Protein AF-A0A1L7TWR3-F1 (afdb_monomer_lite)

pLDDT: mean 76.26, std 24.82, range [23.84, 98.69]

Secondary structure (DSSP, 8-state):
--------------------------------------SS--PPPHHHHHHHHHHHHHS--SS---HHHHHHHHHHHTT-----SSHHHHHHHTBPS-HHHHHHHHHHHS--PPPP--SS-TTGGGG-SS-SS---S-HHHHHHHHHHHHHHHHHHTTSS-GGGSEE-BS-SS-SEEEEES---TTSS--SSEESS-TT-HHHHHHT----TTEEEEESS-------TTT---HHHH-TTHHHHHHHHHHHHHHHTTT-SEEEEESSTTHHHHHHHHHHTT-EEEEEEB--SS-BTTBS-EEEEEE-TT--EEEEEEEE--GGGGGG---HHHHHHHHHHHHHHHHHHT---S-TTHHHHHHHHTTTTTTS-TTGGGSPPPHHHHHHHHHHHHHHHTSPPPHHHHHHH-HHHHHH-HHHHHHHHHHHHTTS-THHHHHHHHHHHHH--HHHHHHHHHHHS---PPPP-----------SS--SSSSSSS-SS--

Radius of gyration: 29.19 Å; chains: 1; bounding box: 91×65×85 Å

Sequence (494 aa):
MSIEKYFFKKSVVASSPAAPSPAKAQEKENDDSGSVLDKDTGLILPGDIKVAYEIRANTDVGPVRSLQDSVRATAKVLGLETQASTYRDLALGLITPSSLKNKLVAFIDAPHALPDKSLVPVDAFLGKPNRDDWDTHCVTVKESWQIFCAKVDSISGGQIELKHMAAPSGPAHSKVAMLWHYPTFTSGNSVYSHVMDPDSPSLWAQQMGLDDGIKTLDMFPFRLDYNHDNGPEWEKRFDNWPALREACLEHVKEIIEDDRLLVVVGDEIWQEAKWLVKSRRWTLTYVELQVDIKMFSAKPRIYLAQDFQGRVRQVLIRIWHGQYVYHNSHEERGAIWDLMWNTACEIAGVEIKNPELLTWAATHFLRSSSQDPEVAQTRPGSYTVFMNLRRRQNAEGRLLSAEEIRQYLPALFNRFPELGDLVQQASDKGHAALSAVEQHFNQKSVQTPQDRKNKREAESPAIAPPAKRVATDAKKIEAAGASAAARKTSQDRK

Foldseek 3Di:
DDDDDDDDDDDDDDDDDDDDDDDDDDDDDDDDDDDDDPPPDLDQALVLVCVVLVCVVVPCPDDADQLQVLCVVLCVLLVHDDPDSALQCVQLVQFDDDPVSVLVVCLLPDDDDDFDFFPDQQQVCVVPPDDPAADGREPVQVVLLVVLLVQCCVLQVPLADSQQFAGKTAYLGALEEEEAAEAEPSFPRRGNHHPPRPSDSQCSLLCLDRGRRYIYDYLQRGYDHADPPPGPPQVVSGVSSVSSNVSSLVSVLNSCQNYAEYEYEAPNCVVSVCVSLVVQVWDKDWTFGNGPDDDPPHGFIWIFTAHPVRRGRHIYGYAYGSCVLLVALRLSNLSVRLSSSSSSCVSSVHDDPRSSSSSVSSNCNVCLCPPDPVSCVSDRRLVVLLVVVVVVCVVVVHADALVRNCVNRVVVCVVVVVLSVQLNVCRVVVHRSSVSVVVVVVVVVPCDPVNVVVVVVVPDDDDDDDDPPDDDDDDDDPDDPPDDPDPDPPPDDD

Structure (mmCIF, N/CA/C/O backbone):
data_AF-A0A1L7TWR3-F1
#
_entry.id   AF-A0A1L7TWR3-F1
#
loop_
_atom_site.group_PDB
_atom_site.id
_atom_site.type_symbol
_atom_site.label_atom_id
_atom_site.label_alt_id
_atom_site.label_comp_id
_atom_site.label_asym_id
_atom_site.label_entity_id
_atom_site.label_seq_id
_atom_site.pdbx_PDB_ins_code
_atom_site.Cartn_x
_atom_site.Cartn_y
_atom_site.Cartn_z
_atom_site.occupancy
_atom_site.B_iso_or_equiv
_atom_site.auth_seq_id
_atom_site.auth_comp_id
_atom_site.auth_asym_id
_atom_site.auth_atom_id
_atom_site.pdbx_PDB_model_num
ATOM 1 N N . MET A 1 1 ? -16.410 27.431 -16.424 1.00 33.34 1 MET A N 1
ATOM 2 C CA . MET A 1 1 ? -15.319 28.266 -15.879 1.00 33.34 1 MET A CA 1
ATOM 3 C C . MET A 1 1 ? -14.069 27.957 -16.681 1.00 33.34 1 MET A C 1
ATOM 5 O O . MET A 1 1 ? -13.707 26.793 -16.780 1.00 33.34 1 MET A O 1
ATOM 9 N N . SER A 1 2 ? -13.554 28.975 -17.370 1.00 24.41 2 SER A N 1
ATOM 10 C CA . SER A 1 2 ? -12.520 28.897 -18.410 1.00 24.41 2 SER A CA 1
ATOM 11 C C . SER A 1 2 ? -11.128 28.674 -17.810 1.00 24.41 2 SER A C 1
ATOM 13 O O . SER A 1 2 ? -10.820 29.269 -16.782 1.00 24.41 2 SER A O 1
ATOM 15 N N . ILE A 1 3 ? -10.306 27.838 -18.450 1.00 25.19 3 ILE A N 1
ATOM 16 C CA . ILE A 1 3 ? -8.891 27.622 -18.115 1.00 25.19 3 ILE A CA 1
ATOM 17 C C . ILE A 1 3 ? -8.056 28.372 -19.157 1.00 25.19 3 ILE A C 1
ATOM 19 O O . ILE A 1 3 ? -8.074 28.024 -20.340 1.00 25.19 3 ILE A O 1
ATOM 23 N N . GLU A 1 4 ? -7.341 29.407 -18.719 1.00 27.27 4 GLU A N 1
ATOM 24 C CA . GLU A 1 4 ? -6.384 30.151 -19.538 1.00 27.27 4 GLU A CA 1
ATOM 25 C C . GLU A 1 4 ? -5.033 29.430 -19.629 1.00 27.27 4 GLU A C 1
ATOM 27 O O . GLU A 1 4 ? -4.490 28.922 -18.648 1.00 27.27 4 GLU A O 1
ATOM 32 N N . LYS A 1 5 ? -4.504 29.401 -20.856 1.00 28.45 5 LYS A N 1
ATOM 33 C CA . LYS A 1 5 ? -3.187 28.893 -21.248 1.00 28.45 5 LYS A CA 1
ATOM 34 C C . LYS A 1 5 ? -2.144 30.003 -21.108 1.00 28.45 5 LYS A C 1
ATOM 36 O O . LYS A 1 5 ? -2.371 31.098 -21.612 1.00 28.45 5 LYS A O 1
ATOM 41 N N . TYR A 1 6 ? -0.959 29.683 -20.589 1.00 26.34 6 TYR A N 1
ATOM 42 C CA . TYR A 1 6 ? 0.237 30.516 -20.754 1.00 26.34 6 TYR A CA 1
ATOM 43 C C . TYR A 1 6 ? 1.272 29.805 -21.636 1.00 26.34 6 TYR A C 1
ATOM 45 O O . TYR A 1 6 ? 1.757 28.726 -21.311 1.00 26.34 6 TYR A O 1
ATOM 53 N N . PHE A 1 7 ? 1.593 30.439 -22.767 1.00 26.62 7 PHE A N 1
ATOM 54 C CA . PHE A 1 7 ? 2.707 30.124 -23.665 1.00 26.62 7 PHE A CA 1
ATOM 55 C C . PHE A 1 7 ? 3.829 31.147 -23.441 1.00 26.62 7 PHE A C 1
ATOM 57 O O . PHE A 1 7 ? 3.547 32.339 -23.336 1.00 26.62 7 PHE A O 1
ATOM 64 N N . PHE A 1 8 ? 5.092 30.718 -23.499 1.00 28.03 8 PHE A N 1
ATOM 65 C CA . PHE A 1 8 ? 6.225 31.616 -23.746 1.00 28.03 8 PHE A CA 1
ATOM 66 C C . PHE A 1 8 ? 7.075 31.105 -24.916 1.00 28.03 8 PHE A C 1
ATOM 68 O O . PHE A 1 8 ? 7.555 29.975 -24.920 1.00 28.03 8 PHE A O 1
ATOM 75 N N . LYS A 1 9 ? 7.236 31.977 -25.920 1.00 26.38 9 LYS A N 1
ATOM 76 C CA . LYS A 1 9 ? 8.148 31.867 -27.069 1.00 26.38 9 LYS A CA 1
ATOM 77 C C . LYS A 1 9 ? 9.580 32.195 -26.635 1.00 26.38 9 LYS A C 1
ATOM 79 O O . LYS A 1 9 ? 9.781 33.175 -25.923 1.00 26.38 9 LYS A O 1
ATOM 84 N N . LYS A 1 10 ? 10.573 31.503 -27.202 1.00 29.05 10 LYS A N 1
ATOM 85 C CA . LYS A 1 10 ? 11.921 32.059 -27.406 1.00 29.05 10 LYS A CA 1
ATOM 86 C C . LYS A 1 10 ? 12.441 31.744 -28.808 1.00 29.05 10 LYS A C 1
ATOM 88 O O . LYS A 1 10 ? 12.200 30.670 -29.348 1.00 29.05 10 LYS A O 1
ATOM 93 N N . SER A 1 11 ? 13.086 32.753 -29.385 1.00 27.77 11 SER A N 1
ATOM 94 C CA . SER A 1 11 ? 13.611 32.847 -30.745 1.00 27.77 11 SER A CA 1
ATOM 95 C C . SER A 1 11 ? 14.991 32.208 -30.895 1.00 27.77 11 SER A C 1
ATOM 97 O O . SER A 1 11 ? 15.807 32.255 -29.977 1.00 27.77 11 SER A O 1
ATOM 99 N N . VAL A 1 12 ? 15.248 31.692 -32.095 1.00 27.02 12 VAL A N 1
ATOM 100 C CA . VAL A 1 12 ? 16.516 31.125 -32.572 1.00 27.02 12 VAL A CA 1
ATOM 101 C C . VAL A 1 12 ? 17.364 32.215 -33.233 1.00 27.02 12 VAL A C 1
ATOM 103 O O . VAL A 1 12 ? 16.824 33.016 -33.993 1.00 27.02 12 VAL A O 1
ATOM 106 N N . VAL A 1 13 ? 18.684 32.191 -33.021 1.00 28.09 13 VAL A N 1
ATOM 107 C CA . VAL A 1 13 ? 19.682 32.740 -33.958 1.00 28.09 13 VAL A CA 1
ATOM 108 C C . VAL A 1 13 ? 20.826 31.730 -34.075 1.00 28.09 13 VAL A C 1
ATOM 110 O O . VAL A 1 13 ? 21.262 31.165 -33.076 1.00 28.09 13 VAL A O 1
ATOM 113 N N . ALA A 1 14 ? 21.249 31.471 -35.310 1.00 29.09 14 ALA A N 1
ATOM 114 C CA . ALA A 1 14 ? 22.211 30.450 -35.709 1.00 29.09 14 ALA A CA 1
ATOM 115 C C . ALA A 1 14 ? 23.612 31.029 -35.970 1.00 29.09 14 ALA A C 1
ATOM 117 O O . ALA A 1 14 ? 23.724 32.168 -36.422 1.00 29.09 14 ALA A O 1
ATOM 118 N N . SER A 1 15 ? 24.651 30.200 -35.823 1.00 27.00 15 SER A N 1
ATOM 119 C CA . SER A 1 15 ? 25.868 30.242 -36.650 1.00 27.00 15 SER A CA 1
ATOM 120 C C . SER A 1 15 ? 26.677 28.934 -36.532 1.00 27.00 15 SER A C 1
ATOM 122 O O . SER A 1 15 ? 26.673 28.257 -35.509 1.00 27.00 15 SER A O 1
ATOM 124 N N . SER A 1 16 ? 27.330 28.568 -37.633 1.00 26.81 16 SER A N 1
ATOM 125 C CA . SER A 1 16 ? 28.243 27.431 -37.889 1.00 26.81 16 SER A CA 1
ATOM 126 C C . SER A 1 16 ? 29.450 28.013 -38.674 1.00 26.81 16 SER A C 1
ATOM 128 O O . SER A 1 16 ? 29.364 29.208 -38.988 1.00 26.81 16 SER A O 1
ATOM 130 N N . PRO A 1 17 ? 30.499 27.283 -39.138 1.00 44.88 17 PRO A N 1
ATOM 131 C CA . PRO A 1 17 ? 30.949 25.891 -38.915 1.00 44.88 17 PRO A CA 1
ATOM 132 C C . PRO A 1 17 ? 32.497 25.747 -38.708 1.00 44.88 17 PRO A C 1
ATOM 134 O O . PRO A 1 17 ? 33.215 26.741 -38.735 1.00 44.88 17 PRO A O 1
ATOM 137 N N . ALA A 1 18 ? 33.011 24.504 -38.573 1.00 27.86 18 ALA A N 1
ATOM 138 C CA . ALA A 1 18 ? 34.141 23.905 -39.342 1.00 27.86 18 ALA A CA 1
ATOM 139 C C . ALA A 1 18 ? 35.055 22.916 -38.556 1.00 27.86 18 ALA A C 1
ATOM 141 O O . ALA A 1 18 ? 35.405 23.137 -37.404 1.00 27.86 18 ALA A O 1
ATOM 142 N N . ALA A 1 19 ? 35.424 21.824 -39.246 1.00 27.86 19 ALA A N 1
ATOM 143 C CA . ALA A 1 19 ? 36.259 20.654 -38.882 1.00 27.86 19 ALA A CA 1
ATOM 144 C C . ALA A 1 19 ? 37.789 20.927 -39.104 1.00 27.86 19 ALA A C 1
ATOM 146 O O . ALA A 1 19 ? 38.071 22.071 -39.467 1.00 27.86 19 ALA A O 1
ATOM 147 N N . PRO A 1 20 ? 38.787 19.985 -39.010 1.00 34.16 20 PRO A N 1
ATOM 148 C CA . PRO A 1 20 ? 38.741 18.503 -38.981 1.00 34.16 20 PRO A CA 1
ATOM 149 C C . PRO A 1 20 ? 39.737 17.735 -38.041 1.00 34.16 20 PRO A C 1
ATOM 151 O O . PRO A 1 20 ? 40.578 18.309 -37.362 1.00 34.16 20 PRO A O 1
ATOM 154 N N . SER A 1 21 ? 39.588 16.395 -38.051 1.00 28.08 21 SER A N 1
ATOM 155 C CA . SER A 1 21 ? 40.400 15.269 -37.489 1.00 28.08 21 SER A CA 1
ATOM 156 C C . SER A 1 21 ? 41.876 15.222 -37.996 1.00 28.08 21 SER A C 1
ATOM 158 O O . SER A 1 21 ? 42.127 15.987 -38.932 1.00 28.08 21 SER A O 1
ATOM 160 N N . PRO A 1 22 ? 42.842 14.347 -37.543 1.00 39.19 22 PRO A N 1
ATOM 161 C CA . PRO A 1 22 ? 42.726 12.861 -37.421 1.00 39.19 22 PRO A CA 1
ATOM 162 C C . PRO A 1 22 ? 43.636 12.062 -36.419 1.00 39.19 22 PRO A C 1
ATOM 164 O O . PRO A 1 22 ? 44.619 12.574 -35.900 1.00 39.19 22 PRO A O 1
ATOM 167 N N . ALA A 1 23 ? 43.354 10.737 -36.327 1.00 28.34 23 ALA A N 1
ATOM 168 C CA . ALA A 1 23 ? 44.261 9.570 -36.091 1.00 28.34 23 ALA A CA 1
ATOM 169 C C . ALA A 1 23 ? 44.884 9.358 -34.675 1.00 28.34 23 ALA A C 1
ATOM 171 O O . ALA A 1 23 ? 45.258 10.322 -34.034 1.00 28.34 23 ALA A O 1
ATOM 172 N N . LYS A 1 24 ? 45.117 8.154 -34.099 1.00 29.20 24 LYS A N 1
ATOM 173 C CA . LYS A 1 24 ? 45.209 6.740 -34.548 1.00 29.20 24 LYS A CA 1
ATOM 174 C C . LYS A 1 24 ? 45.230 5.775 -33.317 1.00 29.20 24 LYS A C 1
ATOM 176 O O . LYS A 1 24 ? 45.803 6.133 -32.300 1.00 29.20 24 LYS A O 1
ATOM 181 N N . ALA A 1 25 ? 44.659 4.574 -33.499 1.00 25.89 25 ALA A N 1
ATOM 182 C CA . ALA A 1 25 ? 44.954 3.207 -32.988 1.00 25.89 25 ALA A CA 1
ATOM 183 C C . ALA A 1 25 ? 45.669 2.925 -31.634 1.00 25.89 25 ALA A C 1
ATOM 185 O O . ALA A 1 25 ? 46.789 3.378 -31.438 1.00 25.89 25 ALA A O 1
ATOM 186 N N . GLN A 1 26 ? 45.141 1.979 -30.829 1.00 26.97 26 GLN A N 1
ATOM 187 C CA . GLN A 1 26 ? 45.625 0.575 -30.742 1.00 26.97 26 GLN A CA 1
ATOM 188 C C . GLN A 1 26 ? 44.828 -0.304 -29.748 1.00 26.97 26 GLN A C 1
ATOM 190 O O . GLN A 1 26 ? 44.261 0.180 -28.774 1.00 26.97 26 GLN A O 1
ATOM 195 N N . GLU A 1 27 ? 44.800 -1.603 -30.060 1.00 27.47 27 GLU A N 1
ATOM 196 C CA . GLU A 1 27 ? 44.145 -2.737 -29.392 1.00 27.47 27 GLU A CA 1
ATOM 197 C C . GLU A 1 27 ? 44.714 -3.085 -28.005 1.00 27.47 27 GLU A C 1
ATOM 199 O O . GLU A 1 27 ? 45.917 -2.948 -27.774 1.00 27.47 27 GLU A O 1
ATOM 204 N N . LYS A 1 28 ? 43.872 -3.683 -27.146 1.00 26.55 28 LYS A N 1
ATOM 205 C CA . LYS A 1 28 ? 44.233 -4.873 -26.351 1.00 26.55 28 LYS A CA 1
ATOM 206 C C . LYS A 1 28 ? 43.001 -5.568 -25.756 1.00 26.55 28 LYS A C 1
ATOM 208 O O . LYS A 1 28 ? 42.209 -4.940 -25.060 1.00 26.55 28 LYS A O 1
ATOM 213 N N . GLU A 1 29 ? 42.890 -6.866 -26.029 1.00 28.58 29 GLU A N 1
ATOM 214 C CA . GLU A 1 29 ? 42.097 -7.843 -25.276 1.00 28.58 29 GLU A CA 1
ATOM 215 C C . GLU A 1 29 ? 42.581 -7.925 -23.819 1.00 28.58 29 GLU A C 1
ATOM 217 O O . GLU A 1 29 ? 43.788 -7.854 -23.571 1.00 28.58 29 GLU A O 1
ATOM 222 N N . ASN A 1 30 ? 41.651 -8.098 -22.872 1.00 26.22 30 ASN A N 1
ATOM 223 C CA . ASN A 1 30 ? 41.750 -9.120 -21.826 1.00 26.22 30 ASN A CA 1
ATOM 224 C C . ASN A 1 30 ? 40.468 -9.241 -20.983 1.00 26.22 30 ASN A C 1
ATOM 226 O O . ASN A 1 30 ? 39.692 -8.301 -20.823 1.00 26.22 30 ASN A O 1
ATOM 230 N N . ASP A 1 31 ? 40.336 -10.462 -20.488 1.00 23.84 31 ASP A N 1
ATOM 231 C CA . ASP A 1 31 ? 39.291 -11.148 -19.740 1.00 23.84 31 ASP A CA 1
ATOM 232 C C . ASP A 1 31 ? 38.797 -10.513 -18.420 1.00 23.84 31 ASP A C 1
ATOM 234 O O . ASP A 1 31 ? 39.563 -9.918 -17.665 1.00 23.84 31 ASP A O 1
ATOM 238 N N . ASP A 1 32 ? 37.523 -10.818 -18.145 1.00 28.98 32 ASP A N 1
ATOM 239 C CA . ASP A 1 32 ? 36.941 -11.292 -16.876 1.00 28.98 32 ASP A CA 1
ATOM 240 C C . ASP A 1 32 ? 36.729 -10.363 -15.647 1.00 28.98 32 ASP A C 1
ATOM 242 O O . ASP A 1 32 ? 37.497 -9.463 -15.314 1.00 28.98 32 ASP A O 1
ATOM 246 N N . SER A 1 33 ? 35.641 -10.670 -14.924 1.00 25.56 33 SER A N 1
ATOM 247 C CA . SER A 1 33 ? 35.015 -10.020 -13.755 1.00 25.56 33 SER A CA 1
ATOM 248 C C . SER A 1 33 ? 34.181 -8.757 -14.029 1.00 25.56 33 SER A C 1
ATOM 250 O O . SER A 1 33 ? 34.590 -7.611 -13.841 1.00 25.56 33 SER A O 1
ATOM 252 N N . GLY A 1 34 ? 32.929 -8.981 -14.442 1.00 24.44 34 GLY A N 1
ATOM 253 C CA . GLY A 1 34 ? 31.938 -7.929 -14.664 1.00 24.44 34 GLY A CA 1
ATOM 254 C C . GLY A 1 34 ? 31.682 -7.086 -13.411 1.00 24.44 34 GLY A C 1
ATOM 255 O O . GLY A 1 34 ? 31.042 -7.523 -12.458 1.00 24.44 34 GLY A O 1
ATOM 256 N N . SER A 1 35 ? 32.165 -5.846 -13.433 1.00 25.62 35 SER A N 1
ATOM 257 C CA . SER A 1 35 ? 31.869 -4.812 -12.447 1.00 25.62 35 SER A CA 1
ATOM 258 C C . SER A 1 35 ? 30.372 -4.467 -12.444 1.00 25.62 35 SER A C 1
ATOM 260 O O . SER A 1 35 ? 29.858 -3.960 -13.443 1.00 25.62 35 SER A O 1
ATOM 262 N N . VAL A 1 36 ? 29.688 -4.678 -11.317 1.00 32.81 36 VAL A N 1
ATOM 263 C CA . VAL A 1 36 ? 28.269 -4.331 -11.125 1.00 32.81 36 VAL A CA 1
ATOM 264 C C . VAL A 1 36 ? 28.180 -3.065 -10.272 1.00 32.81 36 VAL A C 1
ATOM 266 O O . VAL A 1 36 ? 28.066 -3.112 -9.052 1.00 32.81 36 VAL A O 1
ATOM 269 N N . LEU A 1 37 ? 28.293 -1.910 -10.923 1.00 30.02 37 LEU A N 1
ATOM 270 C CA . LEU A 1 37 ? 27.984 -0.604 -10.346 1.00 30.02 37 LEU A CA 1
ATOM 271 C C . LEU A 1 37 ? 27.101 0.138 -11.345 1.00 30.02 37 LEU A C 1
ATOM 273 O O . LEU A 1 37 ? 27.542 0.403 -12.465 1.00 30.02 37 LEU A O 1
ATOM 277 N N . ASP A 1 38 ? 25.897 0.522 -10.922 1.00 32.44 38 ASP A N 1
ATOM 278 C CA . ASP A 1 38 ? 25.247 1.680 -11.524 1.00 32.44 38 ASP A CA 1
ATOM 279 C C . ASP A 1 38 ? 26.088 2.896 -11.138 1.00 32.44 38 ASP A C 1
ATOM 281 O O . ASP A 1 38 ? 26.249 3.250 -9.965 1.00 32.44 38 ASP A O 1
ATOM 285 N N . LYS A 1 39 ? 26.726 3.474 -12.151 1.00 32.78 39 LYS A N 1
ATOM 286 C CA . LYS A 1 39 ? 27.720 4.511 -11.954 1.00 32.78 39 LYS A CA 1
ATOM 287 C C . LYS A 1 39 ? 27.061 5.811 -11.496 1.00 32.78 39 LYS A C 1
ATOM 289 O O . LYS A 1 39 ? 27.788 6.620 -10.953 1.00 32.78 39 LYS A O 1
ATOM 294 N N . ASP A 1 40 ? 25.756 6.059 -11.590 1.00 30.08 40 ASP A N 1
ATOM 295 C CA . ASP A 1 40 ? 25.267 7.450 -11.521 1.00 30.08 40 ASP A CA 1
ATOM 296 C C . ASP A 1 40 ? 24.499 7.902 -10.268 1.00 30.08 40 ASP A C 1
ATOM 298 O O . ASP A 1 40 ? 24.368 9.111 -10.074 1.00 30.08 40 ASP A O 1
ATOM 302 N N . THR A 1 41 ? 24.081 7.016 -9.359 1.00 36.50 41 THR A N 1
ATOM 303 C CA . THR A 1 41 ? 23.050 7.394 -8.362 1.00 36.50 41 THR A CA 1
ATOM 304 C C . THR A 1 41 ? 23.507 7.511 -6.904 1.00 36.50 41 THR A C 1
ATOM 306 O O . THR A 1 41 ? 22.880 8.238 -6.137 1.00 36.50 41 THR A O 1
ATOM 309 N N . GLY A 1 42 ? 24.606 6.868 -6.487 1.00 31.30 42 GLY A N 1
ATOM 310 C CA . GLY A 1 42 ? 25.104 6.972 -5.102 1.00 31.30 42 GLY A CA 1
ATOM 311 C C . GLY A 1 42 ? 24.111 6.512 -4.019 1.00 31.30 42 GLY A C 1
ATOM 312 O O . GLY A 1 42 ? 24.248 6.913 -2.862 1.00 31.30 42 GLY A O 1
ATOM 313 N N . LEU A 1 43 ? 23.117 5.702 -4.391 1.00 34.00 43 LEU A N 1
ATOM 314 C CA . LEU A 1 43 ? 22.130 5.108 -3.490 1.00 34.00 43 LEU A CA 1
ATOM 315 C C . LEU A 1 43 ? 22.718 3.896 -2.752 1.00 34.00 43 LEU A C 1
ATOM 317 O O . LEU A 1 43 ? 23.590 3.204 -3.274 1.00 34.00 43 LEU A O 1
ATOM 321 N N . ILE A 1 44 ? 22.211 3.633 -1.543 1.00 36.25 44 ILE A N 1
ATOM 322 C CA . ILE A 1 44 ? 22.414 2.352 -0.852 1.00 36.25 44 ILE A CA 1
ATOM 323 C C . ILE A 1 44 ? 21.772 1.275 -1.730 1.00 36.25 44 ILE A C 1
ATOM 325 O O . ILE A 1 44 ? 20.587 1.380 -2.060 1.00 36.25 44 ILE A O 1
ATOM 329 N N . LEU A 1 45 ? 22.550 0.277 -2.150 1.00 37.00 45 LEU A N 1
ATOM 330 C CA . LEU A 1 45 ? 22.025 -0.797 -2.984 1.00 37.00 45 LEU A CA 1
ATOM 331 C C . LEU A 1 45 ? 21.066 -1.670 -2.155 1.00 37.00 45 LEU A C 1
ATOM 333 O O . LEU A 1 45 ? 21.332 -1.923 -0.978 1.00 37.00 45 LEU A O 1
ATOM 337 N N . PRO A 1 46 ? 19.985 -2.196 -2.755 1.00 38.91 46 PRO A N 1
ATOM 338 C CA . PRO A 1 46 ? 19.039 -3.094 -2.087 1.00 38.91 46 PRO A CA 1
ATOM 339 C C . PRO A 1 46 ? 19.668 -4.272 -1.317 1.00 38.91 46 PRO A C 1
ATOM 341 O O . PRO A 1 46 ? 19.087 -4.739 -0.338 1.00 38.91 46 PRO A O 1
ATOM 344 N N . GLY A 1 47 ? 20.860 -4.728 -1.724 1.00 37.75 47 GLY A N 1
ATOM 345 C CA . GLY A 1 47 ? 21.589 -5.831 -1.090 1.00 37.75 47 GLY A CA 1
ATOM 346 C C . GLY A 1 47 ? 22.038 -5.560 0.353 1.00 37.75 47 GLY A C 1
ATOM 347 O O . GLY A 1 47 ? 21.882 -6.435 1.199 1.00 37.75 47 GLY A O 1
ATOM 348 N N . ASP A 1 48 ? 22.502 -4.348 0.672 1.00 39.19 48 ASP A N 1
ATOM 349 C CA . ASP A 1 48 ? 22.974 -3.999 2.029 1.00 39.19 48 ASP A CA 1
ATOM 350 C C . ASP A 1 48 ? 21.805 -3.878 3.028 1.00 39.19 48 ASP A C 1
ATOM 352 O O . ASP A 1 48 ? 21.935 -4.112 4.230 1.00 39.19 48 ASP A O 1
ATOM 356 N N . ILE A 1 49 ? 20.618 -3.555 2.514 1.00 48.84 49 ILE A N 1
ATOM 357 C CA . ILE A 1 49 ? 19.377 -3.421 3.280 1.00 48.84 49 ILE A CA 1
ATOM 358 C C . ILE A 1 49 ? 18.748 -4.789 3.542 1.00 48.84 49 ILE A C 1
ATOM 360 O O . ILE A 1 49 ? 18.264 -5.020 4.651 1.00 48.84 49 ILE A O 1
ATOM 364 N N . LYS A 1 50 ? 18.794 -5.709 2.565 1.00 46.84 50 LYS A N 1
ATOM 365 C CA . LYS A 1 50 ? 18.401 -7.110 2.769 1.00 46.84 50 LYS A CA 1
ATOM 366 C C . LYS A 1 50 ? 19.175 -7.705 3.941 1.00 46.84 50 LYS A C 1
ATOM 368 O O . LYS A 1 50 ? 18.552 -8.247 4.842 1.00 46.84 50 LYS A O 1
ATOM 373 N N . VAL A 1 51 ? 20.485 -7.459 4.012 1.00 44.81 51 VAL A N 1
ATOM 374 C CA . VAL A 1 51 ? 21.325 -7.874 5.144 1.00 44.81 51 VAL A CA 1
ATOM 375 C C . VAL A 1 51 ? 20.902 -7.197 6.452 1.00 44.81 51 VAL A C 1
ATOM 377 O O . VAL A 1 51 ? 20.769 -7.891 7.443 1.00 44.81 51 VAL A O 1
ATOM 380 N N . ALA A 1 52 ? 20.610 -5.893 6.503 1.00 47.16 52 ALA A N 1
ATOM 381 C CA . ALA A 1 52 ? 20.167 -5.232 7.745 1.00 47.16 52 ALA A CA 1
ATOM 382 C C . ALA A 1 52 ? 18.785 -5.710 8.258 1.00 47.16 52 ALA A C 1
ATOM 384 O O . ALA A 1 52 ? 18.562 -5.796 9.469 1.00 47.16 52 ALA A O 1
ATOM 385 N N . TYR A 1 53 ? 17.857 -6.033 7.351 1.00 51.38 53 TYR A N 1
ATOM 386 C CA . TYR A 1 53 ? 16.544 -6.594 7.692 1.00 51.38 53 TYR A CA 1
ATOM 387 C C . TYR A 1 53 ? 16.607 -8.088 8.014 1.00 51.38 53 TYR A C 1
ATOM 389 O O . TYR A 1 53 ? 15.935 -8.512 8.948 1.00 51.38 53 TYR A O 1
ATOM 397 N N . GLU A 1 54 ? 17.413 -8.874 7.295 1.00 51.31 54 GLU A N 1
ATOM 398 C CA . GLU A 1 54 ? 17.736 -10.263 7.643 1.00 51.31 54 GLU A CA 1
ATOM 399 C C . GLU A 1 54 ? 18.487 -10.319 8.965 1.00 51.31 54 GLU A C 1
ATOM 401 O O . GLU A 1 54 ? 18.231 -11.215 9.751 1.00 51.31 54 GLU A O 1
ATOM 406 N N . ILE A 1 55 ? 19.342 -9.337 9.259 1.00 43.53 55 ILE A N 1
ATOM 407 C CA . ILE A 1 55 ? 19.928 -9.134 10.578 1.00 43.53 55 ILE A CA 1
ATOM 408 C C . ILE A 1 55 ? 18.790 -8.905 11.561 1.00 43.53 55 ILE A C 1
ATOM 410 O O . ILE A 1 55 ? 18.614 -9.760 12.390 1.00 43.53 55 ILE A O 1
ATOM 414 N N . ARG A 1 56 ? 17.905 -7.908 11.463 1.00 46.12 56 ARG A N 1
ATOM 415 C CA . ARG A 1 56 ? 16.823 -7.791 12.472 1.00 46.12 56 ARG A CA 1
ATOM 416 C C . ARG A 1 56 ? 15.880 -9.010 12.549 1.00 46.12 56 ARG A C 1
ATOM 418 O O . ARG A 1 56 ? 15.324 -9.270 13.609 1.00 46.12 56 ARG A O 1
ATOM 425 N N . ALA A 1 57 ? 15.680 -9.736 11.451 1.00 46.19 57 ALA A N 1
ATOM 426 C CA . ALA A 1 57 ? 14.858 -10.945 11.419 1.00 46.19 57 ALA A CA 1
ATOM 427 C C . ALA A 1 57 ? 15.576 -12.193 11.980 1.00 46.19 57 ALA A C 1
ATOM 429 O O . ALA A 1 57 ? 14.897 -13.094 12.463 1.00 46.19 57 ALA A O 1
ATOM 430 N N . ASN A 1 58 ? 16.915 -12.246 11.930 1.00 38.84 58 ASN A N 1
ATOM 431 C CA . ASN A 1 58 ? 17.744 -13.398 12.328 1.00 38.84 58 ASN A CA 1
ATOM 432 C C . ASN A 1 58 ? 18.706 -13.111 13.497 1.00 38.84 58 ASN A C 1
ATOM 434 O O . ASN A 1 58 ? 19.299 -14.039 14.041 1.00 38.84 58 ASN A O 1
ATOM 438 N N . THR A 1 59 ? 18.906 -11.852 13.878 1.00 37.78 59 THR A N 1
ATOM 439 C CA . THR A 1 59 ? 19.642 -11.426 15.061 1.00 37.78 59 THR A CA 1
ATOM 440 C C . THR A 1 59 ? 18.653 -11.164 16.172 1.00 37.78 59 THR A C 1
ATOM 442 O O . THR A 1 59 ? 17.650 -10.468 16.035 1.00 37.78 59 THR A O 1
ATOM 445 N N . ASP A 1 60 ? 18.975 -11.785 17.291 1.00 39.28 60 ASP A N 1
ATOM 446 C CA . ASP A 1 60 ? 18.284 -11.767 18.564 1.00 39.28 60 ASP A CA 1
ATOM 447 C C . ASP A 1 60 ? 18.397 -10.360 19.193 1.00 39.28 60 ASP A C 1
ATOM 449 O O . ASP A 1 60 ? 19.079 -10.146 20.198 1.00 39.28 60 ASP A O 1
ATOM 453 N N . VAL A 1 61 ? 17.810 -9.338 18.554 1.00 40.53 61 VAL A N 1
ATOM 454 C CA . VAL A 1 61 ? 17.805 -7.953 19.054 1.00 40.53 61 VAL A CA 1
ATOM 455 C C . VAL A 1 61 ? 16.744 -7.823 20.152 1.00 40.53 61 VAL A C 1
ATOM 457 O O . VAL A 1 61 ? 15.738 -7.132 20.010 1.00 40.53 61 VAL A O 1
ATOM 460 N N . GLY A 1 62 ? 16.993 -8.509 21.267 1.00 47.72 62 GLY A N 1
ATOM 461 C CA . GLY A 1 62 ? 16.146 -8.531 22.455 1.00 47.72 62 GLY A CA 1
ATOM 462 C C . GLY A 1 62 ? 14.879 -9.382 22.306 1.00 47.72 62 GLY A C 1
ATOM 463 O O . GLY A 1 62 ? 14.459 -9.699 21.194 1.00 47.72 62 GLY A O 1
ATOM 464 N N . PRO A 1 63 ? 14.242 -9.765 23.429 1.00 50.41 63 PRO A N 1
ATOM 465 C CA . PRO A 1 63 ? 13.000 -10.520 23.381 1.00 50.41 63 PRO A CA 1
ATOM 466 C C . PRO A 1 63 ? 11.967 -9.730 22.579 1.00 50.41 63 PRO A C 1
ATOM 468 O O . PRO A 1 63 ? 11.730 -8.552 22.871 1.00 50.41 63 PRO A O 1
ATOM 471 N N . VAL A 1 64 ? 11.357 -10.383 21.583 1.00 59.09 64 VAL A N 1
ATOM 472 C CA . VAL A 1 64 ? 10.197 -9.850 20.862 1.00 59.09 64 VAL A CA 1
ATOM 473 C C . VAL A 1 64 ? 9.206 -9.375 21.916 1.00 59.09 64 VAL A C 1
ATOM 475 O O . VAL A 1 64 ? 8.706 -10.166 22.721 1.00 59.09 64 VAL A O 1
ATOM 478 N N . ARG A 1 65 ? 8.991 -8.057 21.968 1.00 74.81 65 ARG A N 1
ATOM 479 C CA . ARG A 1 65 ? 8.009 -7.469 22.874 1.00 74.81 65 ARG A CA 1
ATOM 480 C C . ARG A 1 65 ? 6.668 -8.126 22.605 1.00 74.81 65 ARG A C 1
ATOM 482 O O . ARG A 1 65 ? 6.329 -8.417 21.458 1.00 74.81 65 ARG A O 1
ATOM 489 N N . SER A 1 66 ? 5.892 -8.339 23.662 1.00 89.12 66 SER A N 1
ATOM 490 C CA . SER A 1 66 ? 4.500 -8.717 23.462 1.00 89.12 66 SER A CA 1
ATOM 491 C C . SER A 1 66 ? 3.816 -7.654 22.596 1.00 89.12 66 SER A C 1
ATOM 493 O O . SER A 1 66 ? 4.174 -6.474 22.655 1.00 89.12 66 SER A O 1
ATOM 495 N N . LEU A 1 67 ? 2.809 -8.046 21.813 1.00 91.12 67 LEU A N 1
ATOM 496 C CA . LEU A 1 67 ? 2.047 -7.097 20.997 1.00 91.12 67 LEU A CA 1
ATOM 497 C C . LEU A 1 67 ? 1.533 -5.916 21.838 1.00 91.12 67 LEU A C 1
ATOM 499 O O . LEU A 1 67 ? 1.631 -4.766 21.421 1.00 91.12 67 LEU A O 1
ATOM 503 N N . GLN A 1 68 ? 1.080 -6.193 23.063 1.00 94.75 68 GLN A N 1
ATOM 504 C CA . GLN A 1 68 ? 0.641 -5.176 24.014 1.00 94.75 68 GLN A CA 1
ATOM 505 C C . GLN A 1 68 ? 1.758 -4.187 24.383 1.00 94.75 68 GLN A C 1
ATOM 507 O O . GLN A 1 68 ? 1.510 -2.982 24.462 1.00 94.75 68 GLN A O 1
ATOM 512 N N . ASP A 1 69 ? 2.980 -4.666 24.613 1.00 94.12 69 ASP A N 1
ATOM 513 C CA . ASP A 1 69 ? 4.113 -3.791 24.919 1.00 94.12 69 ASP A CA 1
ATOM 514 C C . ASP A 1 69 ? 4.508 -2.944 23.709 1.00 94.12 69 ASP A C 1
ATOM 516 O O . ASP A 1 69 ? 4.842 -1.771 23.879 1.00 94.12 69 ASP A O 1
ATOM 520 N N . SER A 1 70 ? 4.390 -3.486 22.494 1.00 94.69 70 SER A N 1
ATOM 521 C CA . SER A 1 70 ? 4.622 -2.716 21.272 1.00 94.69 70 SER A CA 1
ATOM 522 C C . SER A 1 70 ? 3.559 -1.660 21.006 1.00 94.69 70 SER A C 1
ATOM 524 O O . SER A 1 70 ? 3.898 -0.522 20.687 1.00 94.69 70 SER A O 1
ATOM 526 N N . VAL A 1 71 ? 2.285 -1.963 21.258 1.00 96.94 71 VAL A N 1
ATOM 527 C CA . VAL A 1 71 ? 1.197 -0.973 21.213 1.00 96.94 71 VAL A CA 1
ATOM 528 C C . VAL A 1 71 ? 1.466 0.173 22.193 1.00 96.94 71 VAL A C 1
ATOM 530 O O . VAL A 1 71 ? 1.345 1.346 21.831 1.00 96.94 71 VAL A O 1
ATOM 533 N N . ARG A 1 72 ? 1.898 -0.142 23.422 1.00 96.44 72 ARG A N 1
ATOM 534 C CA . ARG A 1 72 ? 2.279 0.865 24.427 1.00 96.44 72 ARG A CA 1
ATOM 535 C C . ARG A 1 72 ? 3.506 1.671 24.007 1.00 96.44 72 ARG A C 1
ATOM 537 O O . ARG A 1 72 ? 3.534 2.879 24.230 1.00 96.44 72 ARG A O 1
ATOM 544 N N . ALA A 1 73 ? 4.505 1.033 23.402 1.00 95.19 73 ALA A N 1
ATOM 545 C CA . ALA A 1 73 ? 5.696 1.711 22.904 1.00 95.19 73 ALA A CA 1
ATOM 546 C C . ALA A 1 73 ? 5.354 2.690 21.773 1.00 95.19 73 ALA A C 1
ATOM 548 O O . ALA A 1 73 ? 5.740 3.856 21.850 1.00 95.19 73 ALA A O 1
ATOM 549 N N . THR A 1 74 ? 4.559 2.263 20.784 1.00 96.62 74 THR A N 1
ATOM 550 C CA . THR A 1 74 ? 4.056 3.141 19.719 1.00 96.62 74 THR A CA 1
ATOM 551 C C . THR A 1 74 ? 3.262 4.310 20.305 1.00 96.62 74 THR A C 1
ATOM 553 O O . THR A 1 74 ? 3.536 5.461 19.971 1.00 96.62 74 THR A O 1
ATOM 556 N N . ALA A 1 75 ? 2.324 4.054 21.224 1.00 97.31 75 ALA A N 1
ATOM 557 C CA . ALA A 1 75 ? 1.548 5.112 21.871 1.00 97.31 75 ALA A CA 1
ATOM 558 C C . ALA A 1 75 ? 2.441 6.118 22.615 1.00 97.31 75 ALA A C 1
ATOM 560 O O . ALA A 1 75 ? 2.261 7.325 22.466 1.00 97.31 75 ALA A O 1
ATOM 561 N N .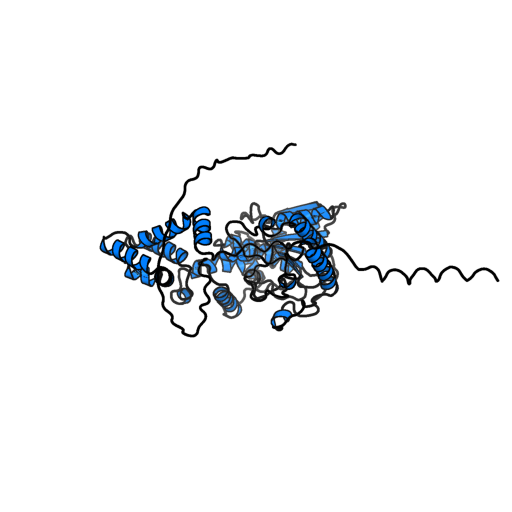 LYS A 1 76 ? 3.456 5.635 23.342 1.00 96.94 76 LYS A N 1
ATOM 562 C CA . LYS A 1 76 ? 4.425 6.480 24.047 1.00 96.94 76 LYS A CA 1
ATOM 563 C C . LYS A 1 76 ? 5.201 7.391 23.094 1.00 96.94 76 LYS A C 1
ATOM 565 O O . LYS A 1 76 ? 5.333 8.575 23.389 1.00 96.94 76 LYS A O 1
ATOM 570 N N . VAL A 1 77 ? 5.692 6.868 21.965 1.00 96.31 77 VAL A N 1
ATOM 571 C CA . VAL A 1 77 ? 6.386 7.674 20.939 1.00 96.31 77 VAL A CA 1
ATOM 572 C C . VAL A 1 77 ? 5.469 8.769 20.389 1.00 96.31 77 VAL A C 1
ATOM 574 O O . VAL A 1 77 ? 5.909 9.888 20.146 1.00 96.31 77 VAL A O 1
ATOM 577 N N . LEU A 1 78 ? 4.178 8.469 20.245 1.00 96.69 78 LEU A N 1
ATOM 578 C CA . LEU A 1 78 ? 3.167 9.424 19.791 1.00 96.69 78 LEU A CA 1
ATOM 579 C C . LEU A 1 78 ? 2.678 10.387 20.889 1.00 96.69 78 LEU A C 1
ATOM 581 O O . LEU A 1 78 ? 1.814 11.215 20.612 1.00 96.69 78 LEU A O 1
ATOM 585 N N . GLY A 1 79 ? 3.208 10.298 22.116 1.00 96.56 79 GLY A N 1
ATOM 586 C CA . GLY A 1 79 ? 2.797 11.142 23.242 1.00 96.56 79 GLY A CA 1
ATOM 587 C C . GLY A 1 79 ? 1.393 10.830 23.770 1.00 96.56 79 GLY A C 1
ATOM 588 O O . GLY A 1 79 ? 0.720 11.720 24.283 1.00 96.56 79 GLY A O 1
ATOM 589 N N . LEU A 1 80 ? 0.935 9.586 23.618 1.00 96.44 80 LEU A N 1
ATOM 590 C CA . LEU A 1 80 ? -0.414 9.146 23.962 1.00 96.44 80 LEU A CA 1
ATOM 591 C C . LEU A 1 80 ? -0.408 8.286 25.227 1.00 96.44 80 LEU A C 1
ATOM 593 O O . LEU A 1 80 ? 0.356 7.326 25.343 1.00 96.44 80 LEU A O 1
ATOM 597 N N . GLU A 1 81 ? -1.334 8.567 26.139 1.00 93.94 81 GLU A N 1
ATOM 598 C CA . GLU A 1 81 ? -1.694 7.631 27.201 1.00 93.94 81 GLU A CA 1
ATOM 599 C C . GLU A 1 81 ? -2.708 6.616 26.661 1.00 93.94 81 GLU A C 1
ATOM 601 O O . GLU A 1 81 ? -3.703 6.985 26.036 1.00 93.94 81 GLU A O 1
ATOM 606 N N . THR A 1 82 ? -2.469 5.322 26.883 1.00 93.81 82 THR A N 1
ATOM 607 C CA . THR A 1 82 ? -3.374 4.272 26.405 1.00 93.81 82 THR A CA 1
ATOM 608 C C . THR A 1 82 ? -3.402 3.059 27.325 1.00 93.81 82 THR A C 1
ATOM 610 O O . THR A 1 82 ? -2.415 2.725 27.978 1.00 93.81 82 THR A O 1
ATOM 613 N N . GLN A 1 83 ? -4.546 2.378 27.333 1.00 94.38 83 GLN A N 1
ATOM 614 C CA . GLN A 1 83 ? -4.722 1.042 27.910 1.00 94.38 83 GLN A CA 1
ATOM 615 C C . GLN A 1 83 ? -4.956 -0.025 26.828 1.00 94.38 83 GLN A C 1
ATOM 617 O O . GLN A 1 83 ? -5.201 -1.184 27.154 1.00 94.38 83 GLN A O 1
ATOM 622 N N . ALA A 1 84 ? -4.896 0.355 25.547 1.00 97.00 84 ALA A N 1
ATOM 623 C CA . ALA A 1 84 ? -5.073 -0.570 24.439 1.00 97.00 84 ALA A CA 1
ATOM 624 C C . ALA A 1 84 ? -3.989 -1.657 24.449 1.00 97.00 84 ALA A C 1
ATOM 626 O O . ALA A 1 84 ? -2.815 -1.389 24.713 1.00 97.00 84 ALA A O 1
ATOM 627 N N . SER A 1 85 ? -4.397 -2.885 24.140 1.00 96.12 85 SER A N 1
ATOM 628 C CA . SER A 1 85 ? -3.503 -4.036 23.968 1.00 96.12 85 SER A CA 1
ATOM 629 C C . SER A 1 85 ? -3.309 -4.438 22.507 1.00 96.12 85 SER A C 1
ATOM 631 O O . SER A 1 85 ? -2.481 -5.298 22.231 1.00 96.12 85 SER A O 1
ATOM 633 N N . THR A 1 86 ? -4.065 -3.825 21.596 1.00 97.69 86 THR A N 1
ATOM 634 C CA . THR A 1 86 ? -4.035 -4.051 20.145 1.00 97.69 86 THR A CA 1
ATOM 635 C C . THR A 1 86 ? -3.884 -2.708 19.423 1.00 97.69 86 THR A C 1
ATOM 637 O O . THR A 1 86 ? -4.265 -1.657 19.955 1.00 97.69 86 THR A O 1
ATOM 640 N N . TYR A 1 87 ? -3.332 -2.715 18.210 1.00 97.88 87 TYR A N 1
ATOM 641 C CA . TYR A 1 87 ? -3.272 -1.525 17.356 1.00 97.88 87 TYR A CA 1
ATOM 642 C C . TYR A 1 87 ? -4.664 -1.096 16.889 1.00 97.88 87 TYR A C 1
ATOM 644 O O . TYR A 1 87 ? -4.946 0.101 16.838 1.00 97.88 87 TYR A O 1
ATOM 652 N N . ARG A 1 88 ? -5.564 -2.053 16.645 1.00 97.44 88 ARG A N 1
ATOM 653 C CA . ARG A 1 88 ? -6.983 -1.844 16.366 1.00 97.44 88 ARG A CA 1
ATOM 654 C C . ARG A 1 88 ? -7.631 -1.016 17.471 1.00 97.44 88 ARG A C 1
ATOM 656 O O . ARG A 1 88 ? -8.231 0.017 17.173 1.00 97.44 88 ARG A O 1
ATOM 663 N N . ASP A 1 89 ? -7.509 -1.433 18.729 1.00 98.12 89 ASP A N 1
ATOM 664 C CA . ASP A 1 89 ? -8.126 -0.721 19.852 1.00 98.12 89 ASP A CA 1
ATOM 665 C C . ASP A 1 89 ? -7.468 0.637 20.084 1.00 98.12 89 ASP A C 1
ATOM 667 O O . ASP A 1 89 ? -8.164 1.608 20.385 1.00 98.12 89 ASP A O 1
ATOM 671 N N . LEU A 1 90 ? -6.149 0.741 19.884 1.00 98.50 90 LEU A N 1
ATOM 672 C CA . LEU A 1 90 ? -5.442 2.017 19.950 1.00 98.50 90 LEU A CA 1
ATOM 673 C C . LEU A 1 90 ? -5.980 2.994 18.893 1.00 98.50 90 LEU A C 1
ATOM 675 O O . LEU A 1 90 ? -6.425 4.088 19.238 1.00 98.50 90 LEU A O 1
ATOM 679 N N . ALA A 1 91 ? -6.014 2.599 17.619 1.00 98.25 91 ALA A N 1
ATOM 680 C CA . ALA A 1 91 ? -6.500 3.441 16.529 1.00 98.25 91 ALA A CA 1
ATOM 681 C C . ALA A 1 91 ? -7.980 3.814 16.695 1.00 98.25 91 ALA A C 1
ATOM 683 O O . ALA A 1 91 ? -8.348 4.980 16.530 1.00 98.25 91 ALA A O 1
ATOM 684 N N . LEU A 1 92 ? -8.836 2.855 17.068 1.00 98.25 92 LEU A N 1
ATOM 685 C CA . LEU A 1 92 ? -10.252 3.117 17.333 1.00 98.25 92 LEU A CA 1
ATOM 686 C C . LEU A 1 92 ? -10.446 4.016 18.558 1.00 98.25 92 LEU A C 1
ATOM 688 O O . LEU A 1 92 ? -11.329 4.877 18.545 1.00 98.25 92 LEU A O 1
ATOM 692 N N . GLY A 1 93 ? -9.622 3.874 19.596 1.00 98.00 93 GLY A N 1
ATOM 693 C CA . GLY A 1 93 ? -9.609 4.745 20.772 1.00 98.00 93 GLY A CA 1
ATOM 694 C C . GLY A 1 93 ? -9.287 6.200 20.428 1.00 98.00 93 GLY A C 1
ATOM 695 O O . GLY A 1 93 ? -9.917 7.108 20.967 1.00 98.00 93 GLY A O 1
ATOM 696 N N . LEU A 1 94 ? -8.399 6.420 19.454 1.00 98.06 94 LEU A N 1
ATOM 697 C CA . LEU A 1 94 ? -7.980 7.748 18.993 1.00 98.06 94 LEU A CA 1
ATOM 698 C C . LEU A 1 94 ? -9.010 8.467 18.117 1.00 98.06 94 LEU A C 1
ATOM 700 O O . LEU A 1 94 ? -8.809 9.629 17.776 1.00 98.06 94 LEU A O 1
ATOM 704 N N . ILE A 1 95 ? -10.113 7.826 17.736 1.00 98.31 95 ILE A N 1
ATOM 705 C CA . ILE A 1 95 ? -11.163 8.466 16.936 1.00 98.31 95 ILE A CA 1
ATOM 706 C C . ILE A 1 95 ? -12.224 9.073 17.858 1.00 98.31 95 ILE A C 1
ATOM 708 O O . ILE A 1 95 ? -12.816 8.375 18.690 1.00 98.31 95 ILE A O 1
ATOM 712 N N . THR A 1 96 ? -12.546 10.354 17.657 1.00 97.31 96 THR A N 1
ATOM 713 C CA . THR A 1 96 ? -13.643 11.030 18.365 1.00 97.31 96 THR A CA 1
ATOM 714 C C . THR A 1 96 ? -14.973 10.282 18.168 1.00 97.31 96 THR A C 1
ATOM 716 O O . THR A 1 96 ? -15.314 9.936 17.027 1.00 97.31 96 THR A O 1
ATOM 719 N N . PRO A 1 97 ? -15.753 10.033 19.240 1.00 97.88 97 PRO A N 1
ATOM 720 C CA . PRO A 1 97 ? -17.067 9.407 19.130 1.00 97.88 97 PRO A CA 1
ATOM 721 C C . PRO A 1 97 ? -17.954 10.120 18.106 1.00 97.88 97 PRO A C 1
ATOM 723 O O . PRO A 1 97 ? -18.164 11.328 18.171 1.00 97.88 97 PRO A O 1
ATOM 726 N N . SER A 1 98 ? -18.449 9.368 17.127 1.00 97.88 98 SER A N 1
ATOM 727 C CA . SER A 1 98 ? -19.262 9.894 16.031 1.00 97.88 98 SER A CA 1
ATOM 728 C C . SER A 1 98 ? -20.057 8.774 15.365 1.00 97.88 98 SER A C 1
ATOM 730 O O . SER A 1 98 ? -19.740 7.590 15.508 1.00 97.88 98 SER A O 1
ATOM 732 N N . SER A 1 99 ? -21.069 9.138 14.576 1.00 97.62 99 SER A N 1
ATOM 733 C CA . SER A 1 99 ? -21.817 8.167 13.769 1.00 97.62 99 SER A CA 1
ATOM 734 C C . SER A 1 99 ? -20.921 7.434 12.762 1.00 97.62 99 SER A C 1
ATOM 736 O O . SER A 1 99 ? -21.124 6.247 12.520 1.00 97.62 99 SER A O 1
ATOM 738 N N . LEU A 1 100 ? -19.897 8.103 12.216 1.00 97.88 100 LEU A N 1
ATOM 739 C CA . LEU A 1 100 ? -18.919 7.486 11.317 1.00 97.88 100 LEU A CA 1
ATOM 740 C C . LEU A 1 100 ? -18.027 6.473 12.040 1.00 97.88 100 LEU A C 1
ATOM 742 O O . LEU A 1 100 ? -17.824 5.382 11.512 1.00 97.88 100 LEU A O 1
ATOM 746 N N . LYS A 1 101 ? -17.567 6.779 13.262 1.00 98.38 101 LYS A N 1
ATOM 747 C CA . LYS A 1 101 ? -16.837 5.811 14.098 1.00 98.38 101 LYS A CA 1
ATOM 748 C C . LYS A 1 101 ? -17.676 4.558 14.342 1.00 98.38 101 LYS A C 1
ATOM 750 O O . LYS A 1 101 ? -17.192 3.452 14.136 1.00 98.38 101 LYS A O 1
ATOM 755 N N . ASN A 1 102 ? -18.947 4.725 14.705 1.00 98.31 102 ASN A N 1
ATOM 756 C CA . ASN A 1 102 ? -19.840 3.592 14.958 1.00 98.31 102 ASN A CA 1
ATOM 757 C C . ASN A 1 102 ? -20.050 2.737 13.699 1.00 98.31 102 ASN A C 1
ATOM 759 O O . ASN A 1 102 ? -20.065 1.514 13.787 1.00 98.31 102 ASN A O 1
ATOM 763 N N . LYS A 1 103 ? -20.159 3.366 12.519 1.00 98.31 103 LYS A N 1
ATOM 764 C CA . LYS A 1 103 ? -20.228 2.650 11.235 1.00 98.31 103 LYS A CA 1
ATOM 765 C C . LYS A 1 103 ? -18.943 1.884 10.920 1.00 98.31 103 LYS A C 1
ATOM 767 O O . LYS A 1 103 ? -19.036 0.767 10.426 1.00 98.31 103 LYS A O 1
ATOM 772 N N . LEU A 1 104 ? -17.773 2.466 11.197 1.00 98.50 104 LEU A N 1
ATOM 773 C CA . LEU A 1 104 ? -16.483 1.790 11.037 1.00 98.50 104 LEU A CA 1
ATOM 774 C C . LEU A 1 104 ? -16.406 0.547 11.931 1.00 98.50 104 LEU A C 1
ATOM 776 O O . LEU A 1 104 ? -16.124 -0.535 11.432 1.00 98.50 104 LEU A O 1
ATOM 780 N N . VAL A 1 105 ? -16.708 0.694 13.224 1.00 98.31 105 VAL A N 1
ATOM 781 C CA . VAL A 1 105 ? -16.691 -0.414 14.193 1.00 98.31 105 VAL A CA 1
ATOM 782 C C . VAL A 1 105 ? -17.667 -1.512 13.772 1.00 98.31 105 VAL A C 1
ATOM 784 O O . VAL A 1 105 ? -17.261 -2.658 13.623 1.00 98.31 105 VAL A O 1
ATOM 787 N N . ALA A 1 106 ? -18.918 -1.155 13.462 1.00 97.88 106 ALA A N 1
ATOM 788 C CA . ALA A 1 106 ? -19.922 -2.115 13.008 1.00 97.88 106 ALA A CA 1
ATOM 789 C C . ALA A 1 106 ? -19.518 -2.834 11.711 1.00 97.88 106 ALA A C 1
ATOM 791 O O . ALA A 1 106 ? -19.831 -4.007 11.544 1.00 97.88 106 ALA A O 1
ATOM 792 N N . PHE A 1 107 ? -18.830 -2.151 10.790 1.00 97.38 107 PHE A N 1
ATOM 793 C CA . PHE A 1 107 ? -18.296 -2.788 9.590 1.00 97.38 107 PHE A CA 1
ATOM 794 C C . PHE A 1 107 ? -17.177 -3.777 9.934 1.00 97.38 107 PHE A C 1
ATOM 796 O O . PHE A 1 107 ? -17.212 -4.901 9.443 1.00 97.38 107 PHE A O 1
ATOM 803 N N . ILE A 1 108 ? -16.213 -3.393 10.774 1.00 95.75 108 ILE A N 1
ATOM 804 C CA . ILE A 1 108 ? -15.093 -4.262 11.170 1.00 95.75 108 ILE A CA 1
ATOM 805 C C . ILE A 1 108 ? -15.602 -5.516 11.895 1.00 95.75 108 ILE A C 1
ATOM 807 O O . ILE A 1 108 ? -15.184 -6.619 11.560 1.00 95.75 108 ILE A O 1
ATOM 811 N N . ASP A 1 109 ? -16.542 -5.357 12.829 1.00 95.75 109 ASP A N 1
ATOM 812 C CA . ASP A 1 109 ? -17.071 -6.457 13.648 1.00 95.75 109 ASP A CA 1
ATOM 813 C C . ASP A 1 109 ? -18.112 -7.329 12.934 1.00 95.75 109 ASP A C 1
ATOM 815 O O . ASP A 1 109 ? -18.501 -8.382 13.444 1.00 95.75 109 ASP A O 1
ATOM 819 N N . ALA A 1 110 ? -18.593 -6.911 11.759 1.00 94.25 110 ALA A N 1
ATOM 820 C CA . ALA A 1 110 ? -19.566 -7.692 11.012 1.00 94.25 110 ALA A CA 1
ATOM 821 C C . ALA A 1 110 ? -18.964 -9.040 10.559 1.00 94.25 110 ALA A C 1
ATOM 823 O O . ALA A 1 110 ? -17.863 -9.062 9.985 1.00 94.25 110 ALA A O 1
ATOM 824 N N . PRO A 1 111 ? -19.707 -10.156 10.725 1.00 88.31 111 PRO A N 1
ATOM 825 C CA . PRO A 1 111 ? -19.347 -11.431 10.124 1.00 88.31 111 PRO A CA 1
ATOM 826 C C . PRO A 1 111 ? -19.123 -11.271 8.623 1.00 88.31 111 PRO A C 1
ATOM 828 O O . PRO A 1 111 ? -19.857 -10.549 7.943 1.00 88.31 111 PRO A O 1
ATOM 831 N N . HIS A 1 112 ? -18.115 -11.956 8.105 1.00 81.75 112 HIS A N 1
ATOM 832 C CA . HIS A 1 112 ? -17.757 -11.903 6.698 1.00 81.75 112 HIS A CA 1
ATOM 833 C C . HIS A 1 112 ? -17.465 -13.294 6.162 1.00 81.75 112 HIS A C 1
ATOM 835 O O . HIS A 1 112 ? -17.179 -14.222 6.920 1.00 81.75 112 HIS A O 1
ATOM 841 N N . ALA A 1 113 ? -17.581 -13.423 4.839 1.00 83.12 113 ALA A N 1
ATOM 842 C CA . ALA A 1 113 ? -17.125 -14.611 4.143 1.00 83.12 113 ALA A CA 1
ATOM 843 C C . ALA A 1 113 ? -15.649 -14.845 4.474 1.00 83.12 113 ALA A C 1
ATOM 845 O O . ALA A 1 113 ? -14.878 -13.890 4.608 1.00 83.12 113 ALA A O 1
ATOM 846 N N . LEU A 1 114 ? -15.284 -16.116 4.630 1.00 84.06 114 LEU A N 1
ATOM 847 C CA . LEU A 1 114 ? -13.889 -16.468 4.817 1.00 84.06 114 LEU A CA 1
ATOM 848 C C . LEU A 1 114 ? -13.109 -16.028 3.571 1.00 84.06 114 LEU A C 1
ATOM 850 O O . LEU A 1 114 ? -13.588 -16.267 2.461 1.00 84.06 114 LEU A O 1
ATOM 854 N N . PRO A 1 115 ? -11.952 -15.375 3.749 1.00 88.88 115 PRO A N 1
ATOM 855 C CA . PRO A 1 115 ? -11.100 -15.017 2.632 1.00 88.88 115 PRO A CA 1
ATOM 856 C C . PRO A 1 115 ? -10.608 -16.289 1.943 1.00 88.88 115 PRO A C 1
ATOM 858 O O . PRO A 1 115 ? -10.351 -17.314 2.585 1.00 88.88 115 PRO A O 1
ATOM 861 N N . ASP A 1 116 ? -10.448 -16.191 0.634 1.00 92.62 116 ASP A N 1
ATOM 862 C CA . ASP A 1 116 ? -9.803 -17.213 -0.168 1.00 92.62 116 ASP A CA 1
ATOM 863 C C . ASP A 1 116 ? -8.297 -17.259 0.135 1.00 92.62 116 ASP A C 1
ATOM 865 O O . ASP A 1 116 ? -7.721 -16.379 0.784 1.00 92.62 116 ASP A O 1
ATOM 869 N N . LYS A 1 117 ? -7.639 -18.295 -0.383 1.00 94.19 117 LYS A N 1
ATOM 870 C CA . LYS A 1 117 ? -6.184 -18.445 -0.356 1.00 94.19 117 LYS A CA 1
ATOM 871 C C . LYS A 1 117 ? -5.648 -18.616 -1.764 1.00 94.19 117 LYS A C 1
ATOM 873 O O . LYS A 1 117 ? -6.323 -19.160 -2.638 1.00 94.19 117 LYS A O 1
ATOM 878 N N . SER A 1 118 ? -4.417 -18.169 -1.962 1.00 94.81 118 SER A N 1
ATOM 879 C CA . SER A 1 118 ? -3.682 -18.391 -3.201 1.00 94.81 118 SER A CA 1
ATOM 880 C C . SER A 1 118 ? -3.500 -19.892 -3.457 1.00 94.81 118 SER A C 1
ATOM 882 O O . SER A 1 118 ? -3.201 -20.657 -2.543 1.00 94.81 118 SER A O 1
ATOM 884 N N . LEU A 1 119 ? -3.669 -20.315 -4.711 1.00 96.12 119 LEU A N 1
ATOM 885 C CA . LEU A 1 119 ? -3.543 -21.715 -5.143 1.00 96.12 119 LEU A CA 1
ATOM 886 C C . LEU A 1 119 ? 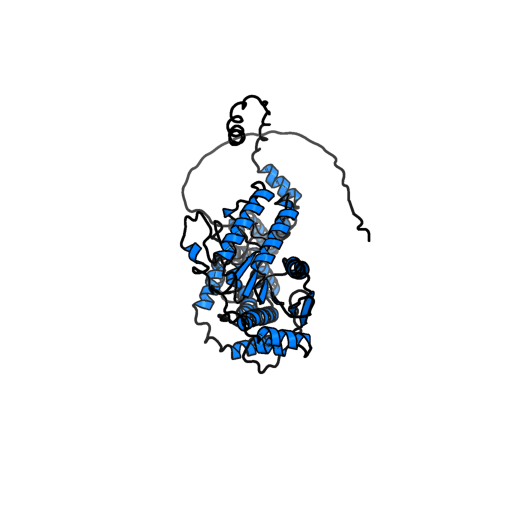-2.109 -22.250 -5.031 1.00 96.12 119 LEU A C 1
ATOM 888 O O . LEU A 1 119 ? -1.895 -23.456 -4.930 1.00 96.12 119 LEU A O 1
ATOM 892 N N . VAL A 1 120 ? -1.135 -21.346 -5.063 1.00 93.44 120 VAL A N 1
ATOM 893 C CA . VAL A 1 120 ? 0.288 -21.599 -4.830 1.00 93.44 120 VAL A CA 1
ATOM 894 C C . VAL A 1 120 ? 0.832 -20.491 -3.921 1.00 93.44 120 VAL A C 1
ATOM 896 O O . VAL A 1 120 ? 0.206 -19.427 -3.846 1.00 93.44 120 VAL A O 1
ATOM 899 N N . PRO A 1 121 ? 1.976 -20.699 -3.239 1.00 91.38 121 PRO A N 1
ATOM 900 C CA . PRO A 1 121 ? 2.660 -19.619 -2.534 1.00 91.38 121 PRO A CA 1
ATOM 901 C C . PRO A 1 121 ? 2.841 -18.398 -3.440 1.00 91.38 121 PRO A C 1
ATOM 903 O O . PRO A 1 121 ? 3.175 -18.543 -4.616 1.00 91.38 121 PRO A O 1
ATOM 906 N N . VAL A 1 122 ? 2.611 -17.198 -2.903 1.00 89.56 122 VAL A N 1
ATOM 907 C CA . VAL A 1 122 ? 2.604 -15.948 -3.689 1.00 89.56 122 VAL A CA 1
ATOM 908 C C . VAL A 1 122 ? 3.966 -15.587 -4.296 1.00 89.56 122 VAL A C 1
ATOM 910 O O . VAL A 1 122 ? 4.032 -14.722 -5.165 1.00 89.56 122 VAL A O 1
ATOM 913 N N . ASP A 1 123 ? 5.029 -16.255 -3.850 1.00 88.06 123 ASP A N 1
ATOM 914 C CA . ASP A 1 123 ? 6.420 -16.160 -4.291 1.00 88.06 123 ASP A CA 1
ATOM 915 C C . ASP A 1 123 ? 6.895 -17.400 -5.079 1.00 88.06 123 ASP A C 1
ATOM 917 O O . ASP A 1 123 ? 8.067 -17.497 -5.447 1.00 88.06 123 ASP A O 1
ATOM 921 N N . ALA A 1 124 ? 6.007 -18.355 -5.386 1.00 87.69 124 ALA A N 1
ATOM 922 C CA . ALA A 1 124 ? 6.368 -19.615 -6.048 1.00 87.69 124 ALA A CA 1
ATOM 923 C C . ALA A 1 124 ? 7.075 -19.418 -7.402 1.00 87.69 124 ALA A C 1
ATOM 925 O O . ALA A 1 124 ? 7.843 -20.281 -7.843 1.00 87.69 124 ALA A O 1
ATOM 926 N N . PHE A 1 125 ? 6.853 -18.274 -8.051 1.00 86.00 125 PHE A N 1
ATOM 927 C CA . PHE A 1 125 ? 7.472 -17.941 -9.325 1.00 86.00 125 PHE A CA 1
ATOM 928 C C . PHE A 1 125 ? 8.999 -17.808 -9.225 1.00 86.00 125 PHE A C 1
ATOM 930 O O . PHE A 1 125 ? 9.676 -18.102 -10.209 1.00 86.00 125 PHE A O 1
ATOM 937 N N . LEU A 1 126 ? 9.567 -17.449 -8.064 1.00 83.69 126 LEU A N 1
ATOM 938 C CA . LEU A 1 126 ? 11.020 -17.293 -7.871 1.00 83.69 126 LEU A CA 1
ATOM 939 C C . LEU A 1 126 ? 11.811 -18.566 -8.194 1.00 83.69 126 LEU A C 1
ATOM 941 O O . LEU A 1 126 ? 12.923 -18.497 -8.710 1.00 83.69 126 LEU A O 1
ATOM 945 N N . GLY A 1 127 ? 11.228 -19.738 -7.933 1.00 80.69 127 GLY A N 1
ATOM 946 C CA . GLY A 1 127 ? 11.859 -21.034 -8.194 1.00 80.69 127 GLY A CA 1
ATOM 947 C C . GLY A 1 127 ? 11.886 -21.445 -9.672 1.00 80.69 127 GLY A C 1
ATOM 948 O O . GLY A 1 127 ? 12.330 -22.549 -9.985 1.00 80.69 127 GLY A O 1
ATOM 949 N N . LYS A 1 128 ? 11.387 -20.601 -10.586 1.00 84.88 128 LYS A N 1
ATOM 950 C CA . LYS A 1 128 ? 11.202 -20.914 -12.012 1.00 84.88 128 LYS A CA 1
ATOM 951 C C . LYS A 1 128 ? 12.043 -19.962 -12.877 1.00 84.88 128 LYS A C 1
ATOM 953 O O . LYS A 1 128 ? 11.592 -18.854 -13.153 1.00 84.88 128 LYS A O 1
ATOM 958 N N . PRO A 1 129 ? 13.246 -20.359 -13.333 1.00 70.88 129 PRO A N 1
ATOM 959 C CA . PRO A 1 129 ? 14.142 -19.467 -14.080 1.00 70.88 129 PRO A CA 1
ATOM 960 C C . PRO A 1 129 ? 13.702 -19.202 -15.532 1.00 70.88 129 PRO A C 1
ATOM 962 O O . PRO A 1 129 ? 14.039 -18.163 -16.087 1.00 70.88 129 PRO A O 1
ATOM 965 N N . ASN A 1 130 ? 12.923 -20.103 -16.141 1.00 81.12 130 ASN A N 1
ATOM 966 C CA . ASN A 1 130 ? 12.486 -20.011 -17.541 1.00 81.12 130 ASN A CA 1
ATOM 967 C C . ASN A 1 130 ? 10.955 -19.981 -17.628 1.00 81.12 130 ASN A C 1
ATOM 969 O O . ASN A 1 130 ? 10.336 -20.951 -18.060 1.00 81.12 130 ASN A O 1
ATOM 973 N N . ARG A 1 131 ? 10.346 -18.889 -17.156 1.00 88.44 131 ARG A N 1
ATOM 974 C CA . ARG A 1 131 ? 8.889 -18.691 -17.214 1.00 88.44 131 ARG A CA 1
ATOM 975 C C . ARG A 1 131 ? 8.469 -18.263 -18.617 1.00 88.44 131 ARG A C 1
ATOM 977 O O . ARG A 1 131 ? 9.081 -17.368 -19.199 1.00 88.44 131 ARG A O 1
ATOM 984 N N . ASP A 1 132 ? 7.414 -18.877 -19.129 1.00 92.25 132 ASP A N 1
ATOM 985 C CA . ASP A 1 132 ? 6.714 -18.486 -20.354 1.00 92.25 132 ASP A CA 1
ATOM 986 C C . ASP A 1 132 ? 5.354 -17.824 -20.074 1.00 92.25 132 ASP A C 1
ATOM 988 O O . ASP A 1 132 ? 4.785 -17.212 -20.977 1.00 92.25 132 ASP A O 1
ATOM 992 N N . ASP A 1 133 ? 4.876 -17.890 -18.827 1.00 94.44 133 ASP A N 1
ATOM 993 C CA . ASP A 1 133 ? 3.655 -17.248 -18.341 1.00 94.44 133 ASP A CA 1
ATOM 994 C C . ASP A 1 133 ? 3.744 -16.935 -16.826 1.00 94.44 133 ASP A C 1
ATOM 996 O O . ASP A 1 133 ? 4.625 -17.427 -16.115 1.00 94.44 133 ASP A O 1
ATOM 1000 N N . TRP A 1 134 ? 2.826 -16.100 -16.329 1.00 95.50 134 TRP A N 1
ATOM 1001 C CA . TRP A 1 134 ? 2.625 -15.830 -14.900 1.00 95.50 134 TRP A CA 1
ATOM 1002 C C . TRP A 1 134 ? 1.989 -17.015 -14.178 1.00 95.50 134 TRP A C 1
ATOM 1004 O O . TRP A 1 134 ? 1.059 -17.644 -14.699 1.00 95.50 134 TRP A O 1
ATOM 1014 N N . ASP A 1 135 ? 2.393 -17.225 -12.927 1.00 94.88 135 ASP A N 1
ATOM 1015 C CA . ASP A 1 135 ? 1.779 -18.217 -12.054 1.00 94.88 135 ASP A CA 1
ATOM 1016 C C . ASP A 1 135 ? 0.309 -17.885 -11.759 1.00 94.88 135 ASP A C 1
ATOM 1018 O O . ASP A 1 135 ? -0.138 -16.737 -11.774 1.00 94.88 135 ASP A O 1
ATOM 1022 N N . THR A 1 136 ? -0.487 -18.923 -11.508 1.00 96.44 136 THR A N 1
ATOM 1023 C CA . THR A 1 136 ? -1.918 -18.766 -11.226 1.00 96.44 136 THR A CA 1
ATOM 1024 C C . THR A 1 136 ? -2.151 -18.808 -9.721 1.00 96.44 136 THR A C 1
ATOM 1026 O O . THR A 1 136 ? -2.345 -19.875 -9.148 1.00 96.44 136 THR A O 1
ATOM 1029 N N . HIS A 1 137 ? -2.149 -17.640 -9.071 1.00 95.81 137 HIS A N 1
ATOM 1030 C CA . HIS A 1 137 ? -2.527 -17.521 -7.654 1.00 95.81 137 HIS A CA 1
ATOM 1031 C C . HIS A 1 137 ? -4.036 -17.698 -7.446 1.00 95.81 137 HIS A C 1
ATOM 1033 O O . HIS A 1 137 ? -4.464 -18.225 -6.426 1.00 95.81 137 HIS A O 1
ATOM 1039 N N . CYS A 1 138 ? -4.846 -17.296 -8.424 1.00 96.94 138 CYS A N 1
ATOM 1040 C CA . CYS A 1 138 ? -6.293 -17.454 -8.425 1.00 96.94 138 CYS A CA 1
ATOM 1041 C C . CYS A 1 138 ? -6.794 -17.459 -9.870 1.00 96.94 138 CYS A C 1
ATOM 1043 O O . CYS A 1 138 ? -6.361 -16.627 -10.667 1.00 96.94 138 CYS A O 1
ATOM 1045 N N . VAL A 1 139 ? -7.703 -18.380 -10.202 1.00 97.25 139 VAL A N 1
ATOM 1046 C CA . VAL A 1 139 ? -8.242 -18.522 -11.566 1.00 97.25 139 VAL A CA 1
ATOM 1047 C C . VAL A 1 139 ? -8.948 -17.240 -12.007 1.00 97.25 139 VAL A C 1
ATOM 1049 O O . VAL A 1 139 ? -8.599 -16.690 -13.044 1.00 97.25 139 VAL A O 1
ATOM 1052 N N . THR A 1 140 ? -9.836 -16.692 -11.174 1.00 96.69 140 THR A N 1
ATOM 1053 C CA . THR A 1 140 ? -10.569 -15.450 -11.471 1.00 96.69 140 THR A CA 1
ATOM 1054 C C . THR A 1 140 ? -9.630 -14.268 -11.724 1.00 96.69 140 THR A C 1
ATOM 1056 O O . THR A 1 140 ? -9.797 -13.522 -12.687 1.00 96.69 140 THR A O 1
ATOM 1059 N N . VAL A 1 141 ? -8.597 -14.109 -10.886 1.00 96.81 141 VAL A N 1
ATOM 1060 C CA . VAL A 1 141 ? -7.603 -13.035 -11.050 1.00 96.81 141 VAL A CA 1
ATOM 1061 C C . VAL A 1 141 ? -6.799 -13.234 -12.337 1.00 96.81 141 VAL A C 1
ATOM 1063 O O . VAL A 1 141 ? -6.567 -12.272 -13.065 1.00 96.81 141 VAL A O 1
ATOM 1066 N N . LYS A 1 142 ? -6.404 -14.474 -12.651 1.00 97.31 142 LYS A N 1
ATOM 1067 C CA . LYS A 1 142 ? -5.658 -14.813 -13.870 1.00 97.31 142 LYS A CA 1
ATOM 1068 C C . LYS A 1 142 ? -6.472 -14.545 -15.136 1.00 97.31 142 LYS A C 1
ATOM 1070 O O . LYS A 1 142 ? -5.930 -13.982 -16.082 1.00 97.31 142 LYS A O 1
ATOM 1075 N N . GLU A 1 143 ? -7.749 -14.910 -15.153 1.00 97.94 143 GLU A N 1
ATOM 1076 C CA . GLU A 1 143 ? -8.647 -14.658 -16.285 1.00 97.94 143 GLU A CA 1
ATOM 1077 C C . GLU A 1 143 ? -8.830 -13.152 -16.524 1.00 97.94 143 GLU A C 1
ATOM 1079 O O . GLU A 1 143 ? -8.633 -12.675 -17.645 1.00 97.94 143 GLU A O 1
ATOM 1084 N N . SER A 1 144 ? -9.109 -12.381 -15.465 1.00 98.00 144 SER A N 1
ATOM 1085 C CA . SER A 1 144 ? -9.203 -10.916 -15.550 1.00 98.00 144 SER A CA 1
ATOM 1086 C C . SER A 1 144 ? -7.881 -10.296 -16.030 1.00 98.00 144 SER A C 1
ATOM 1088 O O . SER A 1 144 ? -7.871 -9.421 -16.900 1.00 98.00 144 SER A O 1
ATOM 1090 N N . TRP A 1 145 ? -6.742 -10.801 -15.539 1.00 98.38 145 TRP A N 1
ATOM 1091 C CA . TRP A 1 145 ? -5.408 -10.374 -15.970 1.00 98.38 145 TRP A CA 1
ATOM 1092 C C . TRP A 1 145 ? -5.156 -10.635 -17.460 1.00 98.38 145 TRP A C 1
ATOM 1094 O O . TRP A 1 145 ? -4.667 -9.755 -18.162 1.00 98.38 145 TRP A O 1
ATOM 1104 N N . GLN A 1 146 ? -5.534 -11.804 -17.981 1.00 98.25 146 GLN A N 1
ATOM 1105 C CA . GLN A 1 146 ? -5.379 -12.131 -19.403 1.00 98.25 146 GLN A CA 1
ATOM 1106 C C . GLN A 1 146 ? -6.223 -11.217 -20.302 1.00 98.25 146 GLN A C 1
ATOM 1108 O O . GLN A 1 146 ? -5.734 -10.741 -21.331 1.00 98.25 146 GLN A O 1
ATOM 1113 N N . ILE A 1 147 ? -7.464 -10.919 -19.899 1.00 98.44 147 ILE A N 1
ATOM 1114 C CA . ILE A 1 147 ? -8.335 -9.963 -20.601 1.00 98.44 147 ILE A CA 1
ATOM 1115 C C . ILE A 1 147 ? -7.695 -8.570 -20.607 1.00 98.44 147 ILE A C 1
ATOM 1117 O O . ILE A 1 147 ? -7.642 -7.903 -21.646 1.00 98.44 147 ILE A O 1
ATOM 1121 N N . PHE A 1 148 ? -7.167 -8.138 -19.461 1.00 98.62 148 PHE A N 1
ATOM 1122 C CA . PHE A 1 148 ? -6.459 -6.870 -19.340 1.00 98.62 148 PHE A CA 1
ATOM 1123 C C . PHE A 1 148 ? -5.201 -6.819 -20.221 1.00 98.62 148 PHE A C 1
ATOM 1125 O O . PHE A 1 148 ? -5.030 -5.850 -20.961 1.00 98.62 148 PHE A O 1
ATOM 1132 N N . CYS A 1 149 ? -4.368 -7.863 -20.232 1.00 98.38 149 CYS A N 1
ATOM 1133 C CA . CYS A 1 149 ? -3.189 -7.957 -21.096 1.00 98.38 149 CYS A CA 1
ATOM 1134 C C . CYS A 1 149 ? -3.544 -7.832 -22.583 1.00 98.38 149 CYS A C 1
ATOM 1136 O O . CYS A 1 149 ? -2.903 -7.059 -23.293 1.00 98.38 149 CYS A O 1
ATOM 1138 N N . ALA A 1 150 ? -4.591 -8.520 -23.051 1.00 98.12 150 ALA A N 1
ATOM 1139 C CA . ALA A 1 150 ? -5.052 -8.405 -24.437 1.00 98.12 150 ALA A CA 1
ATOM 1140 C C . ALA A 1 150 ? -5.505 -6.972 -24.779 1.00 98.12 150 ALA A C 1
ATOM 1142 O O . ALA A 1 150 ? -5.223 -6.455 -25.863 1.00 98.12 150 ALA A O 1
ATOM 1143 N N . LYS A 1 151 ? -6.170 -6.294 -23.834 1.00 98.44 151 LYS A N 1
ATOM 1144 C CA . LYS A 1 151 ? -6.569 -4.889 -23.982 1.00 98.44 151 LYS A CA 1
ATOM 1145 C C . LYS A 1 151 ? -5.354 -3.955 -24.032 1.00 98.44 151 LYS A C 1
ATOM 1147 O O . LYS A 1 151 ? -5.317 -3.062 -24.876 1.00 98.44 151 LYS A O 1
ATOM 1152 N N . VAL A 1 152 ? -4.360 -4.161 -23.168 1.00 98.19 152 VAL A N 1
ATOM 1153 C CA . VAL A 1 152 ? -3.105 -3.391 -23.161 1.00 98.19 152 VAL A CA 1
ATOM 1154 C C . VAL A 1 152 ? -2.336 -3.574 -24.466 1.00 98.19 152 VAL A C 1
ATOM 1156 O O . VAL A 1 152 ? -1.883 -2.584 -25.037 1.00 98.19 152 VAL A O 1
ATOM 1159 N N . ASP A 1 153 ? -2.218 -4.801 -24.967 1.00 97.19 153 ASP A N 1
ATOM 1160 C CA . ASP A 1 153 ? -1.540 -5.092 -26.234 1.00 97.19 153 ASP A CA 1
ATOM 1161 C C . ASP A 1 153 ? -2.202 -4.341 -27.397 1.00 97.19 153 ASP A C 1
ATOM 1163 O O . ASP A 1 153 ? -1.552 -3.585 -28.124 1.00 97.19 153 ASP A O 1
ATOM 1167 N N . SER A 1 154 ? -3.536 -4.422 -27.472 1.00 97.69 154 SER A N 1
ATOM 1168 C CA . SER A 1 154 ? -4.323 -3.717 -28.483 1.00 97.69 154 SER A CA 1
ATOM 1169 C C . SER A 1 154 ? -4.193 -2.191 -28.407 1.00 97.69 154 SER A C 1
ATOM 1171 O O . SER A 1 154 ? -4.201 -1.545 -29.453 1.00 97.69 154 SER A O 1
ATOM 1173 N N . ILE A 1 155 ? -4.125 -1.597 -27.210 1.00 97.94 155 ILE A N 1
ATOM 1174 C CA . ILE A 1 155 ? -4.019 -0.135 -27.037 1.00 97.94 155 ILE A CA 1
ATOM 1175 C C . ILE A 1 155 ? -2.587 0.346 -27.282 1.00 97.94 155 ILE A C 1
ATOM 1177 O O . ILE A 1 155 ? -2.374 1.400 -27.882 1.00 97.94 155 ILE A O 1
ATOM 1181 N N . SER A 1 156 ? -1.598 -0.392 -26.780 1.00 95.81 156 SER A N 1
ATOM 1182 C CA . SER A 1 156 ? -0.193 0.016 -26.821 1.00 95.81 156 SER A CA 1
ATOM 1183 C C . SER A 1 156 ? 0.439 -0.169 -28.198 1.00 95.81 156 SER A C 1
ATOM 1185 O O . SER A 1 156 ? 1.454 0.464 -28.477 1.00 95.81 156 SER A O 1
ATOM 1187 N N . GLY A 1 157 ? -0.126 -1.028 -29.056 1.00 91.50 157 GLY A N 1
ATOM 1188 C CA . GLY A 1 157 ? 0.433 -1.310 -30.379 1.00 91.50 157 GLY A CA 1
ATOM 1189 C C . GLY A 1 157 ? 1.856 -1.874 -30.309 1.00 91.50 157 GLY A C 1
ATOM 1190 O O . GLY A 1 157 ? 2.683 -1.554 -31.161 1.00 91.50 157 GLY A O 1
ATOM 1191 N N . GLY A 1 158 ? 2.159 -2.651 -29.263 1.00 90.19 158 GLY A N 1
ATOM 1192 C CA . GLY A 1 158 ? 3.480 -3.233 -29.017 1.00 90.19 158 GLY A CA 1
ATOM 1193 C C . GLY A 1 158 ? 4.478 -2.326 -28.285 1.00 90.19 158 GLY A C 1
ATOM 1194 O O . GLY A 1 158 ? 5.631 -2.715 -28.126 1.00 90.19 158 GLY A O 1
ATOM 1195 N N . GLN A 1 159 ? 4.079 -1.134 -27.811 1.00 93.00 159 GLN A N 1
ATOM 1196 C CA . GLN A 1 159 ? 4.953 -0.275 -26.987 1.00 93.00 159 GLN A CA 1
ATOM 1197 C C . GLN A 1 159 ? 5.266 -0.869 -25.602 1.00 93.00 159 GLN A C 1
ATOM 1199 O O . GLN A 1 159 ? 6.256 -0.474 -24.977 1.00 93.00 159 GLN A O 1
ATOM 1204 N N . ILE A 1 160 ? 4.412 -1.775 -25.117 1.00 94.88 160 ILE A N 1
ATOM 1205 C CA . ILE A 1 160 ? 4.540 -2.446 -23.823 1.00 94.88 160 ILE A CA 1
ATOM 1206 C C . ILE A 1 160 ? 4.829 -3.923 -24.073 1.00 94.88 160 ILE A C 1
ATOM 1208 O O . ILE A 1 160 ? 4.009 -4.642 -24.636 1.00 94.88 160 ILE A O 1
ATOM 1212 N N . GLU A 1 161 ? 5.984 -4.393 -23.609 1.00 95.00 161 GLU A N 1
ATOM 1213 C CA . GLU A 1 161 ? 6.287 -5.821 -23.586 1.00 95.00 161 GLU A CA 1
ATOM 1214 C C . GLU A 1 161 ? 5.537 -6.483 -22.426 1.00 95.00 161 GLU A C 1
ATOM 1216 O O . GLU A 1 161 ? 5.933 -6.343 -21.268 1.00 95.00 161 GLU A O 1
ATOM 1221 N N . LEU A 1 162 ? 4.462 -7.219 -22.729 1.00 96.75 162 LEU A N 1
ATOM 1222 C CA . LEU A 1 162 ? 3.568 -7.784 -21.710 1.00 96.75 162 LEU A CA 1
ATOM 1223 C C . LEU A 1 162 ? 4.304 -8.618 -20.659 1.00 96.75 162 LEU A C 1
ATOM 1225 O O . LEU A 1 162 ? 4.035 -8.471 -19.475 1.00 96.75 162 LEU A O 1
ATOM 1229 N N . LYS A 1 163 ? 5.284 -9.432 -21.069 1.00 95.75 163 LYS A N 1
ATOM 1230 C CA . LYS A 1 163 ? 6.093 -10.261 -20.158 1.00 95.75 163 LYS A CA 1
ATOM 1231 C C . LYS A 1 163 ? 6.801 -9.456 -19.061 1.00 95.75 163 LYS A C 1
ATOM 1233 O O . LYS A 1 163 ? 7.176 -10.037 -18.053 1.00 95.75 163 LYS A O 1
ATOM 1238 N N . HIS A 1 164 ? 7.014 -8.152 -19.250 1.00 95.38 164 HIS A N 1
ATOM 1239 C CA . HIS A 1 164 ? 7.654 -7.280 -18.264 1.00 95.38 164 HIS A CA 1
ATOM 1240 C C . HIS A 1 164 ? 6.673 -6.623 -17.289 1.00 95.38 164 HIS A C 1
ATOM 1242 O O . HIS A 1 164 ? 7.091 -5.928 -16.365 1.00 95.38 164 HIS A O 1
ATOM 1248 N N . MET A 1 165 ? 5.371 -6.840 -17.458 1.00 97.06 165 MET A N 1
ATOM 1249 C CA . MET A 1 165 ? 4.358 -6.368 -16.520 1.00 97.06 165 MET A CA 1
ATOM 1250 C C . MET A 1 165 ? 4.371 -7.193 -15.227 1.00 97.06 165 MET A C 1
ATOM 1252 O O . MET A 1 165 ? 4.717 -8.380 -15.222 1.00 97.06 165 MET A O 1
ATOM 1256 N N . ALA A 1 166 ? 3.974 -6.565 -14.121 1.00 96.38 166 ALA A N 1
ATOM 1257 C CA . ALA A 1 166 ? 3.779 -7.254 -12.849 1.00 96.38 166 ALA A CA 1
ATOM 1258 C C . ALA A 1 166 ? 2.301 -7.633 -12.688 1.00 96.38 166 ALA A C 1
ATOM 1260 O O . ALA A 1 166 ? 1.443 -6.759 -12.576 1.00 96.38 166 ALA A O 1
ATOM 1261 N N . ALA A 1 167 ? 2.000 -8.932 -12.703 1.00 97.56 167 ALA A N 1
ATOM 1262 C CA . ALA A 1 167 ? 0.638 -9.413 -12.498 1.00 97.56 167 ALA A CA 1
ATOM 1263 C C . ALA A 1 167 ? 0.223 -9.262 -11.026 1.00 97.56 167 ALA A C 1
ATOM 1265 O O . ALA A 1 167 ? 1.064 -9.443 -10.139 1.00 97.56 167 ALA A O 1
ATOM 1266 N N . PRO A 1 168 ? -1.062 -9.003 -10.728 1.00 97.44 168 PRO A N 1
ATOM 1267 C CA . PRO A 1 168 ? -1.577 -9.070 -9.366 1.00 97.44 168 PRO A CA 1
ATOM 1268 C C . PRO A 1 168 ? -1.178 -10.377 -8.665 1.00 97.44 168 PRO A C 1
ATOM 1270 O O . PRO A 1 168 ? -1.127 -11.448 -9.281 1.00 97.44 168 PRO A O 1
ATOM 1273 N N . SER A 1 169 ? -0.904 -10.298 -7.365 1.00 96.12 169 SER A N 1
ATOM 1274 C CA . SER A 1 169 ? -0.745 -11.475 -6.510 1.00 96.12 169 SER A CA 1
ATOM 1275 C C . SER A 1 169 ? -1.954 -11.666 -5.615 1.00 96.12 169 SER A C 1
ATOM 1277 O O . SER A 1 169 ? -2.600 -10.690 -5.233 1.00 96.12 169 SER A O 1
ATOM 1279 N N . GLY A 1 170 ? -2.179 -12.909 -5.193 1.00 95.50 170 GLY A N 1
ATOM 1280 C CA . GLY A 1 170 ? -3.185 -13.229 -4.194 1.00 95.50 170 GLY A CA 1
ATOM 1281 C C . GLY A 1 170 ? -4.517 -13.714 -4.767 1.00 95.50 170 GLY A C 1
ATOM 1282 O O . GLY A 1 170 ? -4.677 -13.857 -5.985 1.00 95.50 170 GLY A O 1
ATOM 1283 N N . PRO A 1 171 ? -5.478 -13.991 -3.875 1.00 96.00 171 PRO A N 1
ATOM 1284 C CA . PRO A 1 171 ? -6.794 -14.495 -4.236 1.00 96.00 171 PRO A CA 1
ATOM 1285 C C . PRO A 1 171 ? -7.750 -13.388 -4.696 1.00 96.00 171 PRO A C 1
ATOM 1287 O O . PRO A 1 171 ? -7.488 -12.215 -4.458 1.00 96.00 171 PRO A O 1
ATOM 1290 N N . ALA A 1 172 ? -8.887 -13.750 -5.303 1.00 94.94 172 ALA A N 1
ATOM 1291 C CA . ALA A 1 172 ? -9.937 -12.800 -5.692 1.00 94.94 172 ALA A CA 1
ATOM 1292 C C . ALA A 1 172 ? -10.699 -12.209 -4.492 1.00 94.94 172 ALA A C 1
ATOM 1294 O O . ALA A 1 172 ? -11.030 -11.028 -4.525 1.00 94.94 172 ALA A O 1
ATOM 1295 N N . HIS A 1 173 ? -10.917 -12.977 -3.422 1.00 94.50 173 HIS A N 1
ATOM 1296 C CA . HIS A 1 173 ? -11.484 -12.479 -2.167 1.00 94.50 173 HIS A CA 1
ATOM 1297 C C . HIS A 1 173 ? -10.418 -12.502 -1.070 1.00 94.50 173 HIS A C 1
ATOM 1299 O O . HIS A 1 173 ? -10.177 -13.542 -0.457 1.00 94.50 173 HIS A O 1
ATOM 1305 N N . SER A 1 174 ? -9.741 -11.377 -0.832 1.00 95.44 174 SER A N 1
ATOM 1306 C CA . SER A 1 174 ? -8.618 -11.335 0.109 1.00 95.44 174 SER A CA 1
ATOM 1307 C C . SER A 1 174 ? -9.005 -10.825 1.499 1.00 95.44 174 SER A C 1
ATOM 1309 O O . SER A 1 174 ? -10.024 -10.163 1.699 1.00 95.44 174 SER A O 1
ATOM 1311 N N . LYS A 1 175 ? -8.143 -11.107 2.485 1.00 94.56 175 LYS A N 1
ATOM 1312 C CA . LYS A 1 175 ? -8.192 -10.485 3.823 1.00 94.56 175 LYS A CA 1
ATOM 1313 C C . LYS A 1 175 ? -8.054 -8.963 3.727 1.00 94.56 175 LYS A C 1
ATOM 1315 O O . LYS A 1 175 ? -8.726 -8.201 4.418 1.00 94.56 175 LYS A O 1
ATOM 1320 N N . VAL A 1 176 ? -7.135 -8.544 2.863 1.00 95.44 176 VAL A N 1
ATOM 1321 C CA . VAL A 1 176 ? -6.782 -7.161 2.564 1.00 95.44 176 VAL A CA 1
ATOM 1322 C C . VAL A 1 176 ? -6.205 -7.103 1.156 1.00 95.44 176 VAL A C 1
ATOM 1324 O O . VAL A 1 176 ? -5.505 -8.027 0.724 1.00 95.44 176 VAL A O 1
ATOM 1327 N N . ALA A 1 177 ? -6.507 -6.032 0.429 1.00 96.94 177 ALA A N 1
ATOM 1328 C CA . ALA A 1 177 ? -5.880 -5.747 -0.852 1.00 96.94 177 ALA A CA 1
ATOM 1329 C C . ALA A 1 177 ? -4.978 -4.521 -0.762 1.00 96.94 177 ALA A C 1
ATOM 1331 O O . ALA A 1 177 ? -5.339 -3.493 -0.188 1.00 96.94 177 ALA A O 1
ATOM 1332 N N . MET A 1 178 ? -3.792 -4.638 -1.341 1.00 96.62 178 MET A N 1
ATOM 1333 C CA . MET A 1 178 ? -2.771 -3.604 -1.314 1.00 96.62 178 MET A CA 1
ATOM 1334 C C . MET A 1 178 ? -2.609 -2.984 -2.685 1.00 96.62 178 MET A C 1
ATOM 1336 O O . MET A 1 178 ? -2.307 -3.677 -3.653 1.00 96.62 178 MET A O 1
ATOM 1340 N N . LEU A 1 179 ? -2.826 -1.675 -2.748 1.00 97.06 179 LEU A N 1
ATOM 1341 C CA . LEU A 1 179 ? -2.706 -0.893 -3.967 1.00 97.06 179 LEU A CA 1
ATOM 1342 C C . LEU A 1 179 ? -1.376 -0.156 -3.961 1.00 97.06 179 LEU A C 1
ATOM 1344 O O . LEU A 1 179 ? -1.158 0.723 -3.126 1.00 97.06 179 LEU A O 1
ATOM 1348 N N . TRP A 1 180 ? -0.531 -0.513 -4.916 1.00 95.75 180 TRP A N 1
ATOM 1349 C CA . TRP A 1 180 ? 0.772 0.082 -5.179 1.00 95.75 180 TRP A CA 1
ATOM 1350 C C . TRP A 1 180 ? 0.715 1.025 -6.373 1.00 95.75 180 TRP A C 1
ATOM 1352 O O . TRP A 1 180 ? -0.293 1.101 -7.078 1.00 95.75 180 TRP A O 1
ATOM 1362 N N . HIS A 1 181 ? 1.788 1.781 -6.593 1.00 94.31 181 HIS A N 1
ATOM 1363 C CA . HIS A 1 181 ? 1.852 2.708 -7.713 1.00 94.31 181 HIS A CA 1
ATOM 1364 C C . HIS A 1 181 ? 2.152 1.991 -9.032 1.00 94.31 181 HIS A C 1
ATOM 1366 O O . HIS A 1 181 ? 1.269 1.903 -9.889 1.00 94.31 181 HIS A O 1
ATOM 1372 N N . TYR A 1 182 ? 3.382 1.513 -9.191 1.00 94.38 182 TYR A N 1
ATOM 1373 C CA . TYR A 1 182 ? 3.843 0.780 -10.364 1.00 94.38 182 TYR A CA 1
ATOM 1374 C C . TYR A 1 182 ? 5.121 -0.006 -10.030 1.00 94.38 182 TYR A C 1
ATOM 1376 O O . TYR A 1 182 ? 5.863 0.393 -9.123 1.00 94.38 182 TYR A O 1
ATOM 1384 N N . PRO A 1 183 ? 5.429 -1.076 -10.781 1.00 93.19 183 PRO A N 1
ATOM 1385 C CA . PRO A 1 183 ? 6.665 -1.821 -10.608 1.00 93.19 183 PRO A CA 1
ATOM 1386 C C . PRO A 1 183 ? 7.837 -1.104 -11.299 1.00 93.19 183 PRO A C 1
ATOM 1388 O O . PRO A 1 183 ? 7.678 -0.472 -12.338 1.00 93.19 183 PRO A O 1
ATOM 1391 N N . THR A 1 184 ? 9.053 -1.246 -10.781 1.00 89.44 184 THR A N 1
ATOM 1392 C CA . THR A 1 184 ? 10.279 -0.711 -11.408 1.00 89.44 184 THR A CA 1
ATOM 1393 C C . THR A 1 184 ? 11.156 -1.840 -11.946 1.00 89.44 184 THR A C 1
ATOM 1395 O O . THR A 1 184 ? 10.954 -3.005 -11.608 1.00 89.44 184 THR A O 1
ATOM 1398 N N . PHE A 1 185 ? 12.181 -1.543 -12.747 1.00 85.25 185 PHE A N 1
ATOM 1399 C CA . PHE A 1 185 ? 13.173 -2.554 -13.153 1.00 85.25 185 PHE A CA 1
ATOM 1400 C C . PHE A 1 185 ? 14.183 -2.922 -12.053 1.00 85.25 185 PHE A C 1
ATOM 1402 O O . PHE A 1 185 ? 15.104 -3.693 -12.298 1.00 85.25 185 PHE A O 1
ATOM 1409 N N . THR A 1 186 ? 14.015 -2.409 -10.830 1.00 77.81 186 THR A N 1
ATOM 1410 C CA . THR A 1 186 ? 14.948 -2.679 -9.727 1.00 77.81 186 THR A CA 1
ATOM 1411 C C . THR A 1 186 ? 14.701 -4.010 -9.022 1.00 77.81 186 THR A C 1
ATOM 1413 O O . THR A 1 186 ? 15.534 -4.399 -8.211 1.00 77.81 186 THR A O 1
ATOM 1416 N N . SER A 1 187 ? 13.573 -4.693 -9.267 1.00 74.00 187 SER A N 1
ATOM 1417 C CA . SER A 1 187 ? 13.374 -6.046 -8.731 1.00 74.00 187 SER A CA 1
ATOM 1418 C C . SER A 1 187 ? 14.069 -7.079 -9.619 1.00 74.00 187 SER A C 1
ATOM 1420 O O . SER A 1 187 ? 14.079 -6.954 -10.846 1.00 74.00 187 SER A O 1
ATOM 1422 N N . GLY A 1 188 ? 14.665 -8.096 -8.991 1.00 72.94 188 GLY A N 1
ATOM 1423 C CA . GLY A 1 188 ? 15.413 -9.143 -9.694 1.00 72.94 188 GLY A CA 1
ATOM 1424 C C . GLY A 1 188 ? 14.547 -9.974 -10.648 1.00 72.94 188 GLY A C 1
ATOM 1425 O O . GLY A 1 188 ? 15.056 -10.521 -11.626 1.00 72.94 188 GLY A O 1
ATOM 1426 N N . ASN A 1 189 ? 13.230 -10.014 -10.422 1.00 83.44 189 ASN A N 1
ATOM 1427 C CA . ASN A 1 189 ? 12.276 -10.767 -11.229 1.00 83.44 189 ASN A CA 1
ATOM 1428 C C . ASN A 1 189 ? 11.461 -9.821 -12.104 1.00 83.44 189 ASN A C 1
ATOM 1430 O O . ASN A 1 189 ? 10.377 -9.390 -11.730 1.00 83.44 189 ASN A O 1
ATOM 1434 N N . SER A 1 190 ? 11.967 -9.513 -13.298 1.00 88.69 190 SER A N 1
ATOM 1435 C CA . SER A 1 190 ? 11.310 -8.582 -14.226 1.00 88.69 190 SER A CA 1
ATOM 1436 C C . SER A 1 190 ? 10.505 -9.253 -15.341 1.00 88.69 190 SER A C 1
ATOM 1438 O O . SER A 1 190 ? 9.876 -8.548 -16.122 1.00 88.69 190 SER A O 1
ATOM 1440 N N . VAL A 1 191 ? 10.525 -10.586 -15.448 1.00 91.62 191 VAL A N 1
ATOM 1441 C CA . VAL A 1 191 ? 9.843 -11.356 -16.506 1.00 91.62 191 VAL A CA 1
ATOM 1442 C C . VAL A 1 191 ? 8.801 -12.287 -15.893 1.00 91.62 191 VAL A C 1
ATOM 1444 O O . VAL A 1 191 ? 9.136 -13.074 -15.005 1.00 91.62 191 VAL A O 1
ATOM 1447 N N . TYR A 1 192 ? 7.554 -12.196 -16.365 1.00 94.25 192 TYR A N 1
ATOM 1448 C CA . TYR A 1 192 ? 6.376 -12.913 -15.859 1.00 94.25 192 TYR A CA 1
ATOM 1449 C C . TYR A 1 192 ? 6.302 -12.906 -14.329 1.00 94.25 192 TYR A C 1
ATOM 1451 O O . TYR A 1 192 ? 6.113 -13.922 -13.666 1.00 94.25 192 TYR A O 1
ATOM 1459 N N . SER A 1 193 ? 6.558 -11.730 -13.771 1.00 93.19 193 SER A N 1
ATOM 1460 C CA . SER A 1 193 ? 6.626 -11.478 -12.338 1.00 93.19 193 SER A CA 1
ATOM 1461 C C . SER A 1 193 ? 5.270 -11.112 -11.769 1.00 93.19 193 SER A C 1
ATOM 1463 O O . SER A 1 193 ? 4.425 -10.579 -12.492 1.00 93.19 193 SER A O 1
ATOM 1465 N N . HIS A 1 194 ? 5.116 -11.261 -10.462 1.00 95.00 194 HIS A N 1
ATOM 1466 C CA . HIS A 1 194 ? 3.962 -10.729 -9.755 1.00 95.00 194 HIS A CA 1
ATOM 1467 C C . HIS A 1 194 ? 4.310 -9.503 -8.912 1.00 95.00 194 HIS A C 1
ATOM 1469 O O . HIS A 1 194 ? 5.481 -9.227 -8.666 1.00 95.00 194 HIS A O 1
ATOM 1475 N N . VAL A 1 195 ? 3.287 -8.772 -8.464 1.00 94.31 195 VAL A N 1
ATOM 1476 C CA . VAL A 1 195 ? 3.467 -7.600 -7.599 1.00 94.31 195 VAL A CA 1
ATOM 1477 C C . VAL A 1 195 ? 4.064 -7.992 -6.255 1.00 94.31 195 VAL A C 1
ATOM 1479 O O . VAL A 1 195 ? 4.949 -7.284 -5.799 1.00 94.31 195 VAL A O 1
ATOM 1482 N N . MET A 1 196 ? 3.649 -9.118 -5.651 1.00 90.44 196 MET A N 1
ATOM 1483 C CA . MET A 1 196 ? 4.272 -9.691 -4.442 1.00 90.44 196 MET A CA 1
ATOM 1484 C C . MET A 1 196 ? 5.633 -10.331 -4.763 1.00 90.44 196 MET A C 1
ATOM 1486 O O . MET A 1 196 ? 5.823 -11.531 -4.594 1.00 90.44 196 MET A O 1
ATOM 1490 N N . ASP A 1 197 ? 6.567 -9.536 -5.273 1.00 87.88 197 ASP A N 1
ATOM 1491 C CA . ASP A 1 197 ? 7.940 -9.947 -5.537 1.00 87.88 197 ASP A CA 1
ATOM 1492 C C . ASP A 1 197 ? 8.821 -9.661 -4.325 1.00 87.88 197 ASP A C 1
ATOM 1494 O O . ASP A 1 197 ? 9.139 -8.497 -4.065 1.00 87.88 197 ASP A O 1
ATOM 1498 N N . PRO A 1 198 ? 9.254 -10.689 -3.578 1.00 8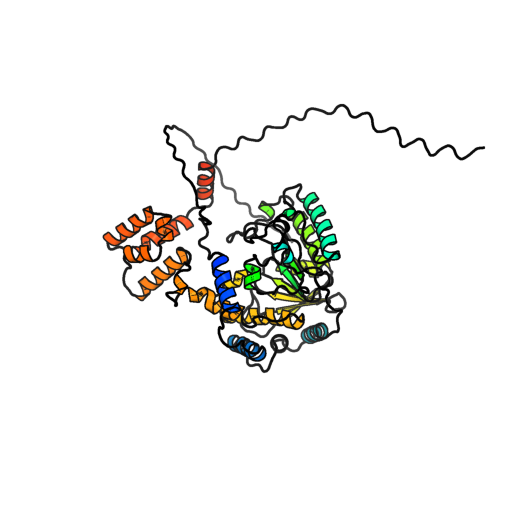1.56 198 PRO A N 1
ATOM 1499 C CA . PRO A 1 198 ? 10.149 -10.489 -2.460 1.00 81.56 198 PRO A CA 1
ATOM 1500 C C . PRO A 1 198 ? 11.560 -10.123 -2.916 1.00 81.56 198 PRO A C 1
ATOM 1502 O O . PRO A 1 198 ? 12.422 -10.086 -2.073 1.00 81.56 198 PRO A O 1
ATOM 1505 N N . ASP A 1 199 ? 11.859 -9.829 -4.181 1.00 78.44 199 ASP A N 1
ATOM 1506 C CA . ASP A 1 199 ? 13.080 -9.093 -4.546 1.00 78.44 199 ASP A CA 1
ATOM 1507 C C . ASP A 1 199 ? 12.829 -7.580 -4.701 1.00 78.44 199 ASP A C 1
ATOM 1509 O O . ASP A 1 199 ? 13.758 -6.812 -4.955 1.00 78.44 199 ASP A O 1
ATOM 1513 N N . SER A 1 200 ? 11.588 -7.113 -4.520 1.00 80.88 200 SER A N 1
ATOM 1514 C CA . SER A 1 200 ? 11.235 -5.690 -4.532 1.00 80.88 200 SER A CA 1
ATOM 1515 C C . SER A 1 200 ? 11.641 -5.002 -3.223 1.00 80.88 200 SER A C 1
ATOM 1517 O O . SER A 1 200 ? 11.070 -5.306 -2.170 1.00 80.88 200 SER A O 1
ATOM 1519 N N . PRO A 1 201 ? 12.549 -4.005 -3.248 1.00 75.56 201 PRO A N 1
ATOM 1520 C CA . PRO A 1 201 ? 12.999 -3.309 -2.036 1.00 75.56 201 PRO A CA 1
ATOM 1521 C C . PRO A 1 201 ? 11.850 -2.665 -1.247 1.00 75.56 201 PRO A C 1
ATOM 1523 O O . PRO A 1 201 ? 11.840 -2.662 -0.017 1.00 75.56 201 PRO A O 1
ATOM 1526 N N . SER A 1 202 ? 10.839 -2.158 -1.953 1.00 80.31 202 SER A N 1
ATOM 1527 C CA . SER A 1 202 ? 9.689 -1.498 -1.332 1.00 80.31 202 SER A CA 1
ATOM 1528 C C . SER A 1 202 ? 8.799 -2.473 -0.564 1.00 80.31 202 SER A C 1
ATOM 1530 O O . SER A 1 202 ? 8.272 -2.103 0.485 1.00 80.31 202 SER A O 1
ATOM 1532 N N . LEU A 1 203 ? 8.668 -3.713 -1.046 1.00 79.50 203 LEU A N 1
ATOM 1533 C CA . LEU A 1 203 ? 7.938 -4.763 -0.335 1.00 79.50 203 LEU A CA 1
ATOM 1534 C C . LEU A 1 203 ? 8.689 -5.219 0.913 1.00 79.50 203 LEU A C 1
ATOM 1536 O O . LEU A 1 203 ? 8.077 -5.356 1.973 1.00 79.50 203 LEU A O 1
ATOM 1540 N N . TRP A 1 204 ? 10.015 -5.374 0.816 1.00 71.31 204 TRP A N 1
ATOM 1541 C CA . TRP A 1 204 ? 10.863 -5.6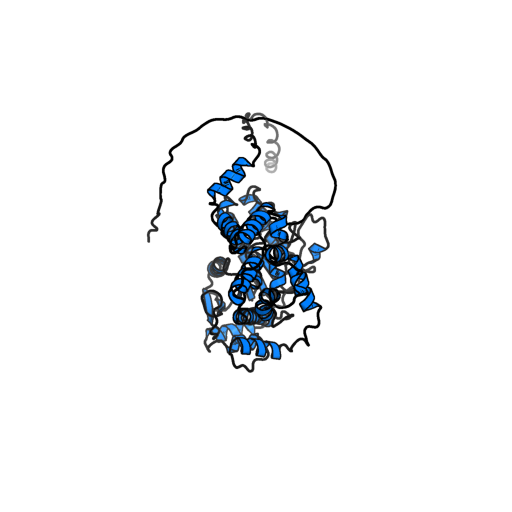72 1.974 1.00 71.31 204 TRP A CA 1
ATOM 1542 C C . TRP A 1 204 ? 10.685 -4.654 3.090 1.00 71.31 204 TRP A C 1
ATOM 1544 O O . TRP A 1 204 ? 10.464 -5.037 4.235 1.00 71.31 204 TRP A O 1
ATOM 1554 N N . ALA A 1 205 ? 10.753 -3.363 2.759 1.00 69.69 205 ALA A N 1
ATOM 1555 C CA . ALA A 1 205 ? 10.649 -2.291 3.745 1.00 69.69 205 ALA A CA 1
ATOM 1556 C C . ALA A 1 205 ? 9.305 -2.285 4.490 1.00 69.69 205 ALA A C 1
ATOM 1558 O O . ALA A 1 205 ? 9.232 -1.806 5.619 1.00 69.69 205 ALA A O 1
ATOM 1559 N N . GLN A 1 206 ? 8.250 -2.809 3.866 1.00 71.50 206 GLN A N 1
ATOM 1560 C CA . GLN A 1 206 ? 6.906 -2.838 4.434 1.00 71.50 206 GLN A CA 1
ATOM 1561 C C . GLN A 1 206 ? 6.576 -4.169 5.133 1.00 71.50 206 GLN A C 1
ATOM 1563 O O . GLN A 1 206 ? 5.569 -4.244 5.829 1.00 71.50 206 GLN A O 1
ATOM 1568 N N . GLN A 1 207 ? 7.426 -5.196 4.972 1.00 68.50 207 GLN A N 1
ATOM 1569 C CA . GLN A 1 207 ? 7.323 -6.535 5.574 1.00 68.50 207 GLN A CA 1
ATOM 1570 C C . GLN A 1 207 ? 5.902 -7.095 5.625 1.00 68.50 207 GLN A C 1
ATOM 1572 O O . GLN A 1 207 ? 5.425 -7.588 6.647 1.00 68.50 207 GLN A O 1
ATOM 1577 N N . MET A 1 208 ? 5.232 -7.079 4.482 1.00 64.38 208 MET A N 1
ATOM 1578 C CA . MET A 1 208 ? 3.833 -7.503 4.394 1.00 64.38 208 MET A CA 1
ATOM 1579 C C . MET A 1 208 ? 3.627 -9.000 4.635 1.00 64.38 208 MET A C 1
ATOM 1581 O O . MET A 1 208 ? 2.499 -9.481 4.689 1.00 64.38 208 MET A O 1
ATOM 1585 N N . GLY A 1 209 ? 4.729 -9.739 4.780 1.00 69.50 209 GLY A N 1
ATOM 1586 C CA . GLY A 1 209 ? 4.735 -11.185 4.738 1.00 69.50 209 GLY A CA 1
ATOM 1587 C C . GLY A 1 209 ? 4.373 -11.699 3.346 1.00 69.50 209 GLY A C 1
ATOM 1588 O O . GLY A 1 209 ? 4.133 -10.944 2.409 1.00 69.50 209 GLY A O 1
ATOM 1589 N N . LEU A 1 210 ? 4.351 -13.021 3.235 1.00 79.38 210 LEU A N 1
ATOM 1590 C CA . LEU A 1 210 ? 3.925 -13.750 2.043 1.00 79.38 210 LEU A CA 1
ATOM 1591 C C . LEU A 1 210 ? 2.654 -14.547 2.384 1.00 79.38 210 LEU A C 1
ATOM 1593 O O . LEU A 1 210 ? 2.564 -15.738 2.106 1.00 79.38 210 LEU A O 1
ATOM 1597 N N . ASP A 1 211 ? 1.712 -13.907 3.093 1.00 85.88 211 ASP A N 1
ATOM 1598 C CA . ASP A 1 211 ? 0.433 -14.523 3.478 1.00 85.88 211 ASP A CA 1
ATOM 1599 C C . ASP A 1 211 ? -0.402 -14.789 2.218 1.00 85.88 211 ASP A C 1
ATOM 1601 O O . ASP A 1 211 ? -0.626 -13.901 1.392 1.00 85.88 211 ASP A O 1
ATOM 1605 N N . ASP A 1 212 ? -0.855 -16.033 2.078 1.00 90.06 212 ASP A N 1
ATOM 1606 C CA . ASP A 1 212 ? -1.584 -16.529 0.913 1.00 90.06 212 ASP A CA 1
ATOM 1607 C C . ASP A 1 212 ? -2.987 -15.923 0.762 1.00 90.06 212 ASP A C 1
ATOM 1609 O O . ASP A 1 212 ? -3.578 -16.035 -0.313 1.00 90.06 212 ASP A O 1
ATOM 1613 N N . GLY A 1 213 ? -3.503 -15.269 1.805 1.00 93.12 213 GLY A N 1
ATOM 1614 C CA . GLY A 1 213 ? -4.770 -14.544 1.829 1.00 93.12 213 GLY A CA 1
ATOM 1615 C C . GLY A 1 213 ? -4.650 -13.038 1.576 1.00 93.12 213 GLY A C 1
ATOM 1616 O O . GLY A 1 213 ? -5.669 -12.345 1.636 1.00 93.12 213 GLY A O 1
ATOM 1617 N N . ILE A 1 214 ? -3.450 -12.503 1.313 1.00 93.50 214 ILE A N 1
ATOM 1618 C CA . ILE A 1 214 ? -3.249 -11.095 0.933 1.00 93.50 214 ILE A CA 1
ATOM 1619 C C . ILE A 1 214 ? -3.264 -10.958 -0.588 1.00 93.50 214 ILE A C 1
ATOM 1621 O O . ILE A 1 214 ? -2.596 -11.702 -1.305 1.00 93.50 214 ILE A O 1
ATOM 1625 N N . LYS A 1 215 ? -3.987 -9.947 -1.079 1.00 96.12 215 LYS A N 1
ATOM 1626 C CA . LYS A 1 215 ? -3.929 -9.511 -2.477 1.00 96.12 215 LYS A CA 1
ATOM 1627 C C . LYS A 1 215 ? -3.042 -8.281 -2.595 1.00 96.12 215 LYS A C 1
ATOM 1629 O O . LYS A 1 215 ? -3.146 -7.359 -1.791 1.00 96.12 215 LYS A O 1
ATOM 1634 N N . THR A 1 216 ? -2.200 -8.227 -3.616 1.00 95.88 216 THR A N 1
ATOM 1635 C CA . THR A 1 216 ? -1.421 -7.025 -3.932 1.00 95.88 216 THR A CA 1
ATOM 1636 C C . THR A 1 216 ? -1.403 -6.783 -5.431 1.00 95.88 216 THR A C 1
ATOM 1638 O O . THR A 1 216 ? -1.313 -7.724 -6.220 1.00 95.88 216 THR A O 1
ATOM 1641 N N . LEU A 1 217 ? -1.531 -5.523 -5.826 1.00 96.94 217 LEU A N 1
ATOM 1642 C CA . LEU A 1 217 ? -1.575 -5.107 -7.217 1.00 96.94 217 LEU A CA 1
ATOM 1643 C C . LEU A 1 217 ? -1.054 -3.678 -7.376 1.00 96.94 217 LEU A C 1
ATOM 1645 O O . LEU A 1 217 ? -1.204 -2.839 -6.488 1.00 96.94 217 LEU A O 1
ATOM 1649 N N . ASP A 1 218 ? -0.477 -3.403 -8.537 1.00 97.44 218 ASP A N 1
ATOM 1650 C CA . ASP A 1 218 ? -0.080 -2.067 -8.954 1.00 97.44 218 ASP A CA 1
ATOM 1651 C C . ASP A 1 218 ? -1.253 -1.366 -9.640 1.00 97.44 218 ASP A C 1
ATOM 1653 O O . ASP A 1 218 ? -1.973 -1.966 -10.440 1.00 97.44 218 ASP A O 1
ATOM 1657 N N . MET A 1 219 ? -1.419 -0.070 -9.371 1.00 97.44 219 MET A N 1
ATOM 1658 C CA . MET A 1 219 ? -2.374 0.772 -10.090 1.00 97.44 219 MET A CA 1
ATOM 1659 C C . MET A 1 219 ? -2.025 0.836 -11.579 1.00 97.44 219 MET A C 1
ATOM 1661 O O . MET A 1 219 ? -2.918 0.859 -12.423 1.00 97.44 219 MET A O 1
ATOM 1665 N N . PHE A 1 220 ? -0.727 0.850 -11.896 1.00 97.56 220 PHE A N 1
ATOM 1666 C CA . PHE A 1 220 ? -0.195 0.831 -13.254 1.00 97.56 220 PHE A CA 1
ATOM 1667 C C . PHE A 1 220 ? 0.861 -0.277 -13.370 1.00 97.56 220 PHE A C 1
ATOM 1669 O O . PHE A 1 220 ? 2.016 -0.059 -13.016 1.00 97.56 220 PHE A O 1
ATOM 1676 N N . PRO A 1 221 ? 0.517 -1.471 -13.876 1.00 97.38 221 PRO A N 1
ATOM 1677 C CA . PRO A 1 221 ? 1.389 -2.647 -13.808 1.00 97.38 221 PRO A CA 1
ATOM 1678 C C . PRO A 1 221 ? 2.483 -2.667 -14.894 1.00 97.38 221 PRO A C 1
ATOM 1680 O O . PRO A 1 221 ? 2.911 -3.729 -15.348 1.00 97.38 221 PRO A O 1
ATOM 1683 N N . PHE A 1 222 ? 2.932 -1.494 -15.341 1.00 96.69 222 PHE A N 1
ATOM 1684 C CA . PHE A 1 222 ? 3.964 -1.333 -16.362 1.00 96.69 222 PHE A CA 1
ATOM 1685 C C . PHE A 1 222 ? 5.288 -0.973 -15.699 1.00 96.69 222 PHE A C 1
ATOM 1687 O O . PHE A 1 222 ? 5.351 -0.017 -14.926 1.00 96.69 222 PHE A O 1
ATOM 1694 N N . ARG A 1 223 ? 6.357 -1.705 -16.030 1.00 93.25 223 ARG A N 1
ATOM 1695 C CA . ARG A 1 223 ? 7.682 -1.399 -15.491 1.00 93.25 223 ARG A CA 1
ATOM 1696 C C . ARG A 1 223 ? 8.274 -0.154 -16.131 1.00 93.25 223 ARG A C 1
ATOM 1698 O O . ARG A 1 223 ? 8.388 -0.085 -17.354 1.00 93.25 223 ARG A O 1
ATOM 1705 N N . LEU A 1 224 ? 8.681 0.797 -15.293 1.00 90.06 224 LEU A N 1
ATOM 1706 C CA . LEU A 1 224 ? 9.463 1.972 -15.673 1.00 90.06 224 LEU A CA 1
ATOM 1707 C C . LEU A 1 224 ? 10.611 2.190 -14.691 1.00 90.06 224 LEU A C 1
ATOM 1709 O O . LEU A 1 224 ? 10.522 1.828 -13.518 1.00 90.06 224 LEU A O 1
ATOM 1713 N N . ASP A 1 225 ? 11.684 2.813 -15.164 1.00 83.94 225 ASP A N 1
ATOM 1714 C CA . ASP A 1 225 ? 12.734 3.286 -14.271 1.00 83.94 225 ASP A CA 1
ATOM 1715 C C . ASP A 1 225 ? 12.209 4.435 -13.410 1.00 83.94 225 ASP A C 1
ATOM 1717 O O . ASP A 1 225 ? 11.524 5.343 -13.891 1.00 83.94 225 ASP A O 1
ATOM 1721 N N . TYR A 1 226 ? 12.546 4.399 -12.122 1.00 78.69 226 TYR A N 1
ATOM 1722 C CA . TYR A 1 226 ? 12.156 5.450 -11.197 1.00 78.69 226 TYR A CA 1
ATOM 1723 C C . TYR A 1 226 ? 13.042 6.682 -11.398 1.00 78.69 226 TYR A C 1
ATOM 1725 O O . TYR A 1 226 ? 14.248 6.644 -11.153 1.00 78.69 226 TYR A O 1
ATOM 1733 N N . ASN A 1 227 ? 12.439 7.798 -11.805 1.00 77.50 227 ASN A N 1
ATOM 1734 C CA . ASN A 1 227 ? 13.109 9.091 -11.854 1.00 77.50 227 ASN A CA 1
ATOM 1735 C C . ASN A 1 227 ? 12.742 9.916 -10.612 1.00 77.50 227 ASN A C 1
ATOM 1737 O O . ASN A 1 227 ? 11.600 10.347 -10.468 1.00 77.50 227 ASN A O 1
ATOM 1741 N N . HIS A 1 228 ? 13.718 10.166 -9.735 1.00 69.81 228 HIS A N 1
ATOM 1742 C CA . HIS A 1 228 ? 13.516 10.932 -8.499 1.00 69.81 228 HIS A CA 1
ATOM 1743 C C . HIS A 1 228 ? 13.032 12.369 -8.727 1.00 69.81 228 HIS A C 1
ATOM 1745 O O . HIS A 1 228 ? 12.315 12.895 -7.879 1.00 69.81 228 HIS A O 1
ATOM 1751 N N . ASP A 1 229 ? 13.405 12.989 -9.846 1.00 74.81 229 ASP A N 1
ATOM 1752 C CA . ASP A 1 229 ? 13.098 14.397 -10.104 1.00 74.81 229 ASP A CA 1
ATOM 1753 C C . ASP A 1 229 ? 11.701 14.578 -10.712 1.00 74.81 229 ASP A C 1
ATOM 1755 O O . ASP A 1 229 ? 11.017 15.559 -10.422 1.00 74.81 229 ASP A O 1
ATOM 1759 N N . ASN A 1 230 ? 11.266 13.628 -11.549 1.00 73.75 230 ASN A N 1
ATOM 1760 C CA . ASN A 1 230 ? 10.077 13.790 -12.395 1.00 73.75 230 ASN A CA 1
ATOM 1761 C C . ASN A 1 230 ? 8.989 12.726 -12.175 1.00 73.75 230 ASN A C 1
ATOM 1763 O O . ASN A 1 230 ? 7.902 12.853 -12.738 1.00 73.75 230 ASN A O 1
ATOM 1767 N N . GLY A 1 231 ? 9.256 11.684 -11.383 1.00 80.81 231 GLY A N 1
ATOM 1768 C CA . GLY A 1 231 ? 8.375 10.523 -11.267 1.00 80.81 231 GLY A CA 1
ATOM 1769 C C . GLY A 1 231 ? 8.292 9.704 -12.567 1.00 80.81 231 GLY A C 1
ATOM 1770 O O . GLY A 1 231 ? 9.119 9.875 -13.468 1.00 80.81 231 GLY A O 1
ATOM 1771 N N . PRO A 1 232 ? 7.316 8.784 -12.680 1.00 82.25 232 PRO A N 1
ATOM 1772 C CA . PRO A 1 232 ? 7.088 8.042 -13.915 1.00 82.25 232 PRO A CA 1
ATOM 1773 C C . PRO A 1 232 ? 6.523 8.979 -14.991 1.00 82.25 232 PRO A C 1
ATOM 1775 O O . PRO A 1 232 ? 5.404 9.477 -14.891 1.00 82.25 232 PRO A O 1
ATOM 1778 N N . GLU A 1 233 ? 7.310 9.243 -16.032 1.00 88.31 233 GLU A N 1
ATOM 1779 C CA . GLU A 1 233 ? 6.945 10.147 -17.130 1.00 88.31 233 GLU A CA 1
ATOM 1780 C C . GLU A 1 233 ? 5.976 9.471 -18.122 1.00 88.31 233 GLU A C 1
ATOM 1782 O O . GLU A 1 233 ? 6.288 9.295 -19.303 1.00 88.31 233 GLU A O 1
ATOM 1787 N N . TRP A 1 234 ? 4.799 9.065 -17.636 1.00 91.88 234 TRP A N 1
ATOM 1788 C CA . TRP A 1 234 ? 3.839 8.232 -18.361 1.00 91.88 234 TRP A CA 1
ATOM 1789 C C . TRP A 1 234 ? 3.464 8.782 -19.743 1.00 91.88 234 TRP A C 1
ATOM 1791 O O . TRP A 1 234 ? 3.586 8.060 -20.734 1.00 91.88 234 TRP A O 1
ATOM 1801 N N . GLU A 1 235 ? 3.072 10.061 -19.838 1.00 92.44 235 GLU A N 1
ATOM 1802 C CA . GLU A 1 235 ? 2.692 10.682 -21.117 1.00 92.44 235 GLU A CA 1
ATOM 1803 C C . GLU A 1 235 ? 3.859 10.802 -22.101 1.00 92.44 235 GLU A C 1
ATOM 1805 O O . GLU A 1 235 ? 3.637 10.896 -23.305 1.00 92.44 235 GLU A O 1
ATOM 1810 N N . LYS A 1 236 ? 5.104 10.835 -21.611 1.00 90.44 236 LYS A N 1
ATOM 1811 C CA . LYS A 1 236 ? 6.285 10.866 -22.486 1.00 90.44 236 LYS A CA 1
ATOM 1812 C C . LYS A 1 236 ? 6.633 9.479 -23.005 1.00 90.44 236 LYS A C 1
ATOM 1814 O O . LYS A 1 236 ? 7.238 9.365 -24.068 1.00 90.44 236 LYS A O 1
ATOM 1819 N N . ARG A 1 237 ? 6.315 8.438 -22.233 1.00 89.81 237 ARG A N 1
ATOM 1820 C CA . ARG A 1 237 ? 6.690 7.059 -22.545 1.00 89.81 237 ARG A CA 1
ATOM 1821 C C . ARG A 1 237 ? 5.667 6.338 -23.415 1.00 89.81 237 ARG A C 1
ATOM 1823 O O . ARG A 1 237 ? 6.075 5.472 -24.192 1.00 89.81 237 ARG A O 1
ATOM 1830 N N . PHE A 1 238 ? 4.386 6.670 -23.257 1.00 93.88 238 PHE A N 1
ATOM 1831 C CA . PHE A 1 238 ? 3.276 6.005 -23.928 1.00 93.88 238 PHE A CA 1
ATOM 1832 C C . PHE A 1 238 ? 2.362 7.019 -24.615 1.00 93.88 238 PHE A C 1
ATOM 1834 O O . PHE A 1 238 ? 1.657 7.782 -23.953 1.00 93.88 238 PHE A O 1
ATOM 1841 N N . ASP A 1 239 ? 2.303 6.968 -25.947 1.00 93.12 239 ASP A N 1
ATOM 1842 C CA . ASP A 1 239 ? 1.492 7.903 -26.744 1.00 93.12 239 ASP A CA 1
ATOM 1843 C C . ASP A 1 239 ? -0.005 7.789 -26.410 1.00 93.12 239 ASP A C 1
ATOM 1845 O O . ASP A 1 239 ? -0.743 8.774 -26.397 1.00 93.12 239 ASP A O 1
ATOM 1849 N N . ASN A 1 240 ? -0.445 6.573 -26.074 1.00 95.88 240 ASN A N 1
ATOM 1850 C CA . ASN A 1 240 ? -1.830 6.244 -25.745 1.00 95.88 240 ASN A CA 1
ATOM 1851 C C . ASN A 1 240 ? -2.086 6.204 -24.228 1.00 95.88 240 ASN A C 1
ATOM 1853 O O . ASN A 1 240 ? -3.014 5.524 -23.778 1.00 95.88 240 ASN A O 1
ATOM 1857 N N . TRP A 1 241 ? -1.279 6.917 -23.425 1.00 96.75 241 TRP A N 1
ATOM 1858 C CA . TRP A 1 241 ? -1.375 6.885 -21.961 1.00 96.75 241 TRP A CA 1
ATOM 1859 C C . TRP A 1 241 ? -2.796 7.084 -21.410 1.00 96.75 241 TRP A C 1
ATOM 1861 O O . TRP A 1 241 ? -3.181 6.299 -20.549 1.00 96.75 241 TRP A O 1
ATOM 1871 N N . PRO A 1 242 ? -3.629 8.031 -21.889 1.00 97.31 242 PRO A N 1
ATOM 1872 C CA . PRO A 1 242 ? -4.985 8.186 -21.358 1.00 97.31 242 PRO A CA 1
ATOM 1873 C C . PRO A 1 242 ? -5.836 6.909 -21.447 1.00 97.31 242 PRO A C 1
ATOM 1875 O O . PRO A 1 242 ? -6.519 6.565 -20.483 1.00 97.31 242 PRO A O 1
ATOM 1878 N N . ALA A 1 243 ? -5.752 6.181 -22.566 1.00 98.19 243 ALA A N 1
ATOM 1879 C CA . ALA A 1 243 ? -6.485 4.932 -22.773 1.00 98.19 243 ALA A CA 1
ATOM 1880 C C . ALA A 1 243 ? -5.894 3.775 -21.950 1.00 98.19 243 ALA A C 1
ATOM 1882 O O . ALA A 1 243 ? -6.639 2.968 -21.396 1.00 98.19 243 ALA A O 1
ATOM 1883 N N . LEU A 1 244 ? -4.562 3.715 -21.826 1.00 98.31 244 LEU A N 1
ATOM 1884 C CA . LEU A 1 244 ? -3.883 2.746 -20.960 1.00 98.31 244 LEU A CA 1
ATOM 1885 C C . LEU A 1 244 ? -4.247 2.969 -19.491 1.00 98.31 244 LEU A C 1
ATOM 1887 O O . LEU A 1 244 ? -4.643 2.030 -18.809 1.00 98.31 244 LEU A O 1
ATOM 1891 N N . ARG A 1 245 ? -4.190 4.220 -19.023 1.00 97.75 245 ARG A N 1
ATOM 1892 C CA . ARG A 1 245 ? -4.580 4.617 -17.669 1.00 97.75 245 ARG A CA 1
ATOM 1893 C C . ARG A 1 245 ? -6.016 4.198 -17.375 1.00 97.75 245 ARG A C 1
ATOM 1895 O O . ARG A 1 245 ? -6.264 3.596 -16.340 1.00 97.75 245 ARG A O 1
ATOM 1902 N N . GLU A 1 246 ? -6.958 4.482 -18.272 1.00 98.06 246 GLU A N 1
ATOM 1903 C CA . GLU A 1 246 ? -8.352 4.052 -18.112 1.00 98.06 246 GLU A CA 1
ATOM 1904 C C . GLU A 1 246 ? -8.487 2.522 -18.057 1.00 98.06 246 GLU A C 1
ATOM 1906 O O . GLU A 1 246 ? -9.197 2.004 -17.196 1.00 98.06 246 GLU A O 1
ATOM 1911 N N . ALA A 1 247 ? -7.770 1.790 -18.917 1.00 98.44 247 ALA A N 1
ATOM 1912 C CA . ALA A 1 247 ? -7.759 0.329 -18.888 1.00 98.44 247 ALA A CA 1
ATOM 1913 C C . ALA A 1 247 ? -7.239 -0.223 -17.552 1.00 98.44 247 ALA A C 1
ATOM 1915 O O . ALA A 1 247 ? -7.851 -1.142 -17.010 1.00 98.44 247 ALA A O 1
ATOM 1916 N N . CYS A 1 248 ? -6.167 0.357 -17.004 1.00 98.56 248 CYS A N 1
ATOM 1917 C CA . CYS A 1 248 ? -5.633 -0.021 -15.697 1.00 98.56 248 CYS A CA 1
ATOM 1918 C C . CYS A 1 248 ? -6.642 0.247 -14.578 1.00 98.56 248 CYS A C 1
ATOM 1920 O O . CYS A 1 248 ? -6.900 -0.627 -13.757 1.00 98.56 248 CYS A O 1
ATOM 1922 N N . LEU A 1 249 ? -7.255 1.434 -14.559 1.00 98.38 249 LEU A N 1
ATOM 1923 C CA . LEU A 1 249 ? -8.194 1.799 -13.500 1.00 98.38 249 LEU A CA 1
ATOM 1924 C C . LEU A 1 249 ? -9.469 0.947 -13.514 1.00 98.38 249 LEU A C 1
ATOM 1926 O O . LEU A 1 249 ? -9.954 0.583 -12.445 1.00 98.38 249 LEU A O 1
ATOM 1930 N N . GLU A 1 250 ? -10.007 0.603 -14.686 1.00 98.12 250 GLU A N 1
ATOM 1931 C CA . GLU A 1 250 ? -11.147 -0.320 -14.769 1.00 98.12 250 GLU A CA 1
ATOM 1932 C C . GLU A 1 250 ? -10.761 -1.744 -14.340 1.00 98.12 250 GLU A C 1
ATOM 1934 O O . GLU A 1 250 ? -11.519 -2.374 -13.610 1.00 98.12 250 GLU A O 1
ATOM 1939 N N . HIS A 1 251 ? -9.564 -2.222 -14.692 1.00 98.38 251 HIS A N 1
ATOM 1940 C CA . HIS A 1 251 ? -9.083 -3.528 -14.234 1.00 98.38 251 HIS A CA 1
ATOM 1941 C C . HIS A 1 251 ? -8.897 -3.581 -12.709 1.00 98.38 251 HIS A C 1
ATOM 1943 O O . HIS A 1 251 ? -9.399 -4.487 -12.048 1.00 98.38 251 HIS A O 1
ATOM 1949 N N . VAL A 1 252 ? -8.248 -2.569 -12.122 1.00 98.31 252 VAL A N 1
ATOM 1950 C CA . VAL A 1 252 ? -8.089 -2.453 -10.662 1.00 98.31 252 VAL A CA 1
ATOM 1951 C C . VAL A 1 252 ? -9.455 -2.401 -9.981 1.00 98.31 252 VAL A C 1
ATOM 1953 O O . VAL A 1 252 ? -9.660 -3.042 -8.955 1.00 98.31 252 VAL A O 1
ATOM 1956 N N . LYS A 1 253 ? -10.408 -1.650 -10.544 1.00 97.62 253 LYS A N 1
ATOM 1957 C CA . LYS A 1 253 ? -11.773 -1.538 -10.021 1.00 97.62 253 LYS A CA 1
ATOM 1958 C C . LYS A 1 253 ? -12.495 -2.885 -9.991 1.00 97.62 253 LYS A C 1
ATOM 1960 O O . LYS A 1 253 ? -13.179 -3.156 -9.007 1.00 97.62 253 LYS A O 1
ATOM 1965 N N . GLU A 1 254 ? -12.362 -3.684 -11.038 1.00 96.56 254 GLU A N 1
ATOM 1966 C CA . GLU A 1 254 ? -12.932 -5.029 -11.109 1.00 96.56 254 GLU A CA 1
ATOM 1967 C C . GLU A 1 254 ? -12.283 -5.945 -10.065 1.00 96.56 254 GLU A C 1
ATOM 1969 O O . GLU A 1 254 ? -12.972 -6.508 -9.220 1.00 96.56 254 GLU A O 1
ATOM 1974 N N . ILE A 1 255 ? -10.948 -6.007 -10.038 1.00 96.44 255 ILE A N 1
ATOM 1975 C CA . ILE A 1 255 ? -10.220 -6.923 -9.151 1.00 96.44 255 ILE A CA 1
ATOM 1976 C C . ILE A 1 255 ? -10.484 -6.655 -7.669 1.00 96.44 255 ILE A C 1
ATOM 1978 O O . ILE A 1 255 ? -10.499 -7.602 -6.882 1.00 96.44 255 ILE A O 1
ATOM 1982 N N . ILE A 1 256 ? -10.654 -5.392 -7.267 1.00 96.56 256 ILE A N 1
ATOM 1983 C CA . ILE A 1 256 ? -10.847 -5.045 -5.852 1.00 96.56 256 ILE A CA 1
ATOM 1984 C C . ILE A 1 256 ? -12.309 -4.921 -5.432 1.00 96.56 256 ILE A C 1
ATOM 1986 O O . ILE A 1 256 ? -12.577 -4.425 -4.338 1.00 96.56 256 ILE A O 1
ATOM 1990 N N . GLU A 1 257 ? -13.268 -5.263 -6.295 1.00 93.25 257 GLU A N 1
ATOM 1991 C CA . GLU A 1 257 ? -14.690 -5.012 -6.034 1.00 93.25 257 GLU A CA 1
ATOM 1992 C C . GLU A 1 257 ? -15.178 -5.652 -4.726 1.00 93.25 257 GLU A C 1
ATOM 1994 O O . GLU A 1 257 ? -15.909 -5.010 -3.964 1.00 93.25 257 GLU A O 1
ATOM 1999 N N . ASP A 1 258 ? -14.701 -6.861 -4.437 1.00 91.19 258 ASP A N 1
ATOM 2000 C CA . ASP A 1 258 ? -15.126 -7.646 -3.279 1.00 91.19 258 ASP A CA 1
ATOM 2001 C C . ASP A 1 258 ? -14.210 -7.513 -2.054 1.00 91.19 258 ASP A C 1
ATOM 2003 O O . ASP A 1 258 ? -14.529 -8.029 -0.979 1.00 91.19 258 ASP A O 1
ATOM 2007 N N . ASP A 1 259 ? -13.094 -6.787 -2.164 1.00 95.56 259 ASP A N 1
ATOM 2008 C CA . ASP A 1 259 ? -12.171 -6.615 -1.042 1.00 95.56 259 ASP A CA 1
ATOM 2009 C C . ASP A 1 259 ? -12.728 -5.606 -0.040 1.00 95.56 259 ASP A C 1
ATOM 2011 O O . ASP A 1 259 ? -13.002 -4.450 -0.360 1.00 95.56 259 ASP A O 1
ATOM 2015 N N . ARG A 1 260 ? -12.879 -6.010 1.220 1.00 95.44 260 ARG A N 1
ATOM 2016 C CA . ARG A 1 260 ? -13.466 -5.146 2.259 1.00 95.44 260 ARG A CA 1
ATOM 2017 C C . ARG A 1 260 ? -12.495 -4.098 2.792 1.00 95.44 260 ARG A C 1
ATOM 2019 O O . ARG A 1 260 ? -12.930 -3.025 3.219 1.00 95.44 260 ARG A O 1
ATOM 2026 N N . LEU A 1 261 ? -11.206 -4.422 2.802 1.00 97.38 261 LEU A N 1
ATOM 2027 C CA . LEU A 1 261 ? -10.140 -3.568 3.302 1.00 97.38 261 LEU A CA 1
ATOM 2028 C C . LEU A 1 261 ? -9.115 -3.333 2.199 1.00 97.38 261 LEU A C 1
ATOM 2030 O O . LEU A 1 261 ? -8.548 -4.280 1.657 1.00 97.38 261 LEU A O 1
ATOM 2034 N N . LEU A 1 262 ? -8.855 -2.062 1.915 1.00 98.00 262 LEU A N 1
ATOM 2035 C CA . LEU A 1 262 ? -7.819 -1.641 0.985 1.00 98.00 262 LEU A CA 1
ATOM 2036 C C . LEU A 1 262 ? -6.737 -0.878 1.741 1.00 98.00 262 LEU A C 1
ATOM 2038 O O . LEU A 1 262 ? -7.030 0.082 2.460 1.00 98.00 262 LEU A O 1
ATOM 2042 N N . VAL A 1 263 ? -5.484 -1.250 1.523 1.00 97.62 263 VAL A N 1
ATOM 2043 C CA . VAL A 1 263 ? -4.332 -0.449 1.926 1.00 97.62 263 VAL A CA 1
ATOM 2044 C C . VAL A 1 263 ? -3.810 0.277 0.695 1.00 97.62 263 VAL A C 1
ATOM 2046 O O . VAL A 1 263 ? -3.368 -0.347 -0.266 1.00 97.62 263 VAL A O 1
ATOM 2049 N N . VAL A 1 264 ? -3.887 1.606 0.708 1.00 97.69 264 VAL A N 1
ATOM 2050 C CA . VAL A 1 264 ? -3.419 2.454 -0.396 1.00 97.69 264 VAL A CA 1
ATOM 2051 C C . VAL A 1 264 ? -2.020 2.952 -0.068 1.00 97.69 264 VAL A C 1
ATOM 2053 O O . VAL A 1 264 ? -1.841 3.710 0.889 1.00 97.69 264 VAL A O 1
ATOM 2056 N N . VAL A 1 265 ? -1.039 2.517 -0.853 1.00 95.31 265 VAL A N 1
ATOM 2057 C CA . VAL A 1 265 ? 0.385 2.704 -0.577 1.00 95.31 265 VAL A CA 1
ATOM 2058 C C . VAL A 1 265 ? 0.926 3.884 -1.391 1.00 95.31 265 VAL A C 1
ATOM 2060 O O . VAL A 1 265 ? 1.077 3.798 -2.605 1.00 95.31 265 VAL A O 1
ATOM 2063 N N . GLY A 1 266 ? 1.226 4.996 -0.714 1.00 92.88 266 GLY A N 1
ATOM 2064 C CA . GLY A 1 266 ? 1.747 6.228 -1.323 1.00 92.88 266 GLY A CA 1
ATOM 2065 C C . GLY A 1 266 ? 0.736 7.383 -1.430 1.00 92.88 266 GLY A C 1
ATOM 2066 O O . GLY A 1 266 ? -0.427 7.282 -1.027 1.00 92.88 266 GLY A O 1
ATOM 2067 N N . ASP A 1 267 ? 1.200 8.535 -1.925 1.00 91.44 267 ASP A N 1
ATOM 2068 C CA . ASP A 1 267 ? 0.350 9.693 -2.288 1.00 91.44 267 ASP A CA 1
ATOM 2069 C C . ASP A 1 267 ? 0.007 9.712 -3.775 1.00 91.44 267 ASP A C 1
ATOM 2071 O O . ASP A 1 267 ? -1.054 10.193 -4.171 1.00 91.44 267 ASP A O 1
ATOM 2075 N N . GLU A 1 268 ? 0.883 9.121 -4.574 1.00 90.62 268 GLU A N 1
ATOM 2076 C CA . GLU A 1 268 ? 0.905 9.143 -6.027 1.00 90.62 268 GLU A CA 1
ATOM 2077 C C . GLU A 1 268 ? -0.369 8.545 -6.627 1.00 90.62 268 GLU A C 1
ATOM 2079 O O . GLU A 1 268 ? -0.878 9.065 -7.611 1.00 90.62 268 GLU A O 1
ATOM 2084 N N . ILE A 1 269 ? -0.928 7.512 -5.987 1.00 93.88 269 ILE A N 1
ATOM 2085 C CA . ILE A 1 269 ? -2.154 6.825 -6.425 1.00 93.88 269 ILE A CA 1
ATOM 2086 C C . ILE A 1 269 ? -3.410 7.245 -5.661 1.00 93.88 269 ILE A C 1
ATOM 2088 O O . ILE A 1 269 ? -4.481 6.648 -5.812 1.00 93.88 269 ILE A O 1
ATOM 2092 N N . TRP A 1 270 ? -3.318 8.238 -4.773 1.00 95.88 270 TRP A N 1
ATOM 2093 C CA . TRP A 1 270 ? -4.466 8.595 -3.942 1.00 95.88 270 TRP A CA 1
ATOM 2094 C C . TRP A 1 270 ? -5.611 9.202 -4.761 1.00 95.88 270 TRP A C 1
ATOM 2096 O O . TRP A 1 270 ? -6.787 9.048 -4.417 1.00 95.88 270 TRP A O 1
ATOM 2106 N N . GLN A 1 271 ? -5.298 9.902 -5.852 1.00 95.81 271 GLN A N 1
ATOM 2107 C CA . GLN A 1 271 ? -6.325 10.456 -6.736 1.00 95.81 271 GLN A CA 1
ATOM 2108 C C . GLN A 1 271 ? -7.076 9.343 -7.473 1.00 95.81 271 GLN A C 1
ATOM 2110 O O . GLN A 1 271 ? -8.302 9.391 -7.569 1.00 95.81 271 GLN A O 1
ATOM 2115 N N . GLU A 1 272 ? -6.357 8.317 -7.910 1.00 97.25 272 GLU A N 1
ATOM 2116 C CA . GLU A 1 272 ? -6.862 7.107 -8.547 1.00 97.25 272 GLU A CA 1
ATOM 2117 C C . GLU A 1 272 ? -7.731 6.315 -7.570 1.00 97.25 272 GLU A C 1
ATOM 2119 O O . GLU A 1 272 ? -8.867 5.991 -7.901 1.00 97.25 272 GLU A O 1
ATOM 2124 N N . ALA A 1 273 ? -7.287 6.113 -6.327 1.00 97.38 273 ALA A N 1
ATOM 2125 C CA . ALA A 1 273 ? -8.094 5.467 -5.290 1.00 97.38 273 ALA A CA 1
ATOM 2126 C C . ALA A 1 273 ? -9.434 6.191 -5.053 1.00 97.38 273 ALA A C 1
ATOM 2128 O O . ALA A 1 273 ? -10.495 5.564 -4.989 1.00 97.38 273 ALA A O 1
ATOM 2129 N N . LYS A 1 274 ? -9.427 7.531 -5.002 1.00 97.62 274 LYS A N 1
ATOM 2130 C CA . LYS A 1 274 ? -10.668 8.324 -4.923 1.00 97.62 274 LYS A CA 1
ATOM 2131 C C . LYS A 1 274 ? -11.534 8.175 -6.172 1.00 97.62 274 LYS A C 1
ATOM 2133 O O . LYS A 1 274 ? -12.761 8.123 -6.061 1.00 97.62 274 LYS A O 1
ATOM 2138 N N . TRP A 1 275 ? -10.916 8.124 -7.350 1.00 97.31 275 TRP A N 1
ATOM 2139 C CA . TRP A 1 275 ? -11.621 7.881 -8.604 1.00 97.31 275 TRP A CA 1
ATOM 2140 C C . TRP A 1 275 ? -12.303 6.509 -8.595 1.00 97.31 275 TRP A C 1
ATOM 2142 O O . TRP A 1 275 ? -13.482 6.441 -8.933 1.00 97.31 275 TRP A O 1
ATOM 2152 N N . LEU A 1 276 ? -11.634 5.455 -8.114 1.00 97.62 276 LEU A N 1
ATOM 2153 C CA . LEU A 1 276 ? -12.191 4.101 -8.013 1.00 97.62 276 LEU A CA 1
ATOM 2154 C C . LEU A 1 276 ? -13.467 4.088 -7.164 1.00 97.62 276 LEU A C 1
ATOM 2156 O O . LEU A 1 276 ? -14.480 3.527 -7.579 1.00 97.62 276 LEU A O 1
ATOM 2160 N N . VAL A 1 277 ? -13.465 4.772 -6.018 1.00 97.62 277 VAL A N 1
ATOM 2161 C CA . VAL A 1 277 ? -14.660 4.915 -5.167 1.00 97.62 277 VAL A CA 1
ATOM 2162 C C . VAL A 1 277 ? -15.771 5.677 -5.902 1.00 97.62 277 VAL A C 1
ATOM 2164 O O . VAL A 1 277 ? -16.908 5.209 -5.981 1.00 97.62 277 VAL A O 1
ATOM 2167 N N . LYS A 1 278 ? -15.446 6.823 -6.510 1.00 97.06 278 LYS A N 1
ATOM 2168 C CA . LYS A 1 278 ? -16.425 7.649 -7.235 1.00 97.06 278 LYS A CA 1
ATOM 2169 C C . LYS A 1 278 ? -17.020 6.929 -8.452 1.00 97.06 278 LYS A C 1
ATOM 2171 O O . LYS A 1 278 ? -18.209 7.088 -8.721 1.00 97.06 278 LYS A O 1
ATOM 2176 N N . SER A 1 279 ? -16.225 6.137 -9.171 1.00 96.75 279 SER A N 1
ATOM 2177 C CA . SER A 1 279 ? -16.652 5.386 -10.362 1.00 96.75 279 SER A CA 1
ATOM 2178 C C . SER A 1 279 ? -17.766 4.379 -10.043 1.00 96.75 279 SER A C 1
ATOM 2180 O O . SER A 1 279 ? -18.654 4.157 -10.863 1.00 96.75 279 SER A O 1
ATOM 2182 N N . ARG A 1 280 ? -17.789 3.855 -8.809 1.00 96.38 280 ARG A N 1
ATOM 2183 C CA . ARG A 1 280 ? -18.839 2.971 -8.274 1.00 96.38 280 ARG A CA 1
ATOM 2184 C C . ARG A 1 280 ? -20.049 3.726 -7.717 1.00 96.38 280 ARG A C 1
ATOM 2186 O O . ARG A 1 280 ? -20.939 3.125 -7.123 1.00 96.38 280 ARG A O 1
ATOM 2193 N N . ARG A 1 281 ? -20.097 5.051 -7.904 1.00 97.00 281 ARG A N 1
ATOM 2194 C CA . ARG A 1 281 ? -21.105 5.959 -7.325 1.00 97.00 281 ARG A CA 1
ATOM 2195 C C . ARG A 1 281 ? -21.142 5.898 -5.796 1.00 97.00 281 ARG A C 1
ATOM 2197 O O . ARG A 1 281 ? -22.193 6.090 -5.188 1.00 97.00 281 ARG A O 1
ATOM 2204 N N . TRP A 1 282 ? -19.998 5.619 -5.181 1.00 97.88 282 TRP A N 1
ATOM 2205 C CA . TRP A 1 282 ? -19.838 5.640 -3.735 1.00 97.88 282 TRP A CA 1
ATOM 2206 C C . TRP A 1 282 ? -19.281 6.987 -3.281 1.00 97.88 282 TRP A C 1
ATOM 2208 O O . TRP A 1 282 ? -18.625 7.710 -4.035 1.00 97.88 282 TRP A O 1
ATOM 2218 N N . THR A 1 283 ? -19.540 7.324 -2.024 1.00 98.12 283 THR A N 1
ATOM 2219 C CA . THR A 1 283 ? -18.960 8.490 -1.359 1.00 98.12 283 THR A CA 1
ATOM 2220 C C . THR A 1 283 ? -17.786 8.058 -0.500 1.00 98.12 283 THR A C 1
ATOM 2222 O O . THR A 1 283 ? -17.879 7.048 0.193 1.00 98.12 283 THR A O 1
ATOM 2225 N N . LEU A 1 284 ? -16.714 8.845 -0.492 1.00 98.31 284 LEU A N 1
ATOM 2226 C CA . LEU A 1 284 ? -15.584 8.627 0.402 1.00 98.31 284 LEU A CA 1
ATOM 2227 C C . LEU A 1 284 ? -15.670 9.605 1.575 1.00 98.31 284 LEU A C 1
ATOM 2229 O O . LEU A 1 284 ? -15.541 10.814 1.385 1.00 98.31 284 LEU A O 1
ATOM 2233 N N . THR A 1 285 ? -15.886 9.083 2.776 1.00 98.12 285 THR A N 1
ATOM 2234 C CA . THR A 1 285 ? -15.808 9.839 4.033 1.00 98.12 285 THR A CA 1
ATOM 2235 C C . 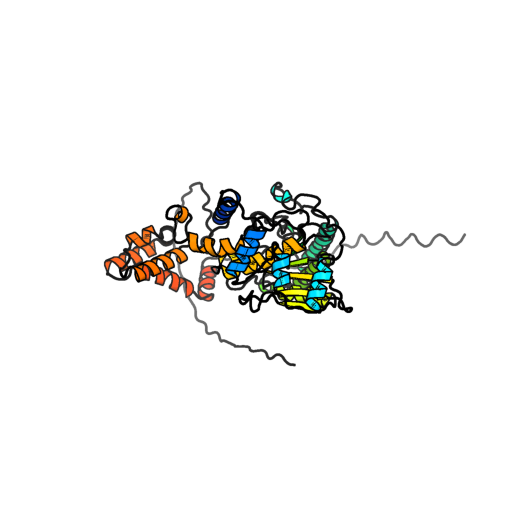THR A 1 285 ? -14.602 9.366 4.838 1.00 98.12 285 THR A C 1
ATOM 2237 O O . THR A 1 285 ? -13.885 8.458 4.414 1.00 98.12 285 THR A O 1
ATOM 2240 N N . TYR A 1 286 ? -14.312 10.001 5.972 1.00 98.38 286 TYR A N 1
ATOM 2241 C CA . TYR A 1 286 ? -13.208 9.580 6.826 1.00 98.38 286 TYR A CA 1
ATOM 2242 C C . TYR A 1 286 ? -13.474 9.876 8.293 1.00 98.38 286 TYR A C 1
ATOM 2244 O O . TYR A 1 286 ? -14.240 10.774 8.646 1.00 98.38 286 TYR A O 1
ATOM 2252 N N . VAL A 1 287 ? -12.779 9.123 9.132 1.00 98.56 287 VAL A N 1
ATOM 2253 C CA . VAL A 1 287 ? -12.554 9.431 10.538 1.00 98.56 287 VAL A CA 1
ATOM 2254 C C . VAL A 1 287 ? -11.091 9.808 10.727 1.00 98.56 287 VAL A C 1
ATOM 2256 O O . VAL A 1 287 ? -10.206 9.277 10.055 1.00 98.56 287 VAL A O 1
ATOM 2259 N N . GLU A 1 288 ? -10.844 10.761 11.615 1.00 98.00 288 GLU A N 1
ATOM 2260 C CA . GLU A 1 288 ? -9.511 11.289 11.890 1.00 98.00 288 GLU A CA 1
ATOM 2261 C C . GLU A 1 288 ? -9.019 10.771 13.241 1.00 98.00 288 GLU A C 1
ATOM 2263 O O . GLU A 1 288 ? -9.751 10.827 14.234 1.00 98.00 288 GLU A O 1
ATOM 2268 N N . LEU A 1 289 ? -7.790 10.258 13.265 1.00 98.31 289 LEU A N 1
ATOM 2269 C CA . LEU A 1 289 ? -7.129 9.833 14.491 1.00 98.31 289 LEU A CA 1
ATOM 2270 C C . LEU A 1 289 ? -6.580 11.079 15.190 1.00 98.31 289 LEU A C 1
ATOM 2272 O O . LEU A 1 289 ? -5.900 11.903 14.572 1.00 98.31 289 LEU A O 1
ATOM 2276 N N . GLN A 1 290 ? -6.869 11.221 16.482 1.00 96.81 290 GLN A N 1
ATOM 2277 C CA . GLN A 1 290 ? -6.403 12.327 17.314 1.00 96.81 290 GLN A CA 1
ATOM 2278 C C . GLN A 1 290 ? -4.930 12.143 17.697 1.00 96.81 290 GLN A C 1
ATOM 2280 O O . GLN A 1 290 ? -4.592 11.850 18.838 1.00 96.81 290 GLN A O 1
ATOM 2285 N N . VAL A 1 291 ? -4.063 12.318 16.701 1.00 95.50 291 VAL A N 1
ATOM 2286 C CA . VAL A 1 291 ? -2.603 12.349 16.826 1.00 95.50 291 VAL A CA 1
ATOM 2287 C C . VAL A 1 291 ? -2.112 13.682 16.263 1.00 95.50 291 VAL A C 1
ATOM 2289 O O . VAL A 1 291 ? -2.609 14.142 15.231 1.00 95.50 291 VAL A O 1
ATOM 2292 N N . ASP A 1 292 ? -1.154 14.321 16.932 1.00 93.19 292 ASP A N 1
ATOM 2293 C CA . ASP A 1 292 ? -0.662 15.654 16.541 1.00 93.19 292 ASP A CA 1
ATOM 2294 C C . ASP A 1 292 ? 0.376 15.624 15.413 1.00 93.19 292 ASP A C 1
ATOM 2296 O O . ASP A 1 292 ? 0.685 16.647 14.797 1.00 93.19 292 ASP A O 1
ATOM 2300 N N . ILE A 1 293 ? 0.875 14.436 15.084 1.00 93.81 293 ILE A N 1
ATOM 2301 C CA . ILE A 1 293 ? 1.801 14.229 13.980 1.00 93.81 293 ILE A CA 1
ATOM 2302 C C . ILE A 1 293 ? 1.010 13.992 12.689 1.00 93.81 293 ILE A C 1
ATOM 2304 O O . ILE A 1 293 ? 0.043 13.232 12.639 1.00 93.81 293 ILE A O 1
ATOM 2308 N N . LYS A 1 294 ? 1.415 14.676 11.618 1.00 93.38 294 LYS A N 1
ATOM 2309 C CA . LYS A 1 294 ? 0.760 14.571 10.312 1.00 93.38 294 LYS A CA 1
ATOM 2310 C C . LYS A 1 294 ? 1.251 13.349 9.545 1.00 93.38 294 LYS A C 1
ATOM 2312 O O . LYS A 1 294 ? 2.449 13.073 9.497 1.00 93.38 294 LYS A O 1
ATOM 2317 N N . MET A 1 295 ? 0.322 12.696 8.858 1.00 92.88 295 MET A N 1
ATOM 2318 C CA . MET A 1 295 ? 0.598 11.746 7.793 1.00 92.88 295 MET A CA 1
ATOM 2319 C C . MET A 1 295 ? 0.272 12.419 6.460 1.00 92.88 295 MET A C 1
ATOM 2321 O O . MET A 1 295 ? -0.864 12.836 6.222 1.00 92.88 295 MET A O 1
ATOM 2325 N N . PHE A 1 296 ? 1.277 12.565 5.596 1.00 90.38 296 PHE A N 1
ATOM 2326 C CA . PHE A 1 296 ? 1.202 13.447 4.425 1.00 90.38 296 PHE A CA 1
ATOM 2327 C C . PHE A 1 296 ? 0.916 14.903 4.846 1.00 90.38 296 PHE A C 1
ATOM 2329 O O . PHE A 1 296 ? 1.692 15.489 5.598 1.00 90.38 296 PHE A O 1
ATOM 2336 N N . SER A 1 297 ? -0.182 15.505 4.382 1.00 88.62 297 SER A N 1
ATOM 2337 C CA . SER A 1 297 ? -0.548 16.899 4.666 1.00 88.62 297 SER A CA 1
ATOM 2338 C C . SER A 1 297 ? -1.587 17.073 5.785 1.00 88.62 297 SER A C 1
ATOM 2340 O O . SER A 1 297 ? -1.907 18.209 6.143 1.00 88.62 297 SER A O 1
ATOM 2342 N N . ALA A 1 298 ? -2.099 15.983 6.367 1.00 93.38 298 ALA A N 1
ATOM 2343 C CA . ALA A 1 298 ? -3.185 16.000 7.351 1.00 93.38 298 ALA A CA 1
ATOM 2344 C C . ALA A 1 298 ? -2.908 15.058 8.533 1.00 93.38 298 ALA A C 1
ATOM 2346 O O . ALA A 1 298 ? -1.920 14.330 8.534 1.00 93.38 298 ALA A O 1
ATOM 2347 N N . LYS A 1 299 ? -3.775 15.064 9.551 1.00 96.12 299 LYS A N 1
ATOM 2348 C CA . LYS A 1 299 ? -3.754 14.014 10.580 1.00 96.12 299 LYS A CA 1
ATOM 2349 C C . LYS A 1 299 ? -4.051 12.640 9.948 1.00 96.12 299 LYS A C 1
ATOM 2351 O O . LYS A 1 299 ? -4.704 12.597 8.897 1.00 96.12 299 LYS A O 1
ATOM 2356 N N . PRO A 1 300 ? -3.597 11.527 10.553 1.00 97.38 300 PRO A N 1
ATOM 2357 C CA . PRO A 1 300 ? -3.882 10.189 10.047 1.00 97.38 300 PRO A CA 1
ATOM 2358 C C . PRO A 1 300 ? -5.392 9.933 9.979 1.00 97.38 300 PRO A C 1
ATOM 2360 O O . PRO A 1 300 ? -6.153 10.349 10.857 1.00 97.38 300 PRO A O 1
ATOM 2363 N N . ARG A 1 301 ? -5.840 9.267 8.912 1.00 97.88 301 ARG A N 1
ATOM 2364 C CA . ARG A 1 301 ? -7.263 9.053 8.614 1.00 97.88 301 ARG A CA 1
ATOM 2365 C C . ARG A 1 301 ? -7.526 7.623 8.182 1.00 97.88 301 ARG A C 1
ATOM 2367 O O . ARG A 1 301 ? -6.763 7.066 7.395 1.00 97.88 301 ARG A O 1
ATOM 2374 N N . ILE A 1 302 ? -8.658 7.091 8.629 1.00 98.44 302 ILE A N 1
ATOM 2375 C CA . ILE A 1 302 ? -9.260 5.873 8.083 1.00 98.44 302 ILE A CA 1
ATOM 2376 C C . ILE A 1 302 ? -10.454 6.311 7.242 1.00 98.44 302 ILE A C 1
ATOM 2378 O O . ILE A 1 302 ? -11.324 7.046 7.716 1.00 98.44 302 ILE A O 1
ATOM 2382 N N . TYR A 1 303 ? -10.481 5.892 5.984 1.00 98.69 303 TYR A N 1
ATOM 2383 C CA . TYR A 1 303 ? -11.495 6.306 5.026 1.00 98.69 303 TYR A CA 1
ATOM 2384 C C . TYR A 1 303 ? -12.566 5.226 4.878 1.00 98.69 303 TYR A C 1
ATOM 2386 O O . TYR A 1 303 ? -12.273 4.033 4.893 1.00 98.69 303 TYR A O 1
ATOM 2394 N N . LEU A 1 304 ? -13.816 5.651 4.725 1.00 98.69 304 LEU A N 1
ATOM 2395 C CA . LEU A 1 304 ? -14.972 4.782 4.554 1.00 98.69 304 LEU A CA 1
ATOM 2396 C C . LEU A 1 304 ? -15.570 5.054 3.172 1.00 98.69 304 LEU A C 1
ATOM 2398 O O . LEU A 1 304 ? -16.065 6.152 2.908 1.00 98.69 304 LEU A O 1
ATOM 2402 N N . ALA A 1 305 ? -15.542 4.056 2.291 1.00 98.44 305 ALA A N 1
ATOM 2403 C CA . ALA A 1 305 ? -16.263 4.093 1.027 1.00 98.44 305 ALA A CA 1
ATOM 2404 C C . ALA A 1 305 ? -17.695 3.596 1.260 1.00 98.44 305 ALA A C 1
ATOM 2406 O O . ALA A 1 305 ? -17.910 2.462 1.697 1.00 98.44 305 ALA A O 1
ATOM 2407 N N . GLN A 1 306 ? -18.676 4.460 1.008 1.00 98.44 306 GLN A N 1
ATOM 2408 C CA . GLN A 1 306 ? -20.079 4.213 1.328 1.00 98.44 306 GLN A CA 1
ATOM 2409 C C . GLN A 1 306 ? -20.948 4.228 0.076 1.00 98.44 306 GLN A C 1
ATOM 2411 O O . GLN A 1 306 ? -20.791 5.099 -0.779 1.00 98.44 306 GLN A O 1
ATOM 2416 N N . ASP A 1 307 ? -21.889 3.291 -0.010 1.00 97.38 307 ASP A N 1
ATOM 2417 C CA . ASP A 1 307 ? -22.894 3.299 -1.071 1.00 97.38 307 ASP A CA 1
ATOM 2418 C C . ASP A 1 307 ? -23.913 4.442 -0.894 1.00 97.38 307 ASP A C 1
ATOM 2420 O O . ASP A 1 307 ? -23.898 5.187 0.088 1.00 97.38 307 ASP A O 1
ATOM 2424 N N . PHE A 1 308 ? -24.836 4.578 -1.847 1.00 96.31 308 PHE A N 1
ATOM 2425 C CA . PHE A 1 308 ? -25.884 5.606 -1.821 1.00 96.31 308 PHE A CA 1
ATOM 2426 C C . PHE A 1 308 ? -26.857 5.479 -0.633 1.00 96.31 308 PHE A C 1
ATOM 2428 O O . PHE A 1 308 ? -27.575 6.429 -0.331 1.00 96.31 308 PHE A O 1
ATOM 2435 N N . GLN A 1 309 ? -26.888 4.328 0.049 1.00 96.50 309 GLN A N 1
ATOM 2436 C CA . GLN A 1 309 ? -27.666 4.111 1.275 1.00 96.50 309 GLN A CA 1
ATOM 2437 C C . GLN A 1 309 ? -26.854 4.465 2.534 1.00 96.50 309 GLN A C 1
ATOM 2439 O O . GLN A 1 309 ? -27.338 4.330 3.657 1.00 96.50 309 GLN A O 1
ATOM 2444 N N . GLY A 1 310 ? -25.605 4.912 2.371 1.00 95.75 310 GLY A N 1
ATOM 2445 C CA . GLY A 1 310 ? -24.697 5.242 3.460 1.00 95.75 310 GLY A CA 1
ATOM 2446 C C . GLY A 1 310 ? -24.126 4.019 4.181 1.00 95.75 310 GLY A C 1
ATOM 2447 O O . GLY A 1 310 ? -23.595 4.183 5.292 1.00 95.75 310 GLY A O 1
ATOM 2448 N N . ARG A 1 311 ? -24.231 2.818 3.590 1.00 97.00 311 ARG A N 1
ATOM 2449 C CA . ARG A 1 311 ? -23.621 1.585 4.106 1.00 97.00 311 ARG A CA 1
ATOM 2450 C C . ARG A 1 311 ? -22.156 1.550 3.709 1.00 97.00 311 ARG A C 1
ATOM 2452 O O . ARG A 1 311 ? -21.817 1.838 2.565 1.00 97.00 311 ARG A O 1
ATOM 2459 N N . VAL A 1 312 ? -21.291 1.193 4.652 1.00 98.12 312 VAL A N 1
ATOM 2460 C CA . VAL A 1 312 ? -19.858 1.028 4.385 1.00 98.12 312 VAL A CA 1
ATOM 2461 C C . VAL A 1 312 ? -19.672 -0.219 3.526 1.00 98.12 312 VAL A C 1
ATOM 2463 O O . VAL A 1 312 ? -20.143 -1.294 3.892 1.00 98.12 312 VAL A O 1
ATOM 2466 N N . ARG A 1 313 ? -19.031 -0.057 2.369 1.00 97.19 313 ARG A N 1
ATOM 2467 C CA . ARG A 1 313 ? -18.705 -1.143 1.437 1.00 97.19 313 ARG A CA 1
ATOM 2468 C C . ARG A 1 313 ? -17.240 -1.540 1.550 1.00 97.19 313 ARG A C 1
ATOM 2470 O O . ARG A 1 313 ? -16.951 -2.728 1.577 1.00 97.19 313 ARG A O 1
ATOM 2477 N N . GLN A 1 314 ? -16.355 -0.551 1.675 1.00 97.56 314 GLN A N 1
ATOM 2478 C CA . GLN A 1 314 ? -14.919 -0.757 1.852 1.00 97.56 314 GLN A CA 1
ATOM 2479 C C . GLN A 1 314 ? -14.354 0.230 2.873 1.00 97.56 314 GLN A C 1
ATOM 2481 O O . GLN A 1 314 ? -14.818 1.370 2.983 1.00 97.56 314 GLN A O 1
ATOM 2486 N N . VAL A 1 315 ? -13.322 -0.201 3.588 1.00 98.44 315 VAL A N 1
ATOM 2487 C CA . VAL A 1 315 ? -12.464 0.656 4.408 1.00 98.44 315 VAL A CA 1
ATOM 2488 C C . VAL A 1 315 ? -11.138 0.827 3.681 1.00 98.44 315 VAL A C 1
ATOM 2490 O O . VAL A 1 315 ? -10.560 -0.145 3.206 1.00 98.44 315 VAL A O 1
ATOM 2493 N N . LEU A 1 316 ? -10.669 2.068 3.566 1.00 98.56 316 LEU A N 1
ATOM 2494 C CA . LEU A 1 316 ? -9.386 2.389 2.953 1.00 98.56 316 LEU A CA 1
ATOM 2495 C C . LEU A 1 316 ? -8.456 2.948 4.033 1.00 98.56 316 LEU A C 1
ATOM 2497 O O . LEU A 1 316 ? -8.774 3.946 4.688 1.00 98.56 316 LEU A O 1
ATOM 2501 N N . ILE A 1 317 ? -7.291 2.330 4.191 1.00 98.00 317 ILE A N 1
ATOM 2502 C CA . ILE A 1 317 ? -6.209 2.810 5.049 1.00 98.00 317 ILE A CA 1
ATOM 2503 C C . ILE A 1 317 ? -5.087 3.274 4.136 1.00 98.00 317 ILE A C 1
ATOM 2505 O O . ILE A 1 317 ? -4.531 2.506 3.358 1.00 98.00 317 ILE A O 1
ATOM 2509 N N . ARG A 1 318 ? -4.776 4.564 4.197 1.00 96.31 318 ARG A N 1
ATOM 2510 C CA . ARG A 1 318 ? -3.727 5.148 3.370 1.00 96.31 318 ARG A CA 1
ATOM 2511 C C . ARG A 1 318 ? -2.426 5.199 4.156 1.00 96.31 318 ARG A C 1
ATOM 2513 O O . ARG A 1 318 ? -2.409 5.762 5.248 1.00 96.31 318 ARG A O 1
ATOM 2520 N N . ILE A 1 319 ? -1.354 4.666 3.579 1.00 95.56 319 ILE A N 1
ATOM 2521 C CA . ILE A 1 319 ? -0.033 4.615 4.209 1.00 95.56 319 ILE A CA 1
ATOM 2522 C C . ILE A 1 319 ? 1.066 5.152 3.297 1.00 95.56 319 ILE A C 1
ATOM 2524 O O . ILE A 1 319 ? 0.864 5.283 2.091 1.00 95.56 319 ILE A O 1
ATOM 2528 N N . TRP A 1 320 ? 2.230 5.487 3.860 1.00 93.19 320 TRP A N 1
ATOM 2529 C CA . TRP A 1 320 ? 3.395 5.846 3.052 1.00 93.19 320 TRP A CA 1
ATOM 2530 C C . TRP A 1 320 ? 3.873 4.655 2.219 1.00 93.19 320 TRP A C 1
ATOM 2532 O O . TRP A 1 320 ? 3.666 3.497 2.580 1.00 93.19 320 TRP A O 1
ATOM 2542 N N . HIS A 1 321 ? 4.514 4.955 1.093 1.00 90.69 321 HIS A N 1
ATOM 2543 C CA . HIS A 1 321 ? 5.174 3.949 0.271 1.00 90.69 321 HIS A CA 1
ATOM 2544 C C . HIS A 1 321 ? 6.389 3.369 0.999 1.00 90.69 321 HIS A C 1
ATOM 2546 O O . HIS A 1 321 ? 7.085 4.130 1.665 1.00 90.69 321 HIS A O 1
ATOM 2552 N N . GLY A 1 322 ? 6.687 2.071 0.847 1.00 83.44 322 GLY A N 1
ATOM 2553 C CA . GLY A 1 322 ? 7.812 1.401 1.527 1.00 83.44 322 GLY A CA 1
ATOM 2554 C C . GLY A 1 322 ? 9.153 2.134 1.377 1.00 83.44 322 GLY A C 1
ATOM 2555 O O . GLY A 1 322 ? 9.907 2.267 2.337 1.00 83.44 322 GLY A O 1
ATOM 2556 N N . GLN A 1 323 ? 9.391 2.747 0.213 1.00 81.00 323 GLN A N 1
ATOM 2557 C CA . GLN A 1 323 ? 10.565 3.593 -0.045 1.00 81.00 323 GLN A CA 1
ATOM 2558 C C . GLN A 1 323 ? 10.729 4.763 0.945 1.00 81.00 323 GLN A C 1
ATOM 2560 O O . GLN A 1 323 ? 11.846 5.211 1.198 1.00 81.00 323 GLN A O 1
ATOM 2565 N N . TYR A 1 324 ? 9.639 5.258 1.536 1.00 83.56 324 TYR A N 1
ATOM 2566 C CA . TYR A 1 324 ? 9.680 6.339 2.520 1.00 83.56 324 TYR A CA 1
ATOM 2567 C C . TYR A 1 324 ? 10.516 5.976 3.752 1.00 83.56 324 TYR A C 1
ATOM 2569 O O . TYR A 1 324 ? 11.110 6.869 4.356 1.00 83.56 324 TYR A O 1
ATOM 2577 N N . VAL A 1 325 ? 10.636 4.683 4.086 1.00 78.56 325 VAL A N 1
ATOM 2578 C CA . VAL A 1 325 ? 11.503 4.210 5.177 1.00 78.56 325 VAL A CA 1
ATOM 2579 C C . VAL A 1 325 ? 12.936 4.716 5.004 1.00 78.56 325 VAL A C 1
ATOM 2581 O O . VAL A 1 325 ? 13.552 5.152 5.972 1.00 78.56 325 VAL A O 1
ATOM 2584 N N . TYR A 1 326 ? 13.450 4.731 3.773 1.00 72.81 326 TYR A N 1
ATOM 2585 C CA . TYR A 1 326 ? 14.839 5.101 3.480 1.00 72.81 326 TYR A CA 1
ATOM 2586 C C . TYR A 1 326 ? 15.121 6.600 3.599 1.00 72.81 326 TYR A C 1
ATOM 2588 O O . TYR A 1 326 ? 16.275 7.025 3.605 1.00 72.81 326 TYR A O 1
ATOM 2596 N N . HIS A 1 327 ? 14.071 7.413 3.676 1.00 77.00 327 HIS A N 1
ATOM 2597 C CA . HIS A 1 327 ? 14.169 8.869 3.709 1.00 77.00 327 HIS A CA 1
ATOM 2598 C C . HIS A 1 327 ? 13.602 9.463 5.002 1.00 77.00 327 HIS A C 1
ATOM 2600 O O . HIS A 1 327 ? 13.670 10.676 5.207 1.00 77.00 327 HIS A O 1
ATOM 2606 N N . ASN A 1 328 ? 13.045 8.629 5.883 1.00 79.38 328 ASN A N 1
ATOM 2607 C CA . ASN A 1 328 ? 12.450 9.069 7.131 1.00 79.38 328 ASN A CA 1
ATOM 2608 C C . ASN A 1 328 ? 13.452 8.994 8.290 1.00 79.38 328 ASN A C 1
ATOM 2610 O O . ASN A 1 328 ? 13.891 7.914 8.663 1.00 79.38 328 ASN A O 1
ATOM 2614 N N . SER A 1 329 ? 13.750 10.138 8.907 1.00 82.25 329 SER A N 1
ATOM 2615 C CA . SER A 1 329 ? 14.555 10.242 10.137 1.00 82.25 329 SER A CA 1
ATOM 2616 C C . SER A 1 329 ? 13.731 10.492 11.400 1.00 82.25 329 SER A C 1
ATOM 2618 O O . SER A 1 329 ? 14.296 10.765 12.457 1.00 82.25 329 SER A O 1
ATOM 2620 N N . HIS A 1 330 ? 12.404 10.502 11.277 1.00 88.31 330 HIS A N 1
ATOM 2621 C CA . HIS A 1 330 ? 11.487 10.897 12.339 1.00 88.31 330 HIS A CA 1
ATOM 2622 C C . HIS A 1 330 ? 10.836 9.660 12.952 1.00 88.31 330 HIS A C 1
ATOM 2624 O O . HIS A 1 330 ? 10.020 8.994 12.303 1.00 88.31 330 HIS A O 1
ATOM 2630 N N . GLU A 1 331 ? 11.199 9.368 14.200 1.00 92.00 331 GLU A N 1
ATOM 2631 C CA . GLU A 1 331 ? 10.680 8.239 14.978 1.00 92.00 331 GLU A CA 1
ATOM 2632 C C . GLU A 1 331 ? 9.151 8.296 15.070 1.00 92.00 331 GLU A C 1
ATOM 2634 O O . GLU A 1 331 ? 8.467 7.310 14.814 1.00 92.00 331 GLU A O 1
ATOM 2639 N N . GLU A 1 332 ? 8.604 9.488 15.303 1.00 94.44 332 GLU A N 1
ATOM 2640 C CA . GLU A 1 332 ? 7.174 9.749 15.408 1.00 94.44 332 GLU A CA 1
ATOM 2641 C C . GLU A 1 332 ? 6.404 9.460 14.110 1.00 94.44 332 GLU A C 1
ATOM 2643 O O . GLU A 1 332 ? 5.248 9.032 14.138 1.00 94.44 332 GLU A O 1
ATOM 2648 N N . ARG A 1 333 ? 7.053 9.631 12.950 1.00 93.44 333 ARG A N 1
ATOM 2649 C CA . ARG A 1 333 ? 6.473 9.235 11.660 1.00 93.44 333 ARG A CA 1
ATOM 2650 C C . ARG A 1 333 ? 6.519 7.723 11.494 1.00 93.44 333 ARG A C 1
ATOM 2652 O O . ARG A 1 333 ? 5.533 7.147 11.052 1.00 93.44 333 ARG A O 1
ATOM 2659 N N . GLY A 1 334 ? 7.612 7.077 11.896 1.00 93.00 334 GLY A N 1
ATOM 2660 C CA . GLY A 1 334 ? 7.674 5.615 11.934 1.00 93.00 334 GLY A CA 1
ATOM 2661 C C . GLY A 1 334 ? 6.564 5.022 12.811 1.00 93.00 334 GLY A C 1
ATOM 2662 O O . GLY A 1 334 ? 5.872 4.110 12.373 1.00 93.00 334 GLY A O 1
ATOM 2663 N N . ALA A 1 335 ? 6.293 5.635 13.966 1.00 95.44 335 ALA A N 1
ATOM 2664 C CA . ALA A 1 335 ? 5.239 5.214 14.888 1.00 95.44 335 ALA A CA 1
ATOM 2665 C C . ALA A 1 335 ? 3.818 5.397 14.338 1.00 95.44 335 ALA A C 1
ATOM 2667 O O . ALA A 1 335 ? 2.984 4.511 14.518 1.00 95.44 335 ALA A O 1
ATOM 2668 N N . ILE A 1 336 ? 3.521 6.492 13.621 1.00 96.44 336 ILE A N 1
ATOM 2669 C CA . ILE A 1 336 ? 2.244 6.592 12.886 1.00 96.44 336 ILE A CA 1
ATOM 2670 C C . ILE A 1 336 ? 2.137 5.480 11.857 1.00 96.44 336 ILE A C 1
ATOM 2672 O O . ILE A 1 336 ? 1.058 4.926 11.655 1.00 96.44 336 ILE A O 1
ATOM 2676 N N . TRP A 1 337 ? 3.227 5.198 11.154 1.00 93.94 337 TRP A N 1
ATOM 2677 C CA . TRP A 1 337 ? 3.187 4.211 10.096 1.00 93.94 337 TRP A CA 1
ATOM 2678 C C . TRP A 1 337 ? 2.933 2.813 10.657 1.00 93.94 337 TRP A C 1
ATOM 2680 O O . TRP A 1 337 ? 2.017 2.153 10.174 1.00 93.94 337 TRP A O 1
ATOM 2690 N N . ASP A 1 338 ? 3.641 2.423 11.722 1.00 94.62 338 ASP A N 1
ATOM 2691 C CA . ASP A 1 338 ? 3.382 1.187 12.467 1.00 94.62 338 ASP A CA 1
ATOM 2692 C C . ASP A 1 338 ? 1.928 1.146 12.959 1.00 94.62 338 ASP A C 1
ATOM 2694 O O . ASP A 1 338 ? 1.231 0.162 12.728 1.00 94.62 338 ASP A O 1
ATOM 2698 N N . LEU A 1 339 ? 1.415 2.239 13.543 1.00 97.31 339 LEU A N 1
ATOM 2699 C CA . LEU A 1 339 ? 0.015 2.332 13.971 1.00 97.31 339 LEU A CA 1
ATOM 2700 C C . LEU A 1 339 ? -0.956 2.038 12.821 1.00 97.31 339 LEU A C 1
ATOM 2702 O O . LEU A 1 339 ? -1.844 1.201 12.968 1.00 97.31 339 LEU A O 1
ATOM 2706 N N . MET A 1 340 ? -0.802 2.712 11.683 1.00 97.06 340 MET A N 1
ATOM 2707 C CA . MET A 1 340 ? -1.723 2.584 10.550 1.00 97.06 340 MET A CA 1
ATOM 2708 C C . MET A 1 340 ? -1.616 1.215 9.870 1.00 97.06 340 MET A C 1
ATOM 2710 O O . MET A 1 340 ? -2.640 0.620 9.534 1.00 97.06 340 MET A O 1
ATOM 2714 N N . TRP A 1 341 ? -0.395 0.710 9.690 1.00 94.00 341 TRP A N 1
ATOM 2715 C CA . TRP A 1 341 ? -0.128 -0.593 9.085 1.00 94.00 341 TRP A CA 1
ATOM 2716 C C . TRP A 1 341 ? -0.657 -1.736 9.953 1.00 94.00 341 TRP A C 1
ATOM 2718 O O . TRP A 1 341 ? -1.475 -2.532 9.500 1.00 94.00 341 TRP A O 1
ATOM 2728 N N . ASN A 1 342 ? -0.280 -1.768 11.230 1.00 95.44 342 ASN A N 1
ATOM 2729 C CA . ASN A 1 342 ? -0.678 -2.842 12.135 1.00 95.44 342 ASN A CA 1
ATOM 2730 C C . ASN A 1 342 ? -2.181 -2.817 12.436 1.00 95.44 342 ASN A C 1
ATOM 2732 O O . ASN A 1 342 ? -2.790 -3.873 12.592 1.00 95.44 342 ASN A O 1
ATOM 2736 N N . THR A 1 343 ? -2.811 -1.634 12.429 1.00 97.06 343 THR A N 1
ATOM 2737 C CA . THR A 1 343 ? -4.279 -1.525 12.472 1.00 97.06 343 THR A CA 1
ATOM 2738 C C . THR A 1 343 ? -4.919 -2.217 11.269 1.00 97.06 343 THR A C 1
ATOM 2740 O O . THR A 1 343 ? -5.919 -2.915 11.430 1.00 97.06 343 THR A O 1
ATOM 2743 N N . ALA A 1 344 ? -4.359 -2.048 10.065 1.00 95.88 344 ALA A N 1
ATOM 2744 C CA . ALA A 1 344 ? -4.850 -2.740 8.877 1.00 95.88 344 ALA A CA 1
ATOM 2745 C C . ALA A 1 344 ? -4.691 -4.261 9.014 1.00 95.88 344 ALA A C 1
ATOM 2747 O O . ALA A 1 344 ? -5.646 -4.989 8.746 1.00 95.88 344 ALA A O 1
ATOM 2748 N N . CYS A 1 345 ? -3.532 -4.726 9.491 1.00 93.75 345 CYS A N 1
ATOM 2749 C CA . CYS A 1 345 ? -3.275 -6.147 9.719 1.00 93.75 345 CYS A CA 1
ATOM 2750 C C . CYS A 1 345 ? -4.272 -6.764 10.708 1.00 93.75 345 CYS A C 1
ATOM 2752 O O . CYS A 1 345 ? -4.897 -7.771 10.389 1.00 93.75 345 CYS A O 1
ATOM 2754 N N . GLU A 1 346 ? -4.501 -6.138 11.865 1.00 94.38 346 GLU A N 1
ATOM 2755 C CA . GLU A 1 346 ? -5.443 -6.665 12.861 1.00 94.38 346 GLU A CA 1
ATOM 2756 C C . GLU A 1 346 ? -6.895 -6.639 12.389 1.00 94.38 346 GLU A C 1
ATOM 2758 O O . GLU A 1 346 ? -7.631 -7.589 12.647 1.00 94.38 346 GLU A O 1
ATOM 2763 N N . ILE A 1 347 ? -7.318 -5.594 11.668 1.00 94.88 347 ILE A N 1
ATOM 2764 C CA . ILE A 1 347 ? -8.660 -5.555 11.064 1.00 94.88 347 ILE A CA 1
ATOM 2765 C C . ILE A 1 347 ? -8.824 -6.682 10.035 1.00 94.88 347 ILE A C 1
ATOM 2767 O O . ILE A 1 347 ? -9.900 -7.269 9.940 1.00 94.88 347 ILE A O 1
ATOM 2771 N N . ALA A 1 348 ? -7.772 -6.981 9.273 1.00 93.31 348 ALA A N 1
ATOM 2772 C CA . ALA A 1 348 ? -7.771 -8.013 8.240 1.00 93.31 348 ALA A CA 1
ATOM 2773 C C . ALA A 1 348 ? -7.562 -9.441 8.774 1.00 93.31 348 ALA A C 1
ATOM 2775 O O . ALA A 1 348 ? -7.707 -10.400 8.015 1.00 93.31 348 ALA A O 1
ATOM 2776 N N . GLY A 1 349 ? -7.167 -9.609 10.041 1.00 91.69 349 GLY A N 1
ATOM 2777 C CA . GLY A 1 349 ? -6.726 -10.905 10.567 1.00 91.69 349 GLY A CA 1
ATOM 2778 C C . GLY A 1 349 ? -5.415 -11.400 9.936 1.00 91.69 349 GLY A C 1
ATOM 2779 O O . GLY A 1 349 ? -5.220 -12.604 9.759 1.00 91.69 349 GLY A O 1
ATOM 2780 N N . VAL A 1 350 ? -4.537 -10.474 9.550 1.00 90.44 350 VAL A N 1
ATOM 2781 C CA . VAL A 1 350 ? -3.166 -10.750 9.104 1.00 90.44 350 VAL A CA 1
ATOM 2782 C C . VAL A 1 350 ? -2.235 -10.688 10.313 1.00 90.44 350 VAL A C 1
ATOM 2784 O O . VAL A 1 350 ? -2.326 -9.778 11.136 1.00 90.44 350 VAL A O 1
ATOM 2787 N N . GLU A 1 351 ? -1.328 -11.657 10.422 1.00 88.75 351 GLU A N 1
ATOM 2788 C CA . GLU A 1 351 ? -0.344 -11.708 11.502 1.00 88.75 351 GLU A CA 1
ATOM 2789 C C . GLU A 1 351 ? 0.628 -10.517 11.435 1.00 88.75 351 GLU A C 1
ATOM 2791 O O . GLU A 1 351 ? 1.257 -10.261 10.405 1.00 88.75 351 GLU A O 1
ATOM 2796 N N . ILE A 1 352 ? 0.796 -9.809 12.556 1.00 88.88 352 ILE A N 1
ATOM 2797 C CA . ILE A 1 352 ? 1.817 -8.766 12.688 1.00 88.88 352 ILE A CA 1
ATOM 2798 C C . ILE A 1 352 ? 3.141 -9.423 13.072 1.00 88.88 352 ILE A C 1
ATOM 2800 O O . ILE A 1 352 ? 3.329 -9.826 14.217 1.00 88.88 352 ILE A O 1
ATOM 2804 N N . LYS A 1 353 ? 4.079 -9.481 12.125 1.00 83.94 353 LYS A N 1
ATOM 2805 C CA . LYS A 1 353 ? 5.408 -10.064 12.366 1.00 83.94 353 LYS A CA 1
ATOM 2806 C C . LYS A 1 353 ? 6.343 -9.135 13.141 1.00 83.94 353 LYS A C 1
ATOM 2808 O O . LYS A 1 353 ? 7.057 -9.588 14.024 1.00 83.94 353 LYS A O 1
ATOM 2813 N N . ASN A 1 354 ? 6.337 -7.841 12.812 1.00 83.75 354 ASN A N 1
ATOM 2814 C CA . ASN A 1 354 ? 7.241 -6.843 13.392 1.00 83.75 354 ASN A CA 1
ATOM 2815 C C . ASN A 1 354 ? 6.481 -5.546 13.714 1.00 83.75 354 ASN A C 1
ATOM 2817 O O . ASN A 1 354 ? 6.425 -4.643 12.879 1.00 83.75 354 ASN A O 1
ATOM 2821 N N . PRO A 1 355 ? 5.886 -5.435 14.915 1.00 89.12 355 PRO A N 1
ATOM 2822 C CA . PRO A 1 355 ? 4.968 -4.344 15.243 1.00 89.12 355 PRO A CA 1
ATOM 2823 C C . PRO A 1 355 ? 5.634 -2.959 15.316 1.00 89.12 355 PRO A C 1
ATOM 2825 O O . PRO A 1 355 ? 4.970 -1.953 15.108 1.00 89.12 355 PRO A O 1
ATOM 2828 N N . GLU A 1 356 ? 6.941 -2.887 15.573 1.00 88.62 356 GLU A N 1
ATOM 2829 C CA . GLU A 1 356 ? 7.701 -1.627 15.668 1.00 88.62 356 GLU A CA 1
ATOM 2830 C C . GLU A 1 356 ? 8.704 -1.488 14.512 1.00 88.62 356 GLU A C 1
ATOM 2832 O O . GLU A 1 356 ? 9.830 -0.997 14.689 1.00 88.62 356 GLU A O 1
ATOM 2837 N N . LEU A 1 357 ? 8.381 -2.047 13.341 1.00 84.69 357 LEU A N 1
ATOM 2838 C CA . LEU A 1 357 ? 9.332 -2.103 12.242 1.00 84.69 357 LEU A CA 1
ATOM 2839 C C . LEU A 1 357 ? 9.742 -0.702 11.803 1.00 84.69 357 LEU A C 1
ATOM 2841 O O . LEU A 1 357 ? 10.936 -0.402 11.742 1.00 84.69 357 LEU A O 1
ATOM 2845 N N . LEU A 1 358 ? 8.751 0.130 11.506 1.00 88.19 358 LEU A N 1
ATOM 2846 C CA . LEU A 1 358 ? 8.910 1.384 10.785 1.00 88.19 358 LEU A CA 1
ATOM 2847 C C . LEU A 1 358 ? 9.418 2.481 11.727 1.00 88.19 358 LEU A C 1
ATOM 2849 O O . LEU A 1 358 ? 10.225 3.319 11.321 1.00 88.19 358 LEU A O 1
ATOM 2853 N N . THR A 1 359 ? 9.037 2.426 13.006 1.00 89.69 359 THR A N 1
ATOM 2854 C CA . THR A 1 359 ? 9.610 3.242 14.093 1.00 89.69 359 THR A CA 1
ATOM 2855 C C . THR A 1 359 ? 11.101 2.974 14.266 1.00 89.69 359 THR A C 1
ATOM 2857 O O . THR A 1 359 ? 11.921 3.897 14.264 1.00 89.69 359 THR A O 1
ATOM 2860 N N . TRP A 1 360 ? 11.483 1.700 14.367 1.00 86.00 360 TRP A N 1
ATOM 2861 C CA . TRP A 1 360 ? 12.891 1.317 14.448 1.00 86.00 360 TRP A CA 1
ATOM 2862 C C . TRP A 1 360 ? 13.644 1.711 13.178 1.00 86.00 360 TRP A C 1
ATOM 2864 O O . TRP A 1 360 ? 14.730 2.276 13.251 1.00 86.00 360 TRP A O 1
ATOM 2874 N N . ALA A 1 361 ? 13.052 1.487 12.009 1.00 80.25 361 ALA A N 1
ATOM 2875 C CA . ALA A 1 361 ? 13.677 1.798 10.736 1.00 80.25 361 ALA A CA 1
ATOM 2876 C C . ALA A 1 361 ? 14.007 3.299 10.628 1.00 80.25 361 ALA A C 1
ATOM 2878 O O . ALA A 1 361 ? 15.136 3.664 10.294 1.00 80.25 361 ALA A O 1
ATOM 2879 N N . ALA A 1 362 ? 13.071 4.163 11.034 1.00 82.62 362 ALA A N 1
ATOM 2880 C CA . ALA A 1 362 ? 13.258 5.613 11.070 1.00 82.62 362 ALA A CA 1
ATOM 2881 C C . ALA A 1 362 ? 14.407 6.066 11.988 1.00 82.62 362 ALA A C 1
ATOM 2883 O O . ALA A 1 362 ? 15.034 7.101 11.756 1.00 82.62 362 ALA A O 1
ATOM 2884 N N . THR A 1 363 ? 14.695 5.293 13.037 1.00 78.31 363 THR A N 1
ATOM 2885 C CA . THR A 1 363 ? 15.764 5.594 13.994 1.00 78.31 363 THR A CA 1
ATOM 2886 C C . THR A 1 363 ? 17.088 4.922 13.647 1.00 78.31 363 THR A C 1
ATOM 2888 O O . THR A 1 363 ? 18.118 5.430 14.073 1.00 78.31 363 THR A O 1
ATOM 2891 N N . HIS A 1 364 ? 17.103 3.843 12.858 1.00 71.81 364 HIS A N 1
ATOM 2892 C CA . HIS A 1 364 ? 18.302 3.027 12.633 1.00 71.81 364 HIS A CA 1
ATOM 2893 C C . HIS A 1 364 ? 18.882 3.145 11.217 1.00 71.81 364 HIS A C 1
ATOM 2895 O O . HIS A 1 364 ? 20.103 3.218 11.101 1.00 71.81 364 HIS A O 1
ATOM 2901 N N . PHE A 1 365 ? 18.074 3.275 10.153 1.00 65.12 365 PHE A N 1
ATOM 2902 C CA . PHE A 1 365 ? 18.609 3.363 8.777 1.00 65.12 365 PHE A CA 1
ATOM 2903 C C . PHE A 1 365 ? 19.433 4.624 8.517 1.00 65.12 365 PHE A C 1
ATOM 2905 O O . PHE A 1 365 ? 20.344 4.612 7.694 1.00 65.12 365 PHE A O 1
ATOM 2912 N N . LEU A 1 366 ? 19.144 5.713 9.231 1.00 51.84 366 LEU A N 1
ATOM 2913 C CA . LEU A 1 366 ? 19.906 6.956 9.109 1.00 51.84 366 LEU A CA 1
ATOM 2914 C C . LEU A 1 366 ? 20.962 7.119 10.213 1.00 51.84 366 LEU A C 1
ATOM 2916 O O . LEU A 1 366 ? 21.936 7.845 10.004 1.00 51.84 366 LEU A O 1
ATOM 2920 N N . ARG A 1 367 ? 20.831 6.420 11.355 1.00 43.50 367 ARG A N 1
ATOM 2921 C CA . ARG A 1 367 ? 21.821 6.455 12.454 1.00 43.50 367 ARG A CA 1
ATOM 2922 C C . ARG A 1 367 ? 22.936 5.414 12.332 1.00 43.50 367 ARG A C 1
ATOM 2924 O O . ARG A 1 367 ? 24.015 5.660 12.861 1.00 43.50 367 ARG A O 1
ATOM 2931 N N . SER A 1 368 ? 22.749 4.319 11.590 1.00 38.53 368 SER A N 1
ATOM 2932 C CA . SER A 1 368 ? 23.846 3.383 11.275 1.00 38.53 368 SER A CA 1
ATOM 2933 C C . SER A 1 368 ? 24.971 4.043 10.466 1.00 38.53 368 SER A C 1
ATOM 2935 O O . SER A 1 368 ? 26.088 3.542 10.434 1.00 38.53 368 SER A O 1
ATOM 2937 N N . SER A 1 369 ? 24.720 5.224 9.890 1.00 39.44 369 SER A N 1
ATOM 2938 C CA . SER A 1 369 ? 25.746 6.038 9.239 1.00 39.44 369 SER A CA 1
ATOM 2939 C C . SER A 1 369 ? 26.689 6.786 10.198 1.00 39.44 369 SER A C 1
ATOM 2941 O O . SER A 1 369 ? 27.611 7.443 9.711 1.00 39.44 369 SER A O 1
ATOM 2943 N N . SER A 1 370 ? 26.482 6.744 11.526 1.00 39.00 370 SER A N 1
ATOM 2944 C CA . SER A 1 370 ? 27.213 7.640 12.437 1.00 39.00 370 SER A CA 1
ATOM 2945 C C . SER A 1 370 ? 27.825 7.061 13.714 1.00 39.00 370 SER A C 1
ATOM 2947 O O . SER A 1 370 ? 28.565 7.817 14.341 1.00 39.00 370 SER A O 1
ATOM 2949 N N . GLN A 1 371 ? 27.599 5.803 14.126 1.00 36.00 371 GLN A N 1
ATOM 2950 C CA . GLN A 1 371 ? 28.114 5.361 15.443 1.00 36.00 371 GLN A CA 1
ATOM 2951 C C . GLN A 1 371 ? 28.735 3.965 15.564 1.00 36.00 371 GLN A C 1
ATOM 2953 O O . GLN A 1 371 ? 29.254 3.673 16.638 1.00 36.00 371 GLN A O 1
ATOM 2958 N N . ASP A 1 372 ? 28.797 3.151 14.507 1.00 36.44 372 ASP A N 1
ATOM 2959 C CA . ASP A 1 372 ? 29.492 1.859 14.583 1.00 36.44 372 ASP A CA 1
ATOM 2960 C C . ASP A 1 372 ? 30.631 1.760 13.546 1.00 36.44 372 ASP A C 1
ATOM 2962 O O . ASP A 1 372 ? 30.364 1.644 12.344 1.00 36.44 372 ASP A O 1
ATOM 2966 N N . PRO A 1 373 ? 31.907 1.868 13.967 1.00 36.62 373 PRO A N 1
ATOM 2967 C CA . PRO A 1 373 ? 33.049 1.818 13.058 1.00 36.62 373 PRO A CA 1
ATOM 2968 C C . PRO A 1 373 ? 33.243 0.452 12.377 1.00 36.62 373 PRO A C 1
ATOM 2970 O O . PRO A 1 373 ? 33.927 0.406 11.354 1.00 36.62 373 PRO A O 1
ATOM 2973 N N . GLU A 1 374 ? 32.629 -0.633 12.869 1.00 33.81 374 GLU A N 1
ATOM 2974 C CA . GLU A 1 374 ? 32.656 -1.940 12.189 1.00 33.81 374 GLU A CA 1
ATOM 2975 C C . GLU A 1 374 ? 31.563 -2.074 11.115 1.00 33.81 374 GLU A C 1
ATOM 2977 O O . GLU A 1 374 ? 31.831 -2.598 10.033 1.00 33.81 374 GLU A O 1
ATOM 2982 N N . VAL A 1 375 ? 30.365 -1.516 11.333 1.00 36.94 375 VAL A N 1
ATOM 2983 C CA . VAL A 1 375 ? 29.261 -1.543 10.343 1.00 36.94 375 VAL A CA 1
ATOM 2984 C C . VAL A 1 375 ? 29.472 -0.527 9.208 1.00 36.94 375 VAL A C 1
ATOM 2986 O O . VAL A 1 375 ? 29.011 -0.734 8.082 1.00 36.94 375 VAL A O 1
ATOM 2989 N N . ALA A 1 376 ? 30.260 0.528 9.451 1.00 35.28 376 ALA A N 1
ATOM 2990 C CA . ALA A 1 376 ? 30.629 1.562 8.476 1.00 35.28 376 ALA A CA 1
ATOM 2991 C C . ALA A 1 376 ? 31.405 1.055 7.235 1.00 35.28 376 ALA A C 1
ATOM 2993 O O . ALA A 1 376 ? 31.704 1.838 6.328 1.00 35.28 376 ALA A O 1
ATOM 2994 N N . GLN A 1 377 ? 31.725 -0.241 7.158 1.00 35.78 377 GLN A N 1
ATOM 2995 C CA . GLN A 1 377 ? 32.332 -0.858 5.976 1.00 35.78 377 GLN A CA 1
ATOM 2996 C C . GLN A 1 377 ? 31.334 -1.132 4.832 1.00 35.78 377 GLN A C 1
ATOM 2998 O O . GLN A 1 377 ? 31.773 -1.366 3.705 1.00 35.78 377 GLN A O 1
ATOM 3003 N N . THR A 1 378 ? 30.020 -0.999 5.060 1.00 36.09 378 THR A N 1
ATOM 3004 C CA . THR A 1 378 ? 29.003 -0.969 3.988 1.00 36.09 378 THR A CA 1
ATOM 3005 C C . THR A 1 378 ? 28.717 0.490 3.607 1.00 36.09 378 THR A C 1
ATOM 3007 O O . THR A 1 378 ? 28.089 1.264 4.326 1.00 36.09 378 THR A O 1
ATOM 3010 N N . ARG A 1 379 ? 29.372 0.933 2.529 1.00 44.72 379 ARG A N 1
ATOM 3011 C CA . ARG A 1 379 ? 29.772 2.334 2.313 1.00 44.72 379 ARG A CA 1
ATOM 3012 C C . ARG A 1 379 ? 28.581 3.270 2.026 1.00 44.72 379 ARG A C 1
ATOM 3014 O O . ARG A 1 379 ? 27.878 3.052 1.041 1.00 44.72 379 ARG A O 1
ATOM 3021 N N . PRO A 1 380 ? 28.414 4.388 2.763 1.00 47.78 380 PRO A N 1
ATOM 3022 C CA . PRO A 1 380 ? 27.481 5.440 2.368 1.00 47.78 380 PRO A CA 1
ATOM 3023 C C . PRO A 1 380 ? 27.877 6.028 1.003 1.00 47.78 380 PRO A C 1
ATOM 3025 O O . PRO A 1 380 ? 29.064 6.120 0.676 1.00 47.78 380 PRO A O 1
ATOM 3028 N N . GLY A 1 381 ? 26.898 6.488 0.217 1.00 56.06 381 GLY A N 1
ATOM 3029 C CA . GLY A 1 381 ? 27.162 7.211 -1.030 1.00 56.06 381 GLY A CA 1
ATOM 3030 C C . GLY A 1 381 ? 28.109 8.400 -0.814 1.00 56.06 381 GLY A C 1
ATOM 3031 O O . GLY A 1 381 ? 28.059 9.069 0.222 1.00 56.06 381 GLY A O 1
ATOM 3032 N N . SER A 1 382 ? 28.980 8.689 -1.790 1.00 64.25 382 SER A N 1
ATOM 3033 C CA . SER A 1 382 ? 30.070 9.673 -1.645 1.00 64.25 382 SER A CA 1
ATOM 3034 C C . SER A 1 382 ? 29.601 11.069 -1.218 1.00 64.25 382 SER A C 1
ATOM 3036 O O . SER A 1 382 ? 30.342 11.780 -0.544 1.00 64.25 382 SER A O 1
ATOM 3038 N N . TYR A 1 383 ? 28.370 11.457 -1.563 1.00 63.19 383 TYR A N 1
ATOM 3039 C CA . TYR A 1 383 ? 27.785 12.727 -1.130 1.00 63.19 383 TYR A CA 1
ATOM 3040 C C . TYR A 1 383 ? 27.434 12.738 0.367 1.00 63.19 383 TYR A C 1
ATOM 3042 O O . TYR A 1 383 ? 27.736 13.702 1.069 1.00 63.19 383 TYR A O 1
ATOM 3050 N N . THR A 1 384 ? 26.863 11.650 0.886 1.00 62.50 384 THR A N 1
ATOM 3051 C CA . THR A 1 384 ? 26.553 11.494 2.316 1.00 62.50 384 THR A CA 1
ATOM 3052 C C . THR A 1 384 ? 27.829 11.509 3.153 1.00 62.50 384 THR A C 1
ATOM 3054 O O . THR A 1 384 ? 27.903 12.222 4.155 1.00 62.50 384 THR A O 1
ATOM 3057 N N . VAL A 1 385 ? 28.868 10.798 2.702 1.00 68.31 385 VAL A N 1
ATOM 3058 C CA . VAL A 1 385 ? 30.183 10.830 3.356 1.00 68.31 385 VAL A CA 1
ATOM 3059 C C . VAL A 1 385 ? 30.777 12.240 3.316 1.00 68.31 385 VAL A C 1
ATOM 3061 O O . VAL A 1 385 ? 31.222 12.740 4.345 1.00 68.31 385 VAL A O 1
ATOM 3064 N N . PHE A 1 386 ? 30.707 12.932 2.175 1.00 79.06 386 PHE A N 1
ATOM 3065 C CA . PHE A 1 386 ? 31.142 14.327 2.058 1.00 79.06 386 PHE A CA 1
ATOM 3066 C C . PHE A 1 386 ? 30.416 15.260 3.046 1.00 79.06 386 PHE A C 1
ATOM 3068 O O . PHE A 1 386 ? 31.067 16.037 3.748 1.00 79.06 386 PHE A O 1
ATOM 3075 N N . MET A 1 387 ? 29.088 15.162 3.167 1.00 71.25 387 MET A N 1
ATOM 3076 C CA . MET A 1 387 ? 28.313 15.981 4.109 1.00 71.25 387 MET A CA 1
ATOM 3077 C C . MET A 1 387 ? 28.694 15.701 5.567 1.00 71.25 387 MET A C 1
ATOM 3079 O O . MET A 1 387 ? 28.761 16.628 6.379 1.00 71.25 387 MET A O 1
ATOM 3083 N N . ASN A 1 388 ? 29.006 14.448 5.900 1.00 66.00 388 ASN A N 1
ATOM 3084 C CA . ASN A 1 388 ? 29.493 14.074 7.226 1.00 66.00 388 ASN A CA 1
ATOM 3085 C C . ASN A 1 388 ? 30.901 14.625 7.501 1.00 66.00 388 ASN A C 1
ATOM 3087 O O . ASN A 1 388 ? 31.127 15.191 8.571 1.00 66.00 388 ASN A O 1
ATOM 3091 N N . LEU A 1 389 ? 31.816 14.567 6.527 1.00 76.94 389 LEU A N 1
ATOM 3092 C CA . LEU A 1 389 ? 33.141 15.188 6.642 1.00 76.94 389 LEU A CA 1
ATOM 3093 C C . LEU A 1 389 ? 33.045 16.705 6.838 1.00 76.94 389 LEU A C 1
ATOM 3095 O O . LEU A 1 389 ? 33.777 17.266 7.649 1.00 76.94 389 LEU A O 1
ATOM 3099 N N . ARG A 1 390 ? 32.095 17.371 6.170 1.00 79.88 390 ARG A N 1
ATOM 3100 C CA . ARG A 1 390 ? 31.862 18.812 6.342 1.00 79.88 390 ARG A CA 1
ATOM 3101 C C . ARG A 1 390 ? 31.382 19.154 7.748 1.00 79.88 390 ARG A C 1
ATOM 3103 O O . ARG A 1 390 ? 31.892 20.088 8.363 1.00 79.88 390 ARG A O 1
ATOM 3110 N N . ARG A 1 391 ? 30.422 18.390 8.276 1.00 71.12 391 ARG A N 1
ATOM 3111 C CA . ARG A 1 391 ? 29.953 18.550 9.662 1.00 71.12 391 ARG A CA 1
ATOM 3112 C C . ARG A 1 391 ? 31.092 18.340 10.656 1.00 71.12 391 ARG A C 1
ATOM 3114 O O . ARG A 1 391 ? 31.226 19.133 11.581 1.00 71.12 391 ARG A O 1
ATOM 3121 N N . ARG A 1 392 ? 31.933 17.328 10.427 1.00 73.50 392 ARG A N 1
ATOM 3122 C CA . ARG A 1 392 ? 33.111 17.036 11.250 1.00 73.50 392 ARG A CA 1
ATOM 3123 C C . ARG A 1 392 ? 34.126 18.179 11.233 1.00 73.50 392 ARG A C 1
ATOM 3125 O O . ARG A 1 392 ? 34.526 18.629 12.298 1.00 73.50 392 ARG A O 1
ATOM 3132 N N . GLN A 1 393 ? 34.473 18.699 10.053 1.00 80.38 393 GLN A N 1
ATOM 3133 C CA . GLN A 1 393 ? 35.378 19.846 9.907 1.00 80.38 393 GLN A CA 1
ATOM 3134 C C . GLN A 1 393 ? 34.873 21.069 10.694 1.00 80.38 393 GLN A C 1
ATOM 3136 O O . GLN A 1 393 ? 35.641 21.731 11.387 1.00 80.38 393 GLN A O 1
ATOM 3141 N N . ASN A 1 394 ? 33.564 21.338 10.631 1.00 75.88 394 ASN A N 1
ATOM 3142 C CA . ASN A 1 394 ? 32.940 22.443 11.361 1.00 75.88 394 ASN A CA 1
ATOM 3143 C C . ASN A 1 394 ? 32.920 22.216 12.880 1.00 75.88 394 ASN A C 1
ATOM 3145 O O . ASN A 1 394 ? 33.136 23.158 13.634 1.00 75.88 394 ASN A O 1
ATOM 3149 N N . ALA A 1 395 ? 32.651 20.987 13.327 1.00 67.56 395 ALA A N 1
ATOM 3150 C CA . ALA A 1 395 ? 32.589 20.646 14.746 1.00 67.56 395 ALA A CA 1
ATOM 3151 C C . ALA A 1 395 ? 33.974 20.640 15.412 1.00 67.56 395 ALA A C 1
ATOM 3153 O O . ALA A 1 395 ? 34.114 21.093 16.543 1.00 67.56 395 ALA A O 1
ATOM 3154 N N . GLU A 1 396 ? 34.997 20.149 14.709 1.00 79.94 396 GLU A N 1
ATOM 3155 C CA . GLU A 1 396 ? 36.373 20.069 15.216 1.00 79.94 396 GLU A CA 1
ATOM 3156 C C . GLU A 1 396 ? 37.144 21.390 15.053 1.00 79.94 396 GLU A C 1
ATOM 3158 O O . GLU A 1 396 ? 38.230 21.538 15.608 1.00 79.94 396 GLU A O 1
ATOM 3163 N N . GLY A 1 397 ? 36.619 22.348 14.279 1.00 85.19 397 GLY A N 1
ATOM 3164 C CA . GLY A 1 397 ? 37.259 23.648 14.049 1.00 85.19 397 GLY A CA 1
ATOM 3165 C C . GLY A 1 397 ? 38.616 23.565 13.339 1.00 85.19 397 GLY A C 1
ATOM 3166 O O . GLY A 1 397 ? 39.373 24.533 13.355 1.00 85.19 397 GLY A O 1
ATOM 3167 N N . ARG A 1 398 ? 38.935 22.423 12.716 1.00 89.75 398 ARG A N 1
ATOM 3168 C CA . ARG A 1 398 ? 40.186 22.181 11.984 1.00 89.75 398 ARG A CA 1
ATOM 3169 C C . ARG A 1 398 ? 39.896 21.792 10.545 1.00 89.75 398 ARG A C 1
ATOM 3171 O O . ARG A 1 398 ? 38.878 21.164 10.272 1.00 89.75 398 ARG A O 1
ATOM 3178 N N . LEU A 1 399 ? 40.814 22.108 9.638 1.00 88.81 399 LEU A N 1
ATOM 3179 C CA . LEU A 1 399 ? 40.748 21.629 8.258 1.00 88.81 399 LEU A CA 1
ATOM 3180 C C . LEU A 1 399 ? 41.130 20.145 8.197 1.00 88.81 399 LEU A C 1
ATOM 3182 O O . LEU A 1 399 ? 42.085 19.720 8.848 1.00 88.81 399 LEU A O 1
ATOM 3186 N N . LEU A 1 400 ? 40.380 19.370 7.415 1.00 84.19 400 LEU A N 1
ATOM 3187 C CA . LEU A 1 400 ? 40.734 17.984 7.113 1.00 84.19 400 LEU A CA 1
ATOM 3188 C C . LEU A 1 400 ? 41.817 17.964 6.030 1.00 84.19 400 LEU A C 1
ATOM 3190 O O . LEU A 1 400 ? 41.724 18.700 5.044 1.00 84.19 400 LEU A O 1
ATOM 3194 N N . SER A 1 401 ? 42.830 17.120 6.210 1.00 88.81 401 SER A N 1
ATOM 3195 C CA . SER A 1 401 ? 43.906 16.937 5.232 1.00 88.81 401 SER A CA 1
ATOM 3196 C C . SER A 1 401 ? 43.425 16.195 3.979 1.00 88.81 401 SER A C 1
ATOM 3198 O O . SER A 1 401 ? 42.430 15.466 4.007 1.00 88.81 401 SER A O 1
ATOM 3200 N N . ALA A 1 402 ? 44.153 16.346 2.868 1.00 86.19 402 ALA A N 1
ATOM 3201 C CA . ALA A 1 402 ? 43.881 15.593 1.642 1.00 86.19 402 ALA A CA 1
ATOM 3202 C C . ALA A 1 402 ? 43.923 14.068 1.863 1.00 86.19 402 ALA A C 1
ATOM 3204 O O . ALA A 1 402 ? 43.071 13.354 1.332 1.00 86.19 402 ALA A O 1
ATOM 3205 N N . GLU A 1 403 ? 44.863 13.590 2.684 1.00 84.94 403 GLU A N 1
ATOM 3206 C CA . GLU A 1 403 ? 45.009 12.177 3.057 1.00 84.94 403 GLU A CA 1
ATOM 3207 C C . GLU A 1 403 ? 43.756 11.664 3.784 1.00 84.94 403 GLU A C 1
ATOM 3209 O O . GLU A 1 403 ? 43.153 10.672 3.372 1.00 84.94 403 GLU A O 1
ATOM 3214 N N . GLU A 1 404 ? 43.297 12.399 4.807 1.00 80.94 404 GLU A N 1
ATOM 3215 C CA . GLU A 1 404 ? 42.072 12.070 5.543 1.00 80.94 404 GLU A CA 1
ATOM 3216 C C . GLU A 1 404 ? 40.867 12.030 4.594 1.00 80.94 404 GLU A C 1
ATOM 3218 O O . GLU A 1 404 ? 40.108 11.065 4.589 1.00 80.94 404 GLU A O 1
ATOM 3223 N N . ILE A 1 405 ? 40.696 13.037 3.733 1.00 84.75 405 ILE A N 1
ATOM 3224 C CA . ILE A 1 405 ? 39.559 13.102 2.800 1.00 84.75 405 ILE A CA 1
ATOM 3225 C C . ILE A 1 405 ? 39.572 11.921 1.813 1.00 84.75 405 ILE A C 1
ATOM 3227 O O . ILE A 1 405 ? 38.517 11.336 1.553 1.00 84.75 405 ILE A O 1
ATOM 3231 N N . ARG A 1 406 ? 40.744 11.538 1.286 1.00 81.88 406 ARG A N 1
ATOM 3232 C CA . ARG A 1 406 ? 40.905 10.382 0.383 1.00 81.88 406 ARG A CA 1
ATOM 3233 C C . ARG A 1 406 ? 40.561 9.064 1.061 1.00 81.88 406 ARG A C 1
ATOM 3235 O O . ARG A 1 406 ? 39.893 8.234 0.445 1.00 81.88 406 ARG A O 1
ATOM 3242 N N . GLN A 1 407 ? 40.942 8.905 2.327 1.00 76.62 407 GLN A N 1
ATOM 3243 C CA . GLN A 1 407 ? 40.623 7.717 3.116 1.00 76.62 407 GLN A CA 1
ATOM 3244 C C . GLN A 1 407 ? 39.108 7.508 3.261 1.00 76.62 407 GLN A C 1
ATOM 3246 O O . GLN A 1 407 ? 38.634 6.376 3.182 1.00 76.62 407 GLN A O 1
ATOM 3251 N N . TYR A 1 408 ? 38.339 8.587 3.435 1.00 75.06 408 TYR A N 1
ATOM 3252 C CA . TYR A 1 408 ? 36.884 8.502 3.598 1.00 75.06 408 TYR A CA 1
ATOM 3253 C C . TYR A 1 408 ? 36.113 8.450 2.267 1.00 75.06 408 TYR A C 1
ATOM 3255 O O . TYR A 1 408 ? 34.997 7.938 2.235 1.00 75.06 408 TYR A O 1
ATOM 3263 N N . LEU A 1 409 ? 36.679 8.931 1.153 1.00 79.75 409 LEU A N 1
ATOM 3264 C CA . LEU A 1 409 ? 36.008 8.985 -0.158 1.00 79.75 409 LEU A CA 1
ATOM 3265 C C . LEU A 1 409 ? 36.695 8.153 -1.268 1.00 79.75 409 LEU A C 1
ATOM 3267 O O . LEU A 1 409 ? 36.769 8.615 -2.411 1.00 79.75 409 LEU A O 1
ATOM 3271 N N . PRO A 1 410 ? 37.149 6.909 -1.020 1.00 73.06 410 PRO A N 1
ATOM 3272 C CA . PRO A 1 410 ? 37.989 6.174 -1.971 1.00 73.06 410 PRO A CA 1
ATOM 3273 C C . PRO A 1 410 ? 37.272 5.897 -3.297 1.00 73.06 410 PRO A C 1
ATOM 3275 O O . PRO A 1 410 ? 37.859 6.016 -4.366 1.00 73.06 410 PRO A O 1
ATOM 3278 N N . ALA A 1 411 ? 35.970 5.601 -3.255 1.00 64.88 411 ALA A N 1
ATOM 3279 C CA . ALA A 1 411 ? 35.174 5.370 -4.459 1.00 64.88 411 ALA A CA 1
ATOM 3280 C C . ALA A 1 411 ? 35.043 6.628 -5.339 1.00 64.88 411 ALA A C 1
ATOM 3282 O O . ALA A 1 411 ? 35.012 6.515 -6.563 1.00 64.88 411 ALA A O 1
ATOM 3283 N N . LEU A 1 412 ? 34.995 7.820 -4.731 1.00 75.12 412 LEU A N 1
ATOM 3284 C CA . LEU A 1 412 ? 34.904 9.080 -5.468 1.00 75.12 412 LEU A CA 1
ATOM 3285 C C . LEU A 1 412 ? 36.213 9.366 -6.207 1.00 75.12 412 LEU A C 1
ATOM 3287 O O . LEU A 1 412 ? 36.174 9.699 -7.386 1.00 75.12 412 LEU A O 1
ATOM 3291 N N . PHE A 1 413 ? 37.354 9.180 -5.541 1.00 80.44 413 PHE A N 1
ATOM 3292 C CA . PHE A 1 413 ? 38.673 9.402 -6.140 1.00 80.44 413 PHE A CA 1
ATOM 3293 C C . PHE A 1 413 ? 39.067 8.315 -7.142 1.00 80.44 413 PHE A C 1
ATOM 3295 O O . PHE A 1 413 ? 39.679 8.628 -8.154 1.00 80.44 413 PHE A O 1
ATOM 3302 N N . ASN A 1 414 ? 38.647 7.064 -6.937 1.00 75.69 414 ASN A N 1
ATOM 3303 C CA . ASN A 1 414 ? 38.820 6.017 -7.949 1.00 75.69 414 ASN A CA 1
ATOM 3304 C C . ASN A 1 414 ? 38.031 6.330 -9.227 1.00 75.69 414 ASN A C 1
ATOM 3306 O O . ASN A 1 414 ? 38.451 5.975 -10.324 1.00 75.69 414 ASN A O 1
ATOM 3310 N N . ARG A 1 415 ? 36.872 6.982 -9.084 1.00 63.66 415 ARG A N 1
ATOM 3311 C CA . ARG A 1 415 ? 36.016 7.356 -10.210 1.00 63.66 415 ARG A CA 1
ATOM 3312 C C . ARG A 1 415 ? 36.443 8.662 -10.886 1.00 63.66 415 ARG A C 1
ATOM 3314 O O . ARG A 1 415 ? 36.255 8.787 -12.091 1.00 63.66 415 ARG A O 1
ATOM 3321 N N . PHE A 1 416 ? 36.987 9.605 -10.121 1.00 77.25 416 PHE A N 1
ATOM 3322 C CA . PHE A 1 416 ? 37.476 10.906 -10.587 1.00 77.25 416 PHE A CA 1
ATOM 3323 C C . PHE A 1 416 ? 38.899 11.142 -10.058 1.00 77.25 416 PHE A C 1
ATOM 3325 O O . PHE A 1 416 ? 39.072 11.891 -9.089 1.00 77.25 416 PHE A O 1
ATOM 3332 N N . PRO A 1 417 ? 39.924 10.485 -10.634 1.00 83.06 417 PRO A N 1
ATOM 3333 C CA . PRO A 1 417 ? 41.306 10.610 -10.168 1.00 83.06 417 PRO A CA 1
ATOM 3334 C C . PRO A 1 417 ? 41.808 12.059 -10.158 1.00 83.06 417 PRO A C 1
ATOM 3336 O O . PRO A 1 417 ? 42.515 12.462 -9.238 1.00 83.06 417 PRO A O 1
ATOM 3339 N N . GLU A 1 418 ? 41.357 12.873 -11.115 1.00 84.06 418 GLU A N 1
ATOM 3340 C CA . GLU A 1 418 ? 41.683 14.296 -11.242 1.00 84.06 418 GLU A CA 1
ATOM 3341 C C . GLU A 1 418 ? 41.216 15.135 -10.043 1.00 84.06 418 GLU A C 1
ATOM 3343 O O . GLU A 1 418 ? 41.828 16.147 -9.696 1.00 84.06 418 GLU A O 1
ATOM 3348 N N . LEU A 1 419 ? 40.153 14.700 -9.355 1.00 85.38 419 LEU A N 1
ATOM 3349 C CA . LEU A 1 419 ? 39.704 15.337 -8.120 1.00 85.38 419 LEU A CA 1
ATOM 3350 C C . LEU A 1 419 ? 40.737 15.149 -7.002 1.00 85.38 419 LEU A C 1
ATOM 3352 O O . LEU A 1 419 ? 40.864 16.011 -6.133 1.00 85.38 419 LEU A O 1
ATOM 3356 N N . GLY A 1 420 ? 41.489 14.045 -7.033 1.00 86.81 420 GLY A N 1
ATOM 3357 C CA . GLY A 1 420 ? 42.565 13.760 -6.090 1.00 86.81 420 GLY A CA 1
ATOM 3358 C C . GLY A 1 420 ? 43.638 14.839 -6.121 1.00 86.81 420 GLY A C 1
ATOM 3359 O O . GLY A 1 420 ? 44.052 15.311 -5.059 1.00 86.81 420 GLY A O 1
ATOM 3360 N N . ASP A 1 421 ? 44.035 15.269 -7.315 1.00 88.81 421 ASP A N 1
ATOM 3361 C CA . ASP A 1 421 ? 45.049 16.307 -7.508 1.00 88.81 421 ASP A CA 1
ATOM 3362 C C . ASP A 1 421 ? 44.538 17.683 -7.077 1.00 88.81 421 ASP A C 1
ATOM 3364 O O . ASP A 1 421 ? 45.258 18.434 -6.421 1.00 88.81 421 ASP A O 1
ATOM 3368 N N . LEU A 1 422 ? 43.269 17.997 -7.360 1.00 88.62 422 LEU A N 1
ATOM 3369 C CA . LEU A 1 422 ? 42.639 19.251 -6.928 1.00 88.62 422 LEU A CA 1
ATOM 3370 C C . LEU A 1 422 ? 42.538 19.354 -5.400 1.00 88.62 422 LEU A C 1
ATOM 3372 O O . LEU A 1 422 ? 42.795 20.414 -4.828 1.00 88.62 422 LEU A O 1
ATOM 3376 N N . VAL A 1 423 ? 42.193 18.251 -4.733 1.00 90.62 423 VAL A N 1
ATOM 3377 C CA . VAL A 1 423 ? 42.127 18.170 -3.266 1.00 90.62 423 VAL A CA 1
ATOM 3378 C C . VAL A 1 423 ? 43.521 18.309 -2.651 1.00 90.62 423 VAL A C 1
ATOM 3380 O O . VAL A 1 423 ? 43.680 19.053 -1.681 1.00 90.62 423 VAL A O 1
ATOM 3383 N N . GLN A 1 424 ? 44.537 17.667 -3.237 1.00 89.94 424 GLN A N 1
ATOM 3384 C CA . GLN A 1 424 ? 45.924 17.805 -2.787 1.00 89.94 424 GLN A CA 1
ATOM 3385 C C . GLN A 1 424 ? 46.429 19.237 -2.977 1.00 89.94 424 GLN A C 1
ATOM 3387 O O . GLN A 1 424 ? 46.929 19.841 -2.036 1.00 89.94 424 GLN A O 1
ATOM 3392 N N . GLN A 1 425 ? 46.197 19.832 -4.147 1.00 89.56 425 GLN A N 1
ATOM 3393 C CA . GLN A 1 425 ? 46.608 21.200 -4.443 1.00 89.56 425 GLN A CA 1
ATOM 3394 C C . GLN A 1 425 ? 45.932 22.225 -3.519 1.00 89.56 425 GLN A C 1
ATOM 3396 O O . GLN A 1 425 ? 46.560 23.207 -3.121 1.00 89.56 425 GLN A O 1
ATOM 3401 N N . ALA A 1 426 ? 44.654 22.024 -3.183 1.00 87.75 426 ALA A N 1
ATOM 3402 C CA . ALA A 1 426 ? 43.956 22.861 -2.212 1.00 87.75 426 ALA A CA 1
ATOM 3403 C C . ALA A 1 426 ? 44.583 22.729 -0.815 1.00 87.75 426 ALA A C 1
ATOM 3405 O O . ALA A 1 426 ? 44.820 23.746 -0.163 1.00 87.75 426 ALA A O 1
ATOM 3406 N N . SER A 1 427 ? 44.907 21.501 -0.400 1.00 88.06 427 SER A N 1
ATOM 3407 C CA . SER A 1 427 ? 45.587 21.216 0.867 1.00 88.06 427 SER A CA 1
ATOM 3408 C C . SER A 1 427 ? 46.976 21.864 0.934 1.00 88.06 427 SER A C 1
ATOM 3410 O O . SER A 1 427 ? 47.280 22.550 1.907 1.00 88.06 427 SER A O 1
ATOM 3412 N N . ASP A 1 428 ? 47.792 21.724 -0.112 1.00 87.75 428 ASP A N 1
ATOM 3413 C CA . ASP A 1 428 ? 49.163 22.256 -0.175 1.00 87.75 428 ASP A CA 1
ATOM 3414 C C . ASP A 1 428 ? 49.198 23.793 -0.139 1.00 87.75 428 ASP A C 1
ATOM 3416 O O . ASP A 1 428 ? 50.143 24.397 0.365 1.00 87.75 428 ASP A O 1
ATOM 3420 N N . LYS A 1 429 ? 48.142 24.443 -0.644 1.00 86.75 429 LYS A N 1
ATOM 3421 C CA . LYS A 1 429 ? 47.963 25.905 -0.603 1.00 86.75 429 LYS A CA 1
ATOM 3422 C C . LYS A 1 429 ? 47.350 26.410 0.712 1.00 86.75 429 LYS A C 1
ATOM 3424 O O . LYS A 1 429 ? 47.095 27.605 0.838 1.00 86.75 429 LYS A O 1
ATOM 3429 N N . GLY A 1 430 ? 47.083 25.526 1.678 1.00 81.56 430 GLY A N 1
ATOM 3430 C CA . GLY A 1 430 ? 46.454 25.876 2.955 1.00 81.56 430 GLY A CA 1
ATOM 3431 C C . GLY A 1 430 ? 44.967 26.233 2.845 1.00 81.56 430 GLY A C 1
ATOM 3432 O O . GLY A 1 430 ? 44.408 26.853 3.750 1.00 81.56 430 GLY A O 1
ATOM 3433 N N . HIS A 1 431 ? 44.311 25.873 1.741 1.00 83.69 431 HIS A N 1
ATOM 3434 C CA . HIS A 1 431 ? 42.870 26.036 1.574 1.00 83.69 431 HIS A CA 1
ATOM 3435 C C . HIS A 1 431 ? 42.114 24.824 2.128 1.00 83.69 431 HIS A C 1
ATOM 3437 O O . HIS A 1 431 ? 42.670 23.745 2.327 1.00 83.69 431 HIS A O 1
ATOM 3443 N N . ALA A 1 432 ? 40.806 24.980 2.355 1.00 85.38 432 ALA A N 1
ATOM 3444 C CA . ALA A 1 432 ? 39.958 23.867 2.762 1.00 85.38 432 ALA A CA 1
ATOM 3445 C C . ALA A 1 432 ? 39.907 22.814 1.644 1.00 85.38 432 ALA A C 1
ATOM 3447 O O . ALA A 1 432 ? 39.201 22.997 0.653 1.00 85.38 432 ALA A O 1
ATOM 3448 N N . ALA A 1 433 ? 40.627 21.705 1.803 1.00 86.94 433 ALA A N 1
ATOM 3449 C CA . ALA A 1 433 ? 40.718 20.639 0.805 1.00 86.94 433 ALA A CA 1
ATOM 3450 C C . ALA A 1 433 ? 39.336 20.054 0.437 1.00 86.94 433 ALA A C 1
ATOM 3452 O O . ALA A 1 433 ? 39.074 19.715 -0.717 1.00 86.94 433 ALA A O 1
ATOM 3453 N N . LEU A 1 434 ? 38.398 20.059 1.392 1.00 87.50 434 LEU A N 1
ATOM 3454 C CA . LEU A 1 434 ? 37.007 19.647 1.186 1.00 87.50 434 LEU A CA 1
ATOM 3455 C C . LEU A 1 434 ? 36.238 20.544 0.189 1.00 87.50 434 LEU A C 1
ATOM 3457 O O . LEU A 1 434 ? 35.256 20.100 -0.403 1.00 87.50 434 LEU A O 1
ATOM 3461 N N . SER A 1 435 ? 36.681 21.787 -0.038 1.00 86.00 435 SER A N 1
ATOM 3462 C CA . SER A 1 435 ? 36.034 22.719 -0.977 1.00 86.00 435 SER A CA 1
ATOM 3463 C C . SER A 1 435 ? 36.178 22.296 -2.441 1.00 86.00 435 SER A C 1
ATOM 3465 O O . SER A 1 435 ? 35.281 22.559 -3.237 1.00 86.00 435 SER A O 1
ATOM 3467 N N . ALA A 1 436 ? 37.248 21.578 -2.800 1.00 87.06 436 ALA A N 1
ATOM 3468 C CA . ALA A 1 436 ? 37.409 21.019 -4.143 1.00 87.06 436 ALA A CA 1
ATOM 3469 C C . ALA A 1 436 ? 36.367 19.916 -4.412 1.00 87.06 436 ALA A C 1
ATOM 3471 O O . ALA A 1 436 ? 35.776 19.854 -5.491 1.00 87.06 436 ALA A O 1
ATOM 3472 N N . VAL A 1 437 ? 36.066 19.098 -3.397 1.00 83.62 437 VAL A N 1
ATOM 3473 C CA . VAL A 1 437 ? 34.993 18.091 -3.449 1.00 83.62 437 VAL A CA 1
ATOM 3474 C C . VAL A 1 437 ? 33.617 18.763 -3.528 1.00 83.62 437 VAL A C 1
ATOM 3476 O O . VAL A 1 437 ? 32.766 18.349 -4.313 1.00 83.62 437 VAL A O 1
ATOM 3479 N N . GLU A 1 438 ? 33.406 19.845 -2.774 1.00 85.50 438 GLU A N 1
ATOM 3480 C CA . GLU A 1 438 ? 32.179 20.648 -2.841 1.00 85.50 438 GLU A CA 1
ATOM 3481 C C . GLU A 1 438 ? 31.962 21.252 -4.236 1.00 85.50 438 GLU A C 1
ATOM 3483 O O . GLU A 1 438 ? 30.868 21.163 -4.792 1.00 85.50 438 GLU A O 1
ATOM 3488 N N . GLN A 1 439 ? 33.012 21.821 -4.833 1.00 82.38 439 GLN A N 1
ATOM 3489 C CA . GLN A 1 439 ? 32.969 22.352 -6.193 1.00 82.38 439 GLN A CA 1
ATOM 3490 C C . GLN A 1 439 ? 32.647 21.265 -7.218 1.00 82.38 439 GLN A C 1
ATOM 3492 O O .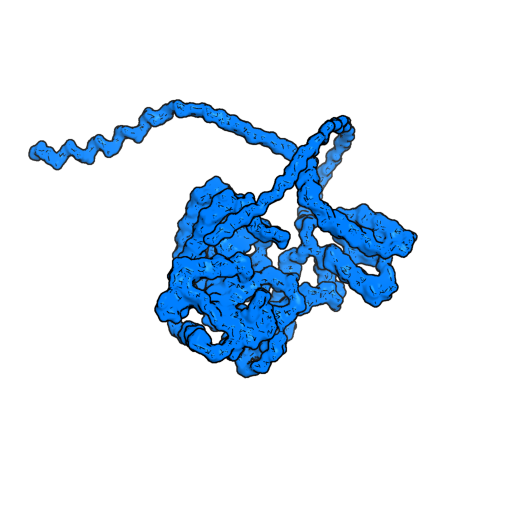 GLN A 1 439 ? 31.838 21.516 -8.105 1.00 82.38 439 GLN A O 1
ATOM 3497 N N . HIS A 1 440 ? 33.200 20.056 -7.075 1.00 82.56 440 HIS A N 1
ATOM 3498 C CA . HIS A 1 440 ? 32.867 18.927 -7.948 1.00 82.56 440 HIS A CA 1
ATOM 3499 C C . HIS A 1 440 ? 31.368 18.588 -7.903 1.00 82.56 440 HIS A C 1
ATOM 3501 O O . HIS A 1 440 ? 30.729 18.437 -8.948 1.00 82.56 440 HIS A O 1
ATOM 3507 N N . PHE A 1 441 ? 30.775 18.516 -6.707 1.00 75.81 441 PHE A N 1
ATOM 3508 C CA . PHE A 1 441 ? 29.336 18.268 -6.571 1.00 75.81 441 PHE A CA 1
ATOM 3509 C C . PHE A 1 441 ? 28.489 19.427 -7.113 1.00 75.81 441 PHE A C 1
ATOM 3511 O O . PHE A 1 441 ? 27.497 19.187 -7.803 1.00 75.81 441 PHE A O 1
ATOM 3518 N N . ASN A 1 442 ? 28.915 20.670 -6.884 1.00 73.06 442 ASN A N 1
ATOM 3519 C CA . ASN A 1 442 ? 28.216 21.859 -7.372 1.00 73.06 442 ASN A CA 1
ATOM 3520 C C . ASN A 1 442 ? 28.314 22.025 -8.899 1.00 73.06 442 ASN A C 1
ATOM 3522 O O . ASN A 1 442 ? 27.369 22.462 -9.544 1.00 73.06 442 ASN A O 1
ATOM 3526 N N . GLN A 1 443 ? 29.423 21.635 -9.523 1.00 68.25 443 GLN A N 1
ATOM 3527 C CA . GLN A 1 443 ? 29.560 21.660 -10.982 1.00 68.25 443 GLN A CA 1
ATOM 3528 C C . GLN A 1 443 ? 28.667 20.608 -11.654 1.00 68.25 443 GLN A C 1
ATOM 3530 O O . GLN A 1 443 ? 28.118 20.861 -12.726 1.00 68.25 443 GLN A O 1
ATOM 3535 N N . LYS A 1 444 ? 28.451 19.452 -11.012 1.00 56.69 444 LYS A N 1
ATOM 3536 C CA . LYS A 1 444 ? 27.496 18.441 -11.495 1.00 56.69 444 LYS A CA 1
ATOM 3537 C C . LYS A 1 444 ? 26.034 18.841 -11.311 1.00 56.69 444 LYS A C 1
ATOM 3539 O O . LYS A 1 444 ? 25.209 18.477 -12.152 1.00 56.69 444 LYS A O 1
ATOM 3544 N N . SER A 1 445 ? 25.706 19.595 -10.261 1.00 46.66 445 SER A N 1
ATOM 3545 C CA . SER A 1 445 ? 24.351 20.124 -10.061 1.00 46.66 445 SER A CA 1
ATOM 3546 C C . SER A 1 445 ? 24.019 21.302 -10.989 1.00 46.66 445 SER A C 1
ATOM 3548 O O . SER A 1 445 ? 22.845 21.537 -11.260 1.00 46.66 445 SER A O 1
ATOM 3550 N N . VAL A 1 446 ? 25.029 21.988 -11.540 1.00 40.59 446 VAL A N 1
ATOM 3551 C CA . VAL A 1 446 ? 24.872 23.120 -12.479 1.00 40.59 446 VAL A CA 1
ATOM 3552 C C . VAL A 1 446 ? 24.860 22.696 -13.959 1.00 40.59 446 VAL A C 1
ATOM 3554 O O . VAL A 1 446 ? 24.507 23.506 -14.814 1.00 40.59 446 VAL A O 1
ATOM 3557 N N . GLN A 1 447 ? 25.158 21.434 -14.299 1.00 41.81 447 GLN A N 1
ATOM 3558 C CA . GLN A 1 447 ? 24.971 20.948 -15.675 1.00 41.81 447 GLN A CA 1
ATOM 3559 C C . GLN A 1 447 ? 23.495 21.019 -16.060 1.00 41.81 447 GLN A C 1
ATOM 3561 O O . GLN A 1 447 ? 22.674 20.232 -15.576 1.00 41.81 447 GLN A O 1
ATOM 3566 N N . THR A 1 448 ? 23.163 21.953 -16.950 1.00 47.81 448 THR A N 1
ATOM 3567 C CA . THR A 1 448 ? 21.792 22.117 -17.419 1.00 47.81 448 THR A CA 1
ATOM 3568 C C . THR A 1 448 ? 21.374 20.886 -18.231 1.00 47.81 448 THR A C 1
ATOM 3570 O O . THR A 1 448 ? 22.221 20.202 -18.816 1.00 47.81 448 THR A O 1
ATOM 3573 N N . PRO A 1 449 ? 20.069 20.577 -18.326 1.00 47.06 449 PRO A N 1
ATOM 3574 C CA . PRO A 1 449 ? 19.572 19.495 -19.181 1.00 47.06 449 PRO A CA 1
ATOM 3575 C C . PRO A 1 449 ? 20.084 19.581 -20.628 1.00 47.06 449 PRO A C 1
ATOM 3577 O O . PRO A 1 449 ? 20.265 18.558 -21.287 1.00 47.06 449 PRO A O 1
ATOM 3580 N N . GLN A 1 450 ? 20.375 20.797 -21.098 1.00 44.03 450 GLN A N 1
ATOM 3581 C CA . GLN A 1 450 ? 20.946 21.056 -22.413 1.00 44.03 450 GLN A CA 1
ATOM 3582 C C . GLN A 1 450 ? 22.402 20.576 -22.525 1.00 44.03 450 GLN A C 1
ATOM 3584 O O . GLN A 1 450 ? 22.758 19.981 -23.536 1.00 44.03 450 GLN A O 1
ATOM 3589 N N . ASP A 1 451 ? 23.221 20.737 -21.484 1.00 46.28 451 ASP A N 1
ATOM 3590 C CA . ASP A 1 451 ? 24.615 20.269 -21.471 1.00 46.28 451 ASP A CA 1
ATOM 3591 C C . ASP A 1 451 ? 24.693 18.736 -21.449 1.00 46.28 451 ASP A C 1
ATOM 3593 O O . ASP A 1 451 ? 25.513 18.134 -22.144 1.00 46.28 451 ASP A O 1
ATOM 3597 N N . ARG A 1 452 ? 23.774 18.086 -20.720 1.00 48.22 452 ARG A N 1
ATOM 3598 C CA . ARG A 1 452 ? 23.646 16.617 -20.701 1.00 48.22 452 ARG A CA 1
ATOM 3599 C C . ARG A 1 452 ? 23.160 16.067 -22.045 1.00 48.22 452 ARG A C 1
ATOM 3601 O O . ARG A 1 452 ? 23.627 15.014 -22.478 1.00 48.22 452 ARG A O 1
ATOM 3608 N N . LYS A 1 453 ? 22.258 16.789 -22.720 1.00 49.41 453 LYS A N 1
ATOM 3609 C CA . LYS A 1 453 ? 21.785 16.460 -24.072 1.00 49.41 453 LYS A CA 1
ATOM 3610 C C . LYS A 1 453 ? 22.898 16.613 -25.110 1.00 49.41 453 LYS A C 1
ATOM 3612 O O . LYS A 1 453 ? 23.137 15.677 -25.862 1.00 49.41 453 LYS A O 1
ATOM 3617 N N . ASN A 1 454 ? 23.630 17.725 -25.082 1.00 51.41 454 ASN A N 1
ATOM 3618 C CA . ASN A 1 454 ? 24.744 17.978 -25.997 1.00 51.41 454 ASN A CA 1
ATOM 3619 C C . ASN A 1 454 ? 25.863 16.936 -25.829 1.00 51.41 454 ASN A C 1
ATOM 3621 O O . ASN A 1 454 ? 26.447 16.500 -26.815 1.00 51.41 454 ASN A O 1
ATOM 3625 N N . LYS A 1 455 ? 26.127 16.486 -24.594 1.00 51.00 455 LYS A N 1
ATOM 3626 C CA . LYS A 1 455 ? 27.091 15.410 -24.328 1.00 51.00 455 LYS A CA 1
ATOM 3627 C C . LYS A 1 455 ? 26.608 14.047 -24.849 1.00 51.00 455 LYS A C 1
ATOM 3629 O O . LYS A 1 455 ? 27.376 13.349 -25.497 1.00 51.00 455 LYS A O 1
ATOM 3634 N N . ARG A 1 456 ? 25.326 13.701 -24.660 1.00 52.31 456 ARG A N 1
ATOM 3635 C CA . ARG A 1 456 ? 24.723 12.471 -25.221 1.00 52.31 456 ARG A CA 1
ATOM 3636 C C . ARG A 1 456 ? 24.675 12.463 -26.751 1.00 52.31 456 ARG A C 1
ATOM 3638 O O . ARG A 1 456 ? 24.861 11.411 -27.355 1.00 52.31 456 ARG A O 1
ATOM 3645 N N . GLU A 1 457 ? 24.429 13.612 -27.373 1.00 52.56 457 GLU A N 1
ATOM 3646 C CA . GLU A 1 457 ? 24.433 13.764 -28.834 1.00 52.56 457 GLU A CA 1
ATOM 3647 C C . GLU A 1 457 ? 25.858 13.734 -29.408 1.00 52.56 457 GLU A C 1
ATOM 3649 O O . GLU A 1 457 ? 26.055 13.216 -30.503 1.00 52.56 457 GLU A O 1
ATOM 3654 N N . ALA A 1 458 ? 26.858 14.210 -28.658 1.00 54.47 458 ALA A N 1
ATOM 3655 C CA . ALA A 1 458 ? 28.269 14.109 -29.034 1.00 54.47 458 ALA A CA 1
ATOM 3656 C C . ALA A 1 458 ? 28.846 12.686 -28.878 1.00 54.47 458 ALA A C 1
ATOM 3658 O O . ALA A 1 458 ? 29.801 12.340 -29.569 1.00 54.47 458 ALA A O 1
ATOM 3659 N N . GLU A 1 459 ? 28.275 11.865 -27.990 1.00 47.69 459 GLU A N 1
ATOM 3660 C CA . GLU A 1 459 ? 28.744 10.502 -27.685 1.00 47.69 459 GLU A CA 1
ATOM 3661 C C . GLU A 1 459 ? 27.937 9.391 -28.396 1.00 47.69 459 GLU A C 1
ATOM 3663 O O . GLU A 1 459 ? 28.302 8.219 -28.312 1.00 47.69 459 GLU A O 1
ATOM 3668 N N . SER A 1 460 ? 26.867 9.723 -29.132 1.00 39.81 460 SER A N 1
ATOM 3669 C CA . SER A 1 460 ? 26.068 8.733 -29.876 1.00 39.81 460 SER A CA 1
ATOM 3670 C C . SER A 1 460 ? 26.625 8.493 -31.291 1.00 39.81 460 SER A C 1
ATOM 3672 O O . SER A 1 460 ? 26.708 9.441 -32.075 1.00 39.81 460 SER A O 1
ATOM 3674 N N . PRO A 1 461 ? 26.944 7.245 -31.694 1.00 37.66 461 PRO A N 1
ATOM 3675 C CA . PRO A 1 461 ? 27.189 6.929 -33.097 1.00 37.66 461 PRO A CA 1
ATOM 3676 C C . PRO A 1 461 ? 25.911 7.181 -33.906 1.00 37.66 461 PRO A C 1
ATOM 3678 O O . PRO A 1 461 ? 24.820 6.795 -33.489 1.00 37.66 461 PRO A O 1
ATOM 3681 N N . ALA A 1 462 ? 26.042 7.827 -35.067 1.00 36.03 462 ALA A N 1
ATOM 3682 C CA . ALA A 1 462 ? 24.922 8.157 -35.940 1.00 36.03 462 ALA A CA 1
ATOM 3683 C C . ALA A 1 462 ? 24.127 6.897 -36.333 1.00 36.03 462 ALA A C 1
ATOM 3685 O O . ALA A 1 462 ? 24.552 6.116 -37.185 1.00 36.03 462 ALA A O 1
ATOM 3686 N N . ILE A 1 463 ? 22.951 6.714 -35.732 1.00 40.56 463 ILE A N 1
ATOM 3687 C CA . ILE A 1 463 ? 21.965 5.743 -36.202 1.00 40.56 463 ILE A CA 1
ATOM 3688 C C . ILE A 1 463 ? 21.418 6.292 -37.520 1.00 40.56 463 ILE A C 1
ATOM 3690 O O . ILE A 1 463 ? 20.769 7.340 -37.553 1.00 40.56 463 ILE A O 1
ATOM 3694 N N . ALA A 1 464 ? 21.729 5.609 -38.622 1.00 33.50 464 ALA A N 1
ATOM 3695 C CA . ALA A 1 464 ? 21.194 5.944 -39.933 1.00 33.50 464 ALA A CA 1
ATOM 3696 C C . ALA A 1 464 ? 19.652 5.931 -39.892 1.00 33.50 464 ALA A C 1
ATOM 3698 O O . ALA A 1 464 ? 19.064 5.041 -39.269 1.00 33.50 464 ALA A O 1
ATOM 3699 N N . PRO A 1 465 ? 18.976 6.892 -40.546 1.00 34.75 465 PRO A N 1
ATOM 3700 C CA . PRO A 1 465 ? 17.523 6.946 -40.537 1.00 34.75 465 PRO A CA 1
ATOM 3701 C C . PRO A 1 465 ? 16.940 5.683 -41.191 1.00 34.75 465 PRO A C 1
ATOM 3703 O O . PRO A 1 465 ? 17.488 5.201 -42.189 1.00 34.75 465 PRO A O 1
ATOM 3706 N N . PRO A 1 466 ? 15.825 5.143 -40.667 1.00 34.78 466 PRO A N 1
ATOM 3707 C CA . PRO A 1 466 ? 15.212 3.950 -41.224 1.00 34.78 466 PRO A CA 1
ATOM 3708 C C . PRO A 1 466 ? 14.777 4.226 -42.665 1.00 34.78 466 PRO A C 1
ATOM 3710 O O . PRO A 1 466 ? 14.118 5.227 -42.962 1.00 34.78 466 PRO A O 1
ATOM 3713 N N . ALA A 1 467 ? 15.171 3.330 -43.569 1.00 32.25 467 ALA A N 1
ATOM 3714 C CA . ALA A 1 467 ? 14.801 3.396 -44.971 1.00 32.25 467 ALA A CA 1
ATOM 3715 C C . ALA A 1 467 ? 13.272 3.469 -45.105 1.00 32.25 467 ALA A C 1
ATOM 3717 O O . ALA A 1 467 ? 12.545 2.622 -44.579 1.00 32.25 467 ALA A O 1
ATOM 3718 N N . LYS A 1 468 ? 12.782 4.481 -45.831 1.00 33.62 468 LYS A N 1
ATOM 3719 C CA . LYS A 1 468 ? 11.380 4.568 -46.250 1.00 33.62 468 LYS A CA 1
ATOM 3720 C C . LYS A 1 468 ? 11.009 3.264 -46.959 1.00 33.62 468 LYS A C 1
ATOM 3722 O O . LYS A 1 468 ? 11.504 3.000 -48.054 1.00 33.62 468 LYS A O 1
ATOM 3727 N N . ARG A 1 469 ? 10.121 2.466 -46.360 1.00 33.31 469 ARG A N 1
ATOM 3728 C CA . ARG A 1 469 ? 9.432 1.396 -47.085 1.00 33.31 469 ARG A CA 1
ATOM 3729 C C . ARG A 1 469 ? 8.587 2.051 -48.172 1.00 33.31 469 ARG A C 1
ATOM 3731 O O . ARG A 1 469 ? 7.603 2.726 -47.885 1.00 33.31 469 ARG A O 1
ATOM 3738 N N . VAL A 1 470 ? 9.019 1.872 -49.414 1.00 31.27 470 VAL A N 1
ATOM 3739 C CA . VAL A 1 470 ? 8.202 2.118 -50.598 1.00 31.27 470 VAL A CA 1
ATOM 3740 C C . VAL A 1 470 ? 7.033 1.141 -50.530 1.00 31.27 470 VAL A C 1
ATOM 3742 O O . VAL A 1 470 ? 7.231 -0.071 -50.478 1.00 31.27 470 VAL A O 1
ATOM 3745 N N . ALA A 1 471 ? 5.817 1.677 -50.479 1.00 36.69 471 ALA A N 1
ATOM 3746 C CA . ALA A 1 471 ? 4.617 0.905 -50.736 1.00 36.69 471 ALA A CA 1
ATOM 3747 C C . ALA A 1 471 ? 4.624 0.510 -52.217 1.00 36.69 471 ALA A C 1
ATOM 3749 O O . ALA A 1 471 ? 4.527 1.374 -53.084 1.00 36.69 471 ALA A O 1
ATOM 3750 N N . THR A 1 472 ? 4.761 -0.781 -52.507 1.00 31.84 472 THR A N 1
ATOM 3751 C CA . THR A 1 472 ? 4.384 -1.343 -53.807 1.00 31.84 472 THR A CA 1
ATOM 3752 C C . THR A 1 472 ? 3.077 -2.096 -53.648 1.00 31.84 472 THR A C 1
ATOM 3754 O O . THR A 1 472 ? 3.030 -3.187 -53.086 1.00 31.84 472 THR A O 1
ATOM 3757 N N . ASP A 1 473 ? 2.039 -1.403 -54.095 1.00 33.34 473 ASP A N 1
ATOM 3758 C CA . ASP A 1 473 ? 0.821 -1.841 -54.760 1.00 33.34 473 ASP A CA 1
ATOM 3759 C C . ASP A 1 473 ? 0.295 -3.267 -54.572 1.00 33.34 473 ASP A C 1
ATOM 3761 O O . ASP A 1 473 ? 0.874 -4.285 -54.951 1.00 33.34 473 ASP A O 1
ATOM 3765 N N . ALA A 1 474 ? -0.962 -3.251 -54.135 1.00 39.88 474 ALA A N 1
ATOM 3766 C CA . ALA A 1 474 ? -2.002 -4.215 -54.407 1.00 39.88 474 ALA A CA 1
ATOM 3767 C C . ALA A 1 474 ? -1.982 -4.755 -55.848 1.00 39.88 474 ALA A C 1
ATOM 3769 O O . ALA A 1 474 ? -2.249 -4.040 -56.812 1.00 39.88 474 ALA A O 1
ATOM 3770 N N . LYS A 1 475 ? -1.825 -6.073 -55.968 1.00 37.09 475 LYS A N 1
ATOM 3771 C CA . LYS A 1 475 ? -2.665 -6.924 -56.820 1.00 37.09 475 LYS A CA 1
ATOM 3772 C C . LYS A 1 475 ? -2.386 -8.383 -56.485 1.00 37.09 475 LYS A C 1
ATOM 3774 O O . LYS A 1 475 ? -1.227 -8.772 -56.394 1.00 37.09 475 LYS A O 1
ATOM 3779 N N . LYS A 1 476 ? -3.470 -9.170 -56.427 1.00 37.03 476 LYS A N 1
ATOM 3780 C CA . LYS A 1 476 ? -3.529 -10.645 -56.481 1.00 37.03 476 LYS A CA 1
ATOM 3781 C C . LYS A 1 476 ? -3.789 -11.372 -55.153 1.00 37.03 476 LYS A C 1
ATOM 3783 O O . LYS A 1 476 ? -2.960 -12.151 -54.711 1.00 37.03 476 LYS A O 1
ATOM 3788 N N . ILE A 1 477 ? -5.002 -11.212 -54.614 1.00 34.53 477 ILE A N 1
ATOM 3789 C CA . ILE A 1 477 ? -5.754 -12.320 -53.990 1.00 34.53 477 ILE A CA 1
ATOM 3790 C C . ILE A 1 477 ? -7.232 -12.187 -54.409 1.00 34.53 477 ILE A C 1
ATOM 3792 O O . ILE A 1 477 ? -8.091 -11.775 -53.641 1.00 34.53 477 ILE A O 1
ATOM 3796 N N . GLU A 1 478 ? -7.523 -12.513 -55.667 1.00 35.81 478 GLU A N 1
ATOM 3797 C CA . GLU A 1 478 ? -8.812 -13.101 -56.045 1.00 35.81 478 GLU A CA 1
ATOM 3798 C C . GLU A 1 478 ? -8.570 -14.609 -56.122 1.00 35.81 478 GLU A C 1
ATOM 3800 O O . GLU A 1 478 ? -7.934 -15.062 -57.069 1.00 35.81 478 GLU A O 1
ATOM 3805 N N . ALA A 1 479 ? -8.979 -15.349 -55.085 1.00 40.59 479 ALA A N 1
ATOM 3806 C CA . ALA A 1 479 ? -9.351 -16.774 -55.119 1.00 40.59 479 ALA A CA 1
ATOM 3807 C C . ALA A 1 479 ? -9.449 -17.342 -53.689 1.00 40.59 479 ALA A C 1
ATOM 3809 O O . ALA A 1 479 ? -8.622 -18.148 -53.282 1.00 40.59 479 ALA A O 1
ATOM 3810 N N . ALA A 1 480 ? -10.450 -16.921 -52.910 1.00 34.62 480 ALA A N 1
ATOM 3811 C CA . ALA A 1 480 ? -10.895 -17.670 -51.719 1.00 34.62 480 ALA A CA 1
ATOM 3812 C C . ALA A 1 480 ? -12.314 -17.276 -51.253 1.00 34.62 480 ALA A C 1
ATOM 3814 O O . ALA A 1 480 ? -12.651 -17.407 -50.082 1.00 34.62 480 ALA A O 1
ATOM 3815 N N . GLY A 1 481 ? -13.156 -16.765 -52.158 1.00 35.09 481 GLY A N 1
ATOM 3816 C CA . GLY A 1 481 ? -14.472 -16.207 -51.831 1.00 35.09 481 GLY A CA 1
ATOM 3817 C C . GLY A 1 481 ? -15.597 -16.784 -52.683 1.00 35.09 481 GLY A C 1
ATOM 3818 O O . GLY A 1 481 ? -16.390 -16.027 -53.223 1.00 35.09 481 GLY A O 1
ATOM 3819 N N . ALA A 1 482 ? -15.649 -18.106 -52.861 1.00 38.19 482 ALA A N 1
ATOM 3820 C CA . ALA A 1 482 ? -16.764 -18.772 -53.540 1.00 38.19 482 ALA A CA 1
ATOM 3821 C C . ALA A 1 482 ? -16.907 -20.237 -53.089 1.00 38.19 482 ALA A C 1
ATOM 3823 O O . ALA A 1 482 ? -16.708 -21.157 -53.872 1.00 38.19 482 ALA A O 1
ATOM 3824 N N . SER A 1 483 ? -17.221 -20.478 -51.809 1.00 40.69 483 SER A N 1
ATOM 3825 C CA . SER A 1 483 ? -17.652 -21.817 -51.352 1.00 40.69 483 SER A CA 1
ATOM 3826 C C . SER A 1 483 ? -18.517 -21.807 -50.077 1.00 40.69 483 SER A C 1
ATOM 3828 O O . SER A 1 483 ? -18.488 -22.758 -49.298 1.00 40.69 483 SER A O 1
ATOM 3830 N N . ALA A 1 484 ? -19.314 -20.759 -49.838 1.00 37.50 484 ALA A N 1
ATOM 3831 C CA . ALA A 1 484 ? -20.207 -20.716 -48.666 1.00 37.50 484 ALA A CA 1
ATOM 3832 C C . ALA A 1 484 ? -21.623 -20.168 -48.937 1.00 37.50 484 ALA A C 1
ATOM 3834 O O . ALA A 1 484 ? -22.383 -19.939 -48.001 1.00 37.50 484 ALA A O 1
ATOM 3835 N N . ALA A 1 485 ? -22.021 -20.013 -50.203 1.00 40.59 485 ALA A N 1
ATOM 3836 C CA . ALA A 1 485 ? -23.348 -19.517 -50.580 1.00 40.59 485 ALA A CA 1
ATOM 3837 C C . ALA A 1 485 ? -23.998 -20.393 -51.666 1.00 40.59 485 ALA A C 1
ATOM 3839 O O . ALA A 1 485 ? -24.371 -19.913 -52.728 1.00 40.59 485 ALA A O 1
ATOM 3840 N N . ALA A 1 486 ? -24.099 -21.702 -51.419 1.00 40.06 486 ALA A N 1
ATOM 3841 C CA . ALA A 1 486 ? -24.872 -22.625 -52.261 1.00 40.06 486 ALA A CA 1
ATOM 3842 C C . ALA A 1 486 ? -25.309 -23.883 -51.484 1.00 40.06 486 ALA A C 1
ATOM 3844 O O . ALA A 1 486 ? -25.131 -25.006 -51.939 1.00 40.06 486 ALA A O 1
ATOM 3845 N N . ARG A 1 487 ? -25.850 -23.714 -50.271 1.00 40.03 487 ARG A N 1
ATOM 3846 C CA . ARG A 1 487 ? -26.537 -24.780 -49.512 1.00 40.03 487 ARG A CA 1
ATOM 3847 C C . ARG A 1 487 ? -27.636 -24.176 -48.635 1.00 40.03 487 ARG A C 1
ATOM 3849 O O . ARG A 1 487 ? -27.608 -24.287 -47.417 1.00 40.03 487 ARG A O 1
ATOM 3856 N N . LYS A 1 488 ? -28.579 -23.458 -49.255 1.00 40.25 488 LYS A N 1
ATOM 3857 C CA . LYS A 1 488 ? -29.829 -23.031 -48.599 1.00 40.25 488 LYS A CA 1
ATOM 3858 C C . LYS A 1 488 ? -30.918 -22.623 -49.603 1.00 40.25 488 LYS A C 1
ATOM 3860 O O . LYS A 1 488 ? -31.522 -21.578 -49.456 1.00 40.25 488 LYS A O 1
ATOM 3865 N N . THR A 1 489 ? -31.166 -23.445 -50.624 1.00 42.47 489 THR A N 1
ATOM 3866 C CA . THR A 1 489 ? -32.347 -23.330 -51.513 1.00 42.47 489 THR A CA 1
ATOM 3867 C C . THR A 1 489 ? -32.510 -24.623 -52.322 1.00 42.47 489 THR A C 1
ATOM 3869 O O . THR A 1 489 ? -32.259 -24.668 -53.517 1.00 42.47 489 THR A O 1
ATOM 3872 N N . SER A 1 490 ? -32.850 -25.724 -51.648 1.00 38.56 490 SER A N 1
ATOM 3873 C CA . SER A 1 490 ? -33.302 -26.977 -52.285 1.00 38.56 490 SER A CA 1
ATOM 3874 C C . SER A 1 490 ? -33.873 -27.924 -51.223 1.00 38.56 490 SER A C 1
ATOM 3876 O O . SER A 1 490 ? -33.417 -29.052 -51.052 1.00 38.56 490 SER A O 1
ATOM 3878 N N . GLN A 1 491 ? -34.837 -27.440 -50.448 1.00 42.84 491 GLN A N 1
ATOM 3879 C CA . GLN A 1 491 ? -35.718 -28.293 -49.653 1.00 42.84 491 GLN A CA 1
ATOM 3880 C C . GLN A 1 491 ? -37.029 -27.536 -49.440 1.00 42.84 491 GLN A C 1
ATOM 3882 O O . GLN A 1 491 ? -37.355 -27.114 -48.346 1.00 42.84 491 GLN A O 1
ATOM 3887 N N . ASP A 1 492 ? -37.696 -27.257 -50.557 1.00 42.38 492 ASP A N 1
ATOM 3888 C CA . ASP A 1 492 ? -39.138 -27.039 -50.641 1.00 42.38 492 ASP A CA 1
ATOM 3889 C C . ASP A 1 492 ? -39.529 -27.157 -52.119 1.00 42.38 492 ASP A C 1
ATOM 3891 O O . ASP A 1 492 ? -38.954 -26.480 -52.973 1.00 42.38 492 ASP A O 1
ATOM 3895 N N . ARG A 1 493 ? -40.519 -28.018 -52.394 1.00 41.84 493 ARG A N 1
ATOM 3896 C CA . ARG A 1 493 ? -41.057 -28.468 -53.700 1.00 41.84 493 ARG A CA 1
ATOM 3897 C C . ARG A 1 493 ? -40.417 -29.721 -54.319 1.00 41.84 493 ARG A C 1
ATOM 3899 O O . ARG A 1 493 ? -39.791 -29.653 -55.375 1.00 41.84 493 ARG A O 1
ATOM 3906 N N . LYS A 1 494 ? -40.724 -30.883 -53.745 1.00 40.53 494 LYS A N 1
ATOM 3907 C CA . LYS A 1 494 ? -41.678 -31.852 -54.322 1.00 40.53 494 LYS A CA 1
ATOM 3908 C C . LYS A 1 494 ? -41.961 -32.972 -53.334 1.00 40.53 494 LYS A C 1
ATOM 3910 O O . LYS A 1 494 ? -40.982 -33.459 -52.733 1.00 40.53 494 LYS A O 1
#

Organism: Fusarium mangiferae (NCBI:txid192010)